Protein AF-A0A8J4DN35-F1 (afdb_monomer_lite)

Foldseek 3Di:
DDDDDDDDDDDDDDDDDDDDDDDDDDDDDDDDPPPPPPPDDDDDDDDPPVVVVVVPDDDDVVVVVVVPPPPPVQPPLNVLQVVQADPNDGPLLVSLLVLLVCLLVVVLVSSVVNLVPDDLVSNLSNLLSNLVNDDLVSLLSSVVSVVLVVLLVSLCSLLADDHDPSSVVSNVSSQLSLLLPDDLLQQLCCLVQNAEAEAAADDPPDPDGWQWAWDDDPPQKIWIATALSLCPDPVNVVRNVSDDPCNHPPTDIDGQNRWYWYQYPLQLRDTATTGPSVSNSSNNVNDDPPSVVVNVVLLPLQQAADPPPPPDDDDPPVVVLLNVLLVLLSVLLNQLSVLCSVCVNVLCVQQNPLSVQLSSLSSSLSNSCSSNNSVVCLVVVVVSLVSNVVSLVSSVVSVVPRPDDDDPVVVVSNVSSNVSNVSNSVSSVVSVVVVVVPDPPPPPDPDDDDDDDDDDDDDDDDDDDDDDDDDDDDDDDDDDDDAPDLPNSVLVVLVVVLDDDPPPPLPDVVCLVPCVVCVVQLSNLVSLLVNAGQDDFRFKKDKDQPPDDWDQKDFFKIGTNVCQFQDFLVLCCQQQVPVNSLQWIWMWTFRSVPDDSVFKGFLDPWSWHNSDRPVRDDPVSCVSTPTPRHHGMITGPDIGGTDGIDIGGRPGGDDD

Radius of gyration: 34.22 Å; chains: 1; bounding box: 127×81×93 Å

pLDDT: mean 77.31, std 22.85, range [25.88, 98.44]

Sequence (656 aa):
MRADRTQRDAGVDGAAPEAAPAGASATAHADSNAARERAIGGDGPLPALVAAQLAAVGTNTALAQLLTRPATTTSPAEELIDRYTDWGSLAEDRLGAELLQRALRGEHRIVESVLDALGTTDRDDVSFALIRAASDGDLLALSRSGGQELLSRMFDELTSGRLADDEKQQADRVMTVTALRNDPDDALAQMEQGPVFPFKLPGLTVLHDAPIIAERRPGGRVWVQIPPRVFAAAPFRADVQGLPTEVFVQGILLPEEQLVGVRLYDVDEKVVYQPALFLVQLSNEGSTATADKLAEIAGLGVSFGVGAVAETGAAATWGARAVVWTDRAATSLGTIAMVLDEHRGMLVAEFGEPAEKFLRYVDIVDRVTMIYGYTRVAVDLYRVITQLRKAYGELRAAVDAADAPLSTEDTAAVQRIGDETERLLDTADEIAGAHAAGPPGAAASPAGTAASPATPAAPAAAASTVDSGAALWQPMPGPPRAVNTPDDPTLADRVAKLKPGEDYDYTVTDDMRDPVAHRDIVERRALALEVMSDDGLNQPVKVVALTAEPRTETGGDITTAKFVLGRTPEELAAILGVADFVKGVRIYRLDRSKITLENLNLRGLTQSPAGKHPARSKAENLEKWPVGQGVPQWNLSERIPVESGVDVPPGTPARF

Organism: NCBI:txid741659

Secondary structure (DSSP, 8-state):
-------------------------------SSTTSSSS-----PPPTTTTTTGGGS---HHHHHHHSS------HHHHHHHHTEETTEE-HHHHHHHHHHHHHTT-HHHHHHHHHHS-HHHHHHHHHHHHHHS-HHHHHHHHHTT-HHHHHHHHHHHTSSS--HHHHHHHHHHHHHHHTTS-HHHHHHHHHHS-EEEEB---TT-SS-BPPEEEEETTTEEEEE--HHHHH-GGGHHHHHTS-GGGGTT-EEEETT-EEEEEETTTTTEEEEEETTHHHHHHHT-STT-HHHHHHHHH-TTTTSSTTSTT----TTTHHHHHHHHHHHHHHHHHHHHHHHHHHHHHHHHH-HHHHHHHHHHHHHHHHHHHHHHHHHTTTHHHHHHHHHHHHHHHHHHHHH--SPPPHHHHHHHHHHHHHHHHHHHHHHHHHHHHHH-S--------PPPPPPPPPPPPPP-----------PPPPPPPPPPP--TT-HHHHHHHHTTSPPTT--TT-TTGGG-TTT-HHHHHHHHHHHHH--SSGGG-EEEEEETTSPP-SEEEEEEEEGGGTTT--HHHHHHHHT-GGGGG-EEEEEB-GGG--TTTEEE-----SGGG--GGGS-HHHHHHS-TTSPPP-EEEEEEEEBPPPEEE-TTPPP--

Structure (mmCIF, N/CA/C/O backbone):
data_AF-A0A8J4DN35-F1
#
_entry.id   AF-A0A8J4DN35-F1
#
loop_
_atom_site.group_PDB
_atom_site.id
_atom_site.type_symbol
_atom_site.label_atom_id
_atom_site.label_alt_id
_atom_site.label_comp_id
_atom_site.label_asym_id
_atom_site.label_entity_id
_atom_site.label_seq_id
_atom_site.pdbx_PDB_ins_code
_atom_site.Cartn_x
_atom_site.Cartn_y
_atom_site.Cartn_z
_atom_site.occupancy
_atom_site.B_iso_or_equiv
_atom_site.auth_seq_id
_atom_site.auth_comp_id
_atom_site.auth_asym_id
_atom_site.auth_atom_id
_atom_site.pdbx_PDB_model_num
ATOM 1 N N . MET A 1 1 ? 53.704 14.591 -17.969 1.00 42.66 1 MET A N 1
ATOM 2 C CA . MET A 1 1 ? 55.049 15.209 -18.061 1.00 42.66 1 MET A CA 1
ATOM 3 C C . MET A 1 1 ? 54.850 16.703 -18.306 1.00 42.66 1 MET A C 1
ATOM 5 O O . MET A 1 1 ? 54.022 17.024 -19.142 1.00 42.66 1 MET A O 1
ATOM 9 N N . ARG A 1 2 ? 55.597 17.559 -17.590 1.00 37.91 2 ARG A N 1
ATOM 10 C CA . ARG A 1 2 ? 55.498 19.034 -17.443 1.00 37.91 2 ARG A CA 1
ATOM 11 C C . ARG A 1 2 ? 54.522 19.568 -16.389 1.00 37.91 2 ARG A C 1
ATOM 13 O O . ARG A 1 2 ? 53.353 19.824 -16.635 1.00 37.91 2 ARG A O 1
ATOM 20 N N . ALA A 1 3 ? 55.121 19.738 -15.214 1.00 44.94 3 ALA A N 1
ATOM 21 C CA . ALA A 1 3 ? 54.811 20.739 -14.211 1.00 44.94 3 ALA A CA 1
ATOM 22 C C . ALA A 1 3 ? 55.096 22.156 -14.738 1.00 44.94 3 ALA A C 1
ATOM 24 O O . ALA A 1 3 ? 55.994 22.310 -15.565 1.00 44.94 3 ALA A O 1
ATOM 25 N N . ASP A 1 4 ? 54.454 23.170 -14.157 1.00 48.94 4 ASP A N 1
ATOM 26 C CA . ASP A 1 4 ? 55.248 24.216 -13.516 1.00 48.94 4 ASP A CA 1
ATOM 27 C C . ASP A 1 4 ? 54.511 24.864 -12.340 1.00 48.94 4 ASP A C 1
ATOM 29 O O . ASP A 1 4 ? 53.287 24.978 -12.305 1.00 48.94 4 ASP A O 1
ATOM 33 N N . ARG A 1 5 ? 55.317 25.209 -11.346 1.00 53.47 5 ARG A N 1
ATOM 34 C CA . ARG A 1 5 ? 54.994 25.644 -9.995 1.00 53.47 5 ARG A CA 1
ATOM 35 C C . ARG A 1 5 ? 55.618 27.026 -9.876 1.00 53.47 5 ARG A C 1
ATOM 37 O O . ARG A 1 5 ? 56.813 27.168 -10.119 1.00 53.47 5 ARG A O 1
ATOM 44 N N . THR A 1 6 ? 54.883 28.038 -9.436 1.00 48.34 6 THR A N 1
ATOM 45 C CA . THR A 1 6 ? 55.543 29.198 -8.827 1.00 48.34 6 THR A CA 1
ATOM 46 C C . THR A 1 6 ? 54.707 29.758 -7.694 1.00 48.34 6 THR A C 1
ATOM 48 O O . THR A 1 6 ? 53.485 29.817 -7.730 1.00 48.34 6 THR A O 1
ATOM 51 N N . GLN A 1 7 ? 55.450 30.054 -6.646 1.00 41.84 7 GLN A N 1
ATOM 52 C CA . GLN A 1 7 ? 55.124 30.248 -5.249 1.00 41.84 7 GLN A CA 1
ATOM 53 C C . GLN A 1 7 ? 55.621 31.649 -4.871 1.00 41.84 7 GLN A C 1
ATOM 55 O O . GLN A 1 7 ? 56.591 32.100 -5.488 1.00 41.84 7 GLN A O 1
ATOM 60 N N . ARG A 1 8 ? 55.015 32.241 -3.829 1.00 36.81 8 ARG A N 1
ATOM 61 C CA . ARG A 1 8 ? 55.537 33.209 -2.823 1.00 36.81 8 ARG A CA 1
ATOM 62 C C . ARG A 1 8 ? 54.547 34.352 -2.596 1.00 36.81 8 ARG A C 1
ATOM 64 O O . ARG A 1 8 ? 54.182 35.032 -3.545 1.00 36.81 8 ARG A O 1
ATOM 71 N N . ASP A 1 9 ? 53.927 34.420 -1.417 1.00 39.12 9 ASP A N 1
ATOM 72 C CA . ASP A 1 9 ? 54.399 35.019 -0.134 1.00 39.12 9 ASP A CA 1
ATOM 73 C C . ASP A 1 9 ? 53.731 36.403 -0.017 1.00 39.12 9 ASP A C 1
ATOM 75 O O . ASP A 1 9 ? 53.585 37.083 -1.022 1.00 39.12 9 ASP A O 1
ATOM 79 N N . ALA A 1 10 ? 53.300 36.955 1.112 1.00 36.19 10 ALA A N 1
ATOM 80 C CA . ALA A 1 10 ? 53.192 36.574 2.513 1.00 36.19 10 ALA A CA 1
ATOM 81 C C . ALA A 1 10 ? 52.236 37.613 3.148 1.00 36.19 10 ALA A C 1
ATOM 83 O O . ALA A 1 10 ? 52.100 38.723 2.632 1.00 36.19 10 ALA A O 1
ATOM 84 N N . GLY A 1 11 ? 51.601 37.286 4.271 1.00 31.03 11 GLY A N 1
ATOM 85 C CA . GLY A 1 11 ? 50.767 38.237 5.010 1.00 31.03 11 GLY A CA 1
ATOM 86 C C . GLY A 1 11 ? 50.204 37.617 6.277 1.00 31.03 11 GLY A C 1
ATOM 87 O O . GLY A 1 11 ? 49.041 37.235 6.319 1.00 31.03 11 GLY A O 1
ATOM 88 N N . VAL A 1 12 ? 51.074 37.454 7.272 1.00 39.00 12 VAL A N 1
ATOM 89 C CA . VAL A 1 12 ? 50.732 37.084 8.647 1.00 39.00 12 VAL A CA 1
ATOM 90 C C . VAL A 1 12 ? 50.344 38.364 9.377 1.00 39.00 12 VAL A C 1
ATOM 92 O O . VAL A 1 12 ? 51.172 39.261 9.445 1.00 39.00 12 VAL A O 1
ATOM 95 N N . ASP A 1 13 ? 49.150 38.409 9.961 1.00 37.69 13 ASP A N 1
ATOM 96 C CA . ASP A 1 13 ? 48.891 39.185 11.174 1.00 37.69 13 ASP A CA 1
ATOM 97 C C . ASP A 1 13 ? 47.889 38.419 12.038 1.00 37.69 13 ASP A C 1
ATOM 99 O O . ASP A 1 13 ? 46.823 37.993 11.591 1.00 37.69 13 ASP A O 1
ATOM 103 N N . GLY A 1 14 ? 48.316 38.158 13.270 1.00 36.69 14 GLY A N 1
ATOM 104 C CA . GLY A 1 14 ? 47.579 37.394 14.258 1.00 36.69 14 GLY A CA 1
ATOM 105 C C . GLY A 1 14 ? 46.577 38.248 15.023 1.00 36.69 14 GLY A C 1
ATOM 106 O O . GLY A 1 14 ? 46.833 39.404 15.346 1.00 36.69 14 GLY A O 1
ATOM 107 N N . ALA A 1 15 ? 45.469 37.623 15.402 1.00 33.41 15 ALA A N 1
ATOM 108 C CA . ALA A 1 15 ? 44.648 38.058 16.518 1.00 33.41 15 ALA A CA 1
ATOM 109 C C . ALA A 1 15 ? 44.089 36.812 17.216 1.00 33.41 15 ALA A C 1
ATOM 111 O O . ALA A 1 15 ? 43.425 35.976 16.604 1.00 33.41 15 ALA A O 1
ATOM 112 N N . ALA A 1 16 ? 44.441 36.667 18.490 1.00 42.53 16 ALA A N 1
ATOM 113 C CA . ALA A 1 16 ? 43.950 35.637 19.392 1.00 42.53 16 ALA A CA 1
ATOM 114 C C . ALA A 1 16 ? 42.453 35.824 19.695 1.00 42.53 16 ALA A C 1
ATOM 116 O O . ALA A 1 16 ? 42.008 36.969 19.772 1.00 42.53 16 ALA A O 1
ATOM 117 N N . PRO A 1 17 ? 41.706 34.752 20.011 1.00 45.62 17 PRO A N 1
ATOM 118 C CA . PRO A 1 17 ? 40.518 34.872 20.834 1.00 45.62 17 PRO A CA 1
ATOM 119 C C . PRO A 1 17 ? 40.814 34.411 22.265 1.00 45.62 17 PRO A C 1
ATOM 121 O O . PRO A 1 17 ? 41.035 33.240 22.567 1.00 45.62 17 PRO A O 1
ATOM 124 N N . GLU A 1 18 ? 40.896 35.433 23.106 1.00 32.69 18 GLU A N 1
ATOM 125 C CA . GLU A 1 18 ? 40.328 35.567 24.445 1.00 32.69 18 GLU A CA 1
ATOM 126 C C . GLU A 1 18 ? 39.533 34.363 24.987 1.00 32.69 18 GLU A C 1
ATOM 128 O O . GLU A 1 18 ? 38.529 33.918 24.432 1.00 32.69 18 GLU A O 1
ATOM 133 N N . ALA A 1 19 ? 39.999 33.869 26.132 1.00 38.28 19 ALA A N 1
ATOM 134 C CA . ALA A 1 19 ? 39.334 32.886 26.966 1.00 38.28 19 ALA A CA 1
ATOM 135 C C . ALA A 1 19 ? 38.325 33.554 27.910 1.00 38.28 19 ALA A C 1
ATOM 137 O O . ALA A 1 19 ? 38.688 34.522 28.574 1.00 38.28 19 ALA A O 1
ATOM 138 N N . ALA A 1 20 ? 37.123 32.975 28.036 1.00 36.28 20 ALA A N 1
ATOM 139 C CA . ALA A 1 20 ? 36.289 32.886 29.251 1.00 36.28 20 ALA A CA 1
ATOM 140 C C . ALA A 1 20 ? 34.872 32.364 28.898 1.00 36.28 20 ALA A C 1
ATOM 142 O O . ALA A 1 20 ? 34.444 32.529 27.758 1.00 36.28 20 ALA A O 1
ATOM 143 N N . PRO A 1 21 ? 34.059 31.879 29.859 1.00 48.12 21 PRO A N 1
ATOM 144 C CA . PRO A 1 21 ? 34.408 31.204 31.106 1.00 48.12 21 PRO A CA 1
ATOM 145 C C . PRO A 1 21 ? 33.666 29.864 31.290 1.00 48.12 21 PRO A C 1
ATOM 147 O O . PRO A 1 21 ? 32.592 29.612 30.747 1.00 48.12 21 PRO A O 1
ATOM 150 N N . ALA A 1 22 ? 34.228 29.030 32.163 1.00 40.66 22 ALA A N 1
ATOM 151 C CA . ALA A 1 22 ? 33.521 27.934 32.806 1.00 40.66 22 ALA A CA 1
ATOM 152 C C . ALA A 1 22 ? 32.363 28.481 33.661 1.00 40.66 22 ALA A C 1
ATOM 154 O O . ALA A 1 22 ? 32.583 29.257 34.591 1.00 40.66 22 ALA A O 1
ATOM 155 N N . GLY A 1 23 ? 31.141 28.053 33.349 1.00 31.22 23 GLY A N 1
ATOM 156 C CA . GLY A 1 23 ? 29.936 28.301 34.132 1.00 31.22 23 GLY A CA 1
ATOM 157 C C . GLY A 1 23 ? 29.250 26.975 34.437 1.00 31.22 23 GLY A C 1
ATOM 158 O O . GLY A 1 23 ? 28.735 26.312 33.543 1.00 31.22 23 GLY A O 1
ATOM 159 N N . ALA A 1 24 ? 29.295 26.581 35.704 1.00 34.84 24 ALA A N 1
ATOM 160 C CA . ALA A 1 24 ? 28.599 25.432 36.255 1.00 34.84 24 ALA A CA 1
ATOM 161 C C . ALA A 1 24 ? 27.108 25.740 36.476 1.00 34.84 24 ALA A C 1
ATOM 163 O O . ALA A 1 24 ? 26.792 26.808 36.998 1.00 34.84 24 ALA A O 1
ATOM 164 N N . SER A 1 25 ? 26.238 24.770 36.173 1.00 32.94 25 SER A N 1
ATOM 165 C CA . SER A 1 25 ? 24.981 24.414 36.873 1.00 32.94 25 SER A CA 1
ATOM 166 C C . SER A 1 25 ? 23.872 24.032 35.897 1.00 32.94 25 SER A C 1
ATOM 168 O O . SER A 1 25 ? 23.405 24.879 35.147 1.00 32.94 25 SER A O 1
ATOM 170 N N . ALA A 1 26 ? 23.404 22.785 35.991 1.00 30.12 26 ALA A N 1
ATOM 171 C CA . ALA A 1 26 ? 21.988 22.419 35.889 1.00 30.12 26 ALA A CA 1
ATOM 172 C C . ALA A 1 26 ? 21.831 20.933 36.253 1.00 30.12 26 ALA A C 1
ATOM 174 O O . ALA A 1 26 ? 21.773 20.049 35.403 1.00 30.12 26 ALA A O 1
ATOM 175 N N . THR A 1 27 ? 21.809 20.656 37.553 1.00 34.03 27 THR A N 1
ATOM 176 C CA . THR A 1 27 ? 21.079 19.516 38.107 1.00 34.03 27 THR A CA 1
ATOM 177 C C . THR A 1 27 ? 19.587 19.864 38.175 1.00 34.03 27 THR A C 1
ATOM 179 O O . THR A 1 27 ? 19.235 21.018 38.400 1.00 34.03 27 THR A O 1
ATOM 182 N N . ALA A 1 28 ? 18.749 18.828 38.066 1.00 32.78 28 ALA A N 1
ATOM 183 C CA . ALA A 1 28 ? 17.327 18.768 38.428 1.00 32.78 28 ALA A CA 1
ATOM 184 C C . ALA A 1 28 ? 16.284 19.288 37.412 1.00 32.78 28 ALA A C 1
ATOM 186 O O . ALA A 1 28 ? 15.795 20.409 37.498 1.00 32.78 28 ALA A O 1
ATOM 187 N N . HIS A 1 29 ? 15.812 18.376 36.554 1.00 32.16 29 HIS A N 1
ATOM 188 C CA . HIS A 1 29 ? 14.425 18.364 36.076 1.00 32.16 29 HIS A CA 1
ATOM 189 C C . HIS A 1 29 ? 13.840 16.951 36.216 1.00 32.16 29 HIS A C 1
ATOM 191 O O . HIS A 1 29 ? 13.695 16.198 35.262 1.00 32.16 29 HIS A O 1
ATOM 197 N N . ALA A 1 30 ? 13.531 16.598 37.459 1.00 35.88 30 ALA A N 1
ATOM 198 C CA . ALA A 1 30 ? 12.609 15.532 37.820 1.00 35.88 30 ALA A CA 1
ATOM 199 C C . ALA A 1 30 ? 11.927 16.012 39.104 1.00 35.88 30 ALA A C 1
ATOM 201 O O . ALA A 1 30 ? 12.569 15.977 40.142 1.00 35.88 30 ALA A O 1
ATOM 202 N N . ASP A 1 31 ? 10.739 16.623 38.981 1.00 36.19 31 ASP A N 1
ATOM 203 C CA . ASP A 1 31 ? 9.732 16.816 40.049 1.00 36.19 31 ASP A CA 1
ATOM 204 C C . ASP A 1 31 ? 8.662 17.844 39.619 1.00 36.19 31 ASP A C 1
ATOM 206 O O . ASP A 1 31 ? 8.568 18.948 40.154 1.00 36.19 31 ASP A O 1
ATOM 210 N N . SER A 1 32 ? 7.820 17.504 38.635 1.00 33.62 32 SER A N 1
ATOM 211 C CA . SER A 1 32 ? 6.650 18.333 38.275 1.00 33.62 32 SER A CA 1
ATOM 212 C C . SER A 1 32 ? 5.295 17.618 38.323 1.00 33.62 32 SER A C 1
ATOM 214 O O . SER A 1 32 ? 4.284 18.255 38.039 1.00 33.62 32 SER A O 1
ATOM 216 N N . ASN A 1 33 ? 5.224 16.363 38.792 1.00 33.09 33 ASN A N 1
ATOM 217 C CA . ASN A 1 33 ? 3.946 15.647 38.958 1.00 33.09 33 ASN A CA 1
ATOM 218 C C . ASN A 1 33 ? 3.490 15.434 40.416 1.00 33.09 33 ASN A C 1
ATOM 220 O O . ASN A 1 33 ? 2.333 15.101 40.639 1.00 33.09 33 ASN A O 1
ATOM 224 N N . ALA A 1 34 ? 4.317 15.723 41.428 1.00 34.31 34 ALA A N 1
ATOM 225 C CA . ALA A 1 34 ? 3.950 15.500 42.838 1.00 34.31 34 ALA A CA 1
ATOM 226 C C . ALA A 1 34 ? 3.229 16.687 43.525 1.00 34.31 34 ALA A C 1
ATOM 228 O O . ALA A 1 34 ? 2.788 16.573 44.669 1.00 34.31 34 ALA A O 1
ATOM 229 N N . ALA A 1 35 ? 3.089 17.840 42.859 1.00 33.22 35 ALA A N 1
ATOM 230 C CA . ALA A 1 35 ? 2.524 19.056 43.463 1.00 33.22 35 ALA A CA 1
ATOM 231 C C . ALA A 1 35 ? 1.030 19.294 43.155 1.00 33.22 35 ALA A C 1
ATOM 233 O O . ALA A 1 35 ? 0.455 20.262 43.651 1.00 33.22 35 ALA A O 1
ATOM 234 N N . ARG A 1 36 ? 0.382 18.423 42.366 1.00 33.81 36 ARG A N 1
ATOM 235 C CA . ARG A 1 36 ? -1.017 18.608 41.932 1.00 33.81 36 ARG A CA 1
ATOM 236 C C . ARG A 1 36 ? -2.062 17.829 42.745 1.00 33.81 36 ARG A C 1
ATOM 238 O O . ARG A 1 36 ? -3.245 18.103 42.597 1.00 33.81 36 ARG A O 1
ATOM 245 N N . GLU A 1 37 ? -1.646 16.969 43.678 1.00 34.47 37 GLU A N 1
ATOM 246 C CA . GLU A 1 37 ? -2.552 16.149 44.511 1.00 34.47 37 GLU A CA 1
ATOM 247 C C . GLU A 1 37 ? -2.791 16.674 45.943 1.00 34.47 37 GLU A C 1
ATOM 249 O O . GLU A 1 37 ? -3.438 16.012 46.748 1.00 34.47 37 GLU A O 1
ATOM 254 N N . ARG A 1 38 ? -2.324 17.880 46.305 1.00 36.72 38 ARG A N 1
ATOM 255 C CA . ARG A 1 38 ? -2.488 18.425 47.678 1.00 36.72 38 ARG A CA 1
ATOM 256 C C . ARG A 1 38 ? -3.464 19.592 47.839 1.00 36.72 38 ARG A C 1
ATOM 258 O O . ARG A 1 38 ? -3.414 20.284 48.850 1.00 36.72 38 ARG A O 1
ATOM 265 N N . ALA A 1 39 ? -4.380 19.804 46.899 1.00 35.91 39 ALA A N 1
ATOM 266 C CA . ALA A 1 39 ? -5.284 20.956 46.946 1.00 35.91 39 ALA A CA 1
ATOM 267 C C . ALA A 1 39 ? -6.778 20.609 46.842 1.00 35.91 39 ALA A C 1
ATOM 269 O O . ALA A 1 39 ? -7.512 21.342 46.196 1.00 35.91 39 ALA A O 1
ATOM 270 N N . ILE A 1 40 ? -7.250 19.537 47.494 1.00 39.50 40 ILE A N 1
ATOM 271 C CA . ILE A 1 40 ? -8.678 19.364 47.838 1.00 39.50 40 ILE A CA 1
ATOM 272 C C . ILE A 1 40 ? -8.774 18.685 49.216 1.00 39.50 40 ILE A C 1
ATOM 274 O O . ILE A 1 40 ? -9.056 17.501 49.340 1.00 39.50 40 ILE A O 1
ATOM 278 N N . GLY A 1 41 ? -8.472 19.442 50.271 1.00 35.03 41 GLY A N 1
ATOM 279 C CA . GLY A 1 41 ? -8.645 19.031 51.667 1.00 35.03 41 GLY A CA 1
ATOM 280 C C . GLY A 1 41 ? -9.442 20.096 52.408 1.00 35.03 41 GLY A C 1
ATOM 281 O O . GLY A 1 41 ? -8.870 20.926 53.106 1.00 35.03 41 GLY A O 1
ATOM 282 N N . GLY A 1 42 ? -10.752 20.135 52.166 1.00 34.41 42 GLY A N 1
ATOM 283 C CA . GLY A 1 42 ? -11.679 21.028 52.855 1.00 34.41 42 GLY A CA 1
ATOM 284 C C . GLY A 1 42 ? -12.359 20.307 54.013 1.00 34.41 42 GLY A C 1
ATOM 285 O O . GLY A 1 42 ? -13.398 19.685 53.813 1.00 34.41 42 GLY A O 1
ATOM 286 N N . ASP A 1 43 ? -11.787 20.413 55.212 1.00 42.56 43 ASP A N 1
ATOM 287 C CA . ASP A 1 43 ? -12.448 20.053 56.468 1.00 42.56 43 ASP A CA 1
ATOM 288 C C . ASP A 1 43 ? -13.557 21.071 56.776 1.00 42.56 43 ASP A C 1
ATOM 290 O O . ASP A 1 43 ? -13.303 22.192 57.223 1.00 42.56 43 ASP A O 1
ATOM 294 N N . GLY A 1 44 ? -14.807 20.681 56.532 1.00 38.91 44 GLY A N 1
ATOM 295 C CA . GLY A 1 44 ? -16.000 21.409 56.957 1.00 38.91 44 GLY A CA 1
ATOM 296 C C . GLY A 1 44 ? -16.989 20.454 57.636 1.00 38.91 44 GLY A C 1
ATOM 297 O O . GLY A 1 44 ? -17.334 19.432 57.041 1.00 38.91 44 GLY A O 1
ATOM 298 N N . PRO A 1 45 ? -17.466 20.734 58.864 1.00 44.12 45 PRO A N 1
ATOM 299 C CA . PRO A 1 45 ? -18.383 19.842 59.564 1.00 44.12 45 PRO A CA 1
ATOM 300 C C . PRO A 1 45 ? -19.783 19.913 58.938 1.00 44.12 45 PRO A C 1
ATOM 302 O O . PRO A 1 45 ? -20.440 20.955 58.969 1.00 44.12 45 PRO A O 1
ATOM 305 N N . LEU A 1 46 ? -20.260 18.793 58.388 1.00 41.50 46 LEU A N 1
ATOM 306 C CA . LEU A 1 46 ? -21.656 18.639 57.975 1.00 41.50 46 LEU A CA 1
ATOM 307 C C . LEU A 1 46 ? -22.582 18.522 59.205 1.00 41.50 46 LEU A C 1
ATOM 309 O O . LEU A 1 46 ? -22.191 17.965 60.234 1.00 41.50 46 LEU A O 1
ATOM 313 N N . PRO A 1 47 ? -23.817 19.051 59.125 1.00 50.00 47 PRO A N 1
ATOM 314 C CA . PRO A 1 47 ? -24.691 19.226 60.276 1.00 50.00 47 PRO A CA 1
ATOM 315 C C . PRO A 1 47 ? -25.276 17.900 60.770 1.00 50.00 47 PRO A C 1
ATOM 317 O O . PRO A 1 47 ? -25.826 17.105 60.007 1.00 50.00 47 PRO A O 1
ATOM 320 N N . ALA A 1 48 ? -25.252 17.732 62.093 1.00 48.22 48 ALA A N 1
ATOM 321 C CA . ALA A 1 48 ? -25.769 16.605 62.874 1.00 48.22 48 ALA A CA 1
ATOM 322 C C . ALA A 1 48 ? -27.277 16.290 62.699 1.00 48.22 48 ALA A C 1
ATOM 324 O O . ALA A 1 48 ? -27.820 15.452 63.417 1.00 48.22 48 ALA A O 1
ATOM 325 N N . LEU A 1 49 ? -27.972 16.929 61.753 1.00 44.03 49 LEU A N 1
ATOM 326 C CA . LEU A 1 49 ? -29.411 16.771 61.544 1.00 44.03 49 LEU A CA 1
ATOM 327 C C . LEU A 1 49 ? -29.778 15.550 60.682 1.00 44.03 49 LEU A C 1
ATOM 329 O O . LEU A 1 49 ? -30.867 15.009 60.837 1.00 44.03 49 LEU A O 1
ATOM 333 N N . VAL A 1 50 ? -28.873 15.071 59.820 1.00 49.50 50 VAL A N 1
ATOM 334 C CA . VAL A 1 50 ? -29.140 13.899 58.957 1.00 49.50 50 VAL A CA 1
ATOM 335 C C . VAL A 1 50 ? -28.936 12.580 59.717 1.00 49.50 50 VAL A C 1
ATOM 337 O O . VAL A 1 50 ? -29.656 11.607 59.495 1.00 49.50 50 VAL A O 1
ATOM 340 N N . ALA A 1 51 ? -28.028 12.560 60.698 1.00 52.53 51 ALA A N 1
ATOM 341 C CA . ALA A 1 51 ? -27.742 11.376 61.513 1.00 52.53 51 ALA A CA 1
ATOM 342 C C . ALA A 1 51 ? -28.907 10.979 62.443 1.00 52.53 51 ALA A C 1
ATOM 344 O O . ALA A 1 51 ? -29.066 9.805 62.771 1.00 52.53 51 ALA A O 1
ATOM 345 N N . ALA A 1 52 ? -29.763 11.931 62.829 1.00 49.78 52 ALA A N 1
ATOM 346 C CA . ALA A 1 52 ? -30.903 11.668 63.708 1.00 49.78 52 ALA A CA 1
ATOM 347 C C . ALA A 1 52 ? -32.119 11.062 62.977 1.00 49.78 52 ALA A C 1
ATOM 349 O O . ALA A 1 52 ? -32.957 10.429 63.614 1.00 49.78 52 ALA A O 1
ATOM 350 N N . GLN A 1 53 ? -32.215 11.205 61.649 1.00 47.59 53 GLN A N 1
ATOM 351 C CA . GLN A 1 53 ? -33.354 10.703 60.866 1.00 47.59 53 GLN A CA 1
ATOM 352 C C . GLN A 1 53 ? -33.164 9.272 60.337 1.00 47.59 53 GLN A C 1
ATOM 354 O O . GLN A 1 53 ? -34.146 8.594 60.049 1.00 47.59 53 GLN A O 1
ATOM 359 N N . LEU A 1 54 ? -31.925 8.772 60.298 1.00 48.75 54 LEU A N 1
ATOM 360 C CA . LEU A 1 54 ? -31.605 7.391 59.904 1.00 48.75 54 LEU A CA 1
ATOM 361 C C . LEU A 1 54 ? -31.697 6.375 61.057 1.00 48.75 54 LEU A C 1
ATOM 363 O O . LEU A 1 54 ? -31.760 5.175 60.809 1.00 48.75 54 LEU A O 1
ATOM 367 N N . ALA A 1 55 ? -31.778 6.828 62.313 1.00 52.25 55 ALA A N 1
ATOM 368 C CA . ALA A 1 55 ? -31.846 5.950 63.486 1.00 52.25 55 ALA A CA 1
ATOM 369 C C . ALA A 1 55 ? -33.236 5.316 63.735 1.00 52.25 55 ALA A C 1
ATOM 371 O O . ALA A 1 55 ? -33.376 4.492 64.637 1.00 52.25 55 ALA A O 1
ATOM 372 N N . ALA A 1 56 ? -34.263 5.677 62.955 1.00 50.12 56 ALA A N 1
ATOM 373 C CA . ALA A 1 56 ? -35.647 5.230 63.163 1.00 50.12 56 ALA A CA 1
ATOM 374 C C . ALA A 1 56 ? -36.136 4.141 62.184 1.00 50.12 56 ALA A C 1
ATOM 376 O O . ALA A 1 56 ? -37.281 3.702 62.293 1.00 50.12 56 ALA A O 1
ATOM 377 N N . VAL A 1 57 ? -35.301 3.670 61.250 1.00 50.69 57 VAL A N 1
ATOM 378 C CA . VAL A 1 57 ? -35.664 2.570 60.339 1.00 50.69 57 VAL A CA 1
ATOM 379 C C . VAL A 1 57 ? -35.000 1.287 60.824 1.00 50.69 57 VAL A C 1
ATOM 381 O O . VAL A 1 57 ? -33.796 1.083 60.687 1.00 50.69 57 VAL A O 1
ATOM 384 N N . GLY A 1 58 ? -35.808 0.442 61.460 1.00 46.50 58 GLY A N 1
ATOM 385 C CA . GLY A 1 58 ? -35.390 -0.819 62.054 1.00 46.50 58 GLY A CA 1
ATOM 386 C C . GLY A 1 58 ? -34.698 -1.761 61.067 1.00 46.50 58 GLY A C 1
ATOM 387 O O . GLY A 1 58 ? -35.191 -2.026 59.974 1.00 46.50 58 GLY A O 1
ATOM 388 N N . THR A 1 59 ? -33.551 -2.271 61.517 1.00 52.97 59 THR A N 1
ATOM 389 C CA . THR A 1 59 ? -32.998 -3.610 61.261 1.00 52.97 59 THR A CA 1
ATOM 390 C C . THR A 1 59 ? -33.237 -4.187 59.867 1.00 52.97 59 THR A C 1
ATOM 392 O O . THR A 1 59 ? -34.010 -5.125 59.688 1.00 52.97 59 THR A O 1
ATOM 395 N N . ASN A 1 60 ? -32.471 -3.700 58.895 1.00 51.00 60 ASN A N 1
ATOM 396 C CA . ASN A 1 60 ? -32.078 -4.524 57.758 1.00 51.00 60 ASN A CA 1
ATOM 397 C C . ASN A 1 60 ? -30.591 -4.274 57.471 1.00 51.00 60 ASN A C 1
ATOM 399 O O . ASN A 1 60 ? -30.219 -3.469 56.620 1.00 51.00 60 ASN A O 1
ATOM 403 N N . THR A 1 61 ? -29.721 -4.933 58.243 1.00 56.12 61 THR A N 1
ATOM 404 C CA . THR A 1 61 ? -28.253 -4.784 58.186 1.00 56.12 61 THR A CA 1
ATOM 405 C C . THR A 1 61 ? -27.690 -5.078 56.789 1.00 56.12 61 THR A C 1
ATOM 407 O O . THR A 1 61 ? -26.704 -4.471 56.385 1.00 56.12 61 THR A O 1
ATOM 410 N N . ALA A 1 62 ? -28.374 -5.920 56.006 1.00 56.03 62 ALA A N 1
ATOM 411 C CA . ALA A 1 62 ? -28.048 -6.178 54.604 1.00 56.03 62 ALA A CA 1
ATOM 412 C C . ALA A 1 62 ? -28.315 -4.966 53.688 1.00 56.03 62 ALA A C 1
ATOM 414 O O . ALA A 1 62 ? -27.550 -4.713 52.763 1.00 56.03 62 ALA A O 1
ATOM 415 N N . LEU A 1 63 ? -29.356 -4.172 53.967 1.00 56.66 63 LEU A N 1
ATOM 416 C CA . LEU A 1 63 ? -29.679 -2.966 53.199 1.00 56.66 63 LEU A CA 1
ATOM 417 C C . LEU A 1 63 ? -28.749 -1.803 53.576 1.00 56.66 63 LEU A C 1
ATOM 419 O O . LEU A 1 63 ? -28.322 -1.052 52.709 1.00 56.66 63 LEU A O 1
ATOM 423 N N . ALA A 1 64 ? -28.372 -1.692 54.855 1.00 60.72 64 ALA A N 1
ATOM 424 C CA . ALA A 1 64 ? -27.403 -0.697 55.313 1.00 60.72 64 ALA A CA 1
ATOM 425 C C . ALA A 1 64 ? -25.992 -0.953 54.751 1.00 60.72 64 ALA A C 1
ATOM 427 O O . ALA A 1 64 ? -25.319 0.006 54.385 1.00 60.72 64 ALA A O 1
ATOM 428 N N . GLN A 1 65 ? -25.571 -2.220 54.609 1.00 59.91 65 GLN A N 1
ATOM 429 C CA . GLN A 1 65 ? -24.324 -2.593 53.920 1.00 59.91 65 GLN A CA 1
ATOM 430 C C . GLN A 1 65 ? -24.392 -2.373 52.401 1.00 59.91 65 GLN A C 1
ATOM 432 O O . GLN A 1 65 ? -23.387 -1.996 51.803 1.00 59.91 65 GLN A O 1
ATOM 437 N N . LEU A 1 66 ? -25.567 -2.526 51.776 1.00 56.00 66 LEU A N 1
ATOM 438 C CA . LEU A 1 66 ? -25.759 -2.152 50.368 1.00 56.00 66 LEU A CA 1
ATOM 439 C C . LEU A 1 66 ? -25.699 -0.630 50.149 1.00 56.00 66 LEU A C 1
ATOM 441 O O . LEU A 1 66 ? -25.205 -0.183 49.120 1.00 56.00 66 LEU A O 1
ATOM 445 N N . LEU A 1 67 ? -26.174 0.160 51.116 1.00 60.88 67 LEU A N 1
ATOM 446 C CA . LEU A 1 67 ? -26.222 1.626 51.054 1.00 60.88 67 LEU A CA 1
ATOM 447 C C . LEU A 1 67 ? -24.930 2.317 51.534 1.00 60.88 67 LEU A C 1
ATOM 449 O O . LEU A 1 67 ? -24.798 3.525 51.363 1.00 60.88 67 LEU A O 1
ATOM 453 N N . THR A 1 68 ? -23.985 1.580 52.134 1.00 59.47 68 THR A N 1
ATOM 454 C CA . THR A 1 68 ? -22.665 2.098 52.565 1.00 59.47 68 THR A CA 1
ATOM 455 C C . THR A 1 68 ? -21.507 1.644 51.686 1.00 59.47 68 THR A C 1
ATOM 457 O O . THR A 1 68 ? -20.366 2.019 51.958 1.00 59.47 68 THR A O 1
ATOM 460 N N . ARG A 1 69 ? -21.767 0.907 50.595 1.00 50.03 69 ARG A N 1
ATOM 461 C CA . ARG A 1 69 ? -20.786 0.830 49.510 1.00 50.03 69 ARG A CA 1
ATOM 462 C C . ARG A 1 69 ? -20.631 2.260 48.982 1.00 50.03 69 ARG A C 1
ATOM 464 O O . ARG A 1 69 ? -21.631 2.803 48.508 1.00 50.03 69 ARG A O 1
ATOM 471 N N . PRO A 1 70 ? -19.453 2.906 49.104 1.00 61.50 70 PRO A N 1
ATOM 472 C CA . PRO A 1 70 ? -19.244 4.159 48.400 1.00 61.50 70 PRO A CA 1
ATOM 473 C C . PRO A 1 70 ? -19.575 3.854 46.946 1.00 61.50 70 PRO A C 1
ATOM 475 O O . PRO A 1 70 ? -19.091 2.855 46.411 1.00 61.50 70 PRO A O 1
ATOM 478 N N . ALA A 1 71 ? -20.470 4.636 46.350 1.00 59.50 71 ALA A N 1
ATOM 479 C CA . ALA A 1 71 ? -20.643 4.608 44.914 1.00 59.50 71 ALA A CA 1
ATOM 480 C C . ALA A 1 71 ? -19.300 5.064 44.346 1.00 59.50 71 ALA A C 1
ATOM 482 O O . ALA A 1 71 ? -19.052 6.256 44.192 1.00 59.50 71 ALA A O 1
ATOM 483 N N . THR A 1 72 ? -18.383 4.118 44.151 1.00 65.81 72 THR A N 1
ATOM 484 C CA . THR A 1 72 ? -17.284 4.275 43.222 1.00 65.81 72 THR A CA 1
ATOM 485 C C . THR A 1 72 ? -17.998 4.515 41.914 1.00 65.81 72 THR A C 1
ATOM 487 O O . THR A 1 72 ? -18.594 3.599 41.354 1.00 65.81 72 THR A O 1
ATOM 490 N N . THR A 1 73 ? -18.102 5.784 41.536 1.00 74.06 73 THR A N 1
ATOM 491 C CA . THR A 1 73 ? -18.579 6.187 40.225 1.00 74.06 73 THR A CA 1
ATOM 492 C C . THR A 1 73 ? -17.524 5.687 39.258 1.00 74.06 73 THR A C 1
ATOM 494 O O . THR A 1 73 ? -16.573 6.410 38.964 1.00 74.06 73 THR A O 1
ATOM 497 N N . THR A 1 74 ? -17.628 4.412 38.888 1.00 84.75 74 THR A N 1
ATOM 498 C CA . THR A 1 74 ? -16.818 3.805 37.844 1.00 84.75 74 THR A CA 1
ATOM 499 C C . THR A 1 74 ? -16.999 4.682 36.617 1.00 84.75 74 THR A C 1
ATOM 501 O O . THR A 1 74 ? -18.106 5.136 36.308 1.00 84.75 74 THR A O 1
ATOM 504 N N . SER A 1 75 ? -15.893 5.045 35.984 1.00 95.25 75 SER A N 1
ATOM 505 C CA . SER A 1 75 ? -15.959 5.861 34.783 1.00 95.25 75 SER A CA 1
ATOM 506 C C . SER A 1 75 ? -16.759 5.114 33.704 1.00 95.25 75 SER A C 1
ATOM 508 O O . SER A 1 75 ? -16.744 3.882 33.672 1.00 95.25 75 SER A O 1
ATOM 510 N N . PRO A 1 76 ? -17.429 5.814 32.771 1.00 96.31 76 PRO A N 1
ATOM 511 C CA . PRO A 1 76 ? -18.128 5.149 31.670 1.00 96.31 76 PRO A CA 1
ATOM 512 C C . PRO A 1 76 ? -17.228 4.214 30.841 1.00 96.31 76 PRO A C 1
ATOM 514 O O . PRO A 1 76 ? -17.729 3.297 30.196 1.00 96.31 76 PRO A O 1
ATOM 517 N N . ALA A 1 77 ? -15.911 4.454 30.852 1.00 97.12 77 ALA A N 1
ATOM 518 C CA . ALA A 1 77 ? -14.915 3.597 30.225 1.00 97.12 77 ALA A CA 1
ATOM 519 C C . ALA A 1 77 ? -14.750 2.267 30.978 1.00 97.12 77 ALA A C 1
ATOM 521 O O . ALA A 1 77 ? -14.889 1.206 30.374 1.00 97.12 77 ALA A O 1
ATOM 522 N N . GLU A 1 78 ? -14.541 2.318 32.296 1.00 96.38 78 GLU A N 1
ATOM 523 C CA . GLU A 1 78 ? -14.438 1.126 33.151 1.00 96.38 78 GLU A CA 1
ATOM 524 C C . GLU A 1 78 ? -15.731 0.299 33.127 1.00 96.38 78 GLU A C 1
ATOM 526 O O . GLU A 1 78 ? -15.670 -0.919 33.010 1.00 96.38 78 GLU A O 1
ATOM 531 N N . GLU A 1 79 ? -16.908 0.938 33.133 1.00 96.25 79 GLU A N 1
ATOM 532 C CA . GLU A 1 79 ? -18.187 0.222 32.998 1.00 96.25 79 GLU A CA 1
ATOM 533 C C . GLU A 1 79 ? -18.303 -0.543 31.670 1.00 96.25 79 GLU A C 1
ATOM 535 O O . GLU A 1 79 ? -18.969 -1.582 31.598 1.00 96.25 79 GLU A O 1
ATOM 540 N N . LEU A 1 80 ? -17.704 -0.014 30.597 1.00 97.50 80 LEU A N 1
ATOM 541 C CA . LEU A 1 80 ? -17.685 -0.683 29.303 1.00 97.50 80 LEU A CA 1
ATOM 542 C C . LEU A 1 80 ? -16.704 -1.857 29.319 1.00 97.50 80 LEU A C 1
ATOM 544 O O . LEU A 1 80 ? -17.077 -2.940 28.881 1.00 97.50 80 LEU A O 1
ATOM 548 N N . ILE A 1 81 ? -15.503 -1.670 29.869 1.00 97.56 81 ILE A N 1
ATOM 549 C CA . ILE A 1 81 ? -14.498 -2.732 30.017 1.00 97.56 81 ILE A CA 1
ATOM 550 C C . ILE A 1 81 ? -15.056 -3.881 30.867 1.00 97.56 81 ILE A C 1
ATOM 552 O O . ILE A 1 81 ? -15.048 -5.028 30.421 1.00 97.56 81 ILE A O 1
ATOM 556 N N . ASP A 1 82 ? -15.644 -3.582 32.028 1.00 96.69 82 ASP A N 1
ATOM 557 C CA . ASP A 1 82 ? -16.252 -4.573 32.924 1.00 96.69 82 ASP A C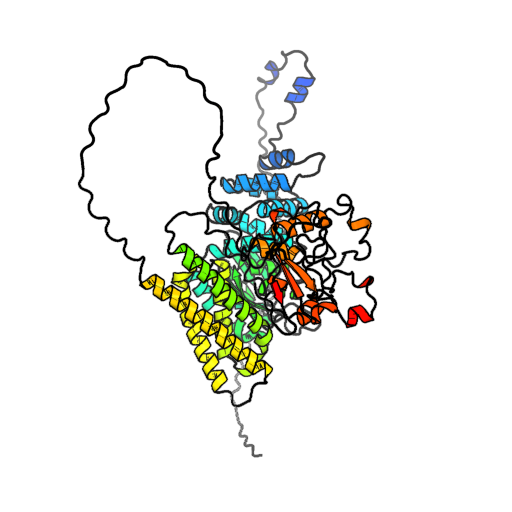A 1
ATOM 558 C C . ASP A 1 82 ? -17.361 -5.372 32.226 1.00 96.69 82 ASP A C 1
ATOM 560 O O . ASP A 1 82 ? -17.467 -6.584 32.399 1.00 96.69 82 ASP A O 1
ATOM 564 N N . ARG A 1 83 ? -18.180 -4.717 31.390 1.00 97.75 83 ARG A N 1
ATOM 565 C CA . ARG A 1 83 ? -19.258 -5.381 30.635 1.00 97.75 83 ARG A CA 1
ATOM 566 C C . ARG A 1 83 ? -18.739 -6.421 29.646 1.00 97.75 83 ARG A C 1
ATOM 568 O O . ARG A 1 83 ? -19.452 -7.382 29.363 1.00 97.75 83 ARG A O 1
ATOM 575 N N . TYR A 1 84 ? -17.553 -6.200 29.090 1.00 97.94 84 TYR A N 1
ATOM 576 C CA . TYR A 1 84 ? -16.911 -7.110 28.146 1.00 97.94 84 TYR A CA 1
ATOM 577 C C . TYR A 1 84 ? -15.843 -7.989 28.811 1.00 97.94 84 TYR A C 1
ATOM 579 O O . TYR A 1 84 ? -15.138 -8.699 28.101 1.00 97.94 84 TYR A O 1
ATOM 587 N N . THR A 1 85 ? -15.742 -7.991 30.144 1.00 97.56 85 THR A N 1
ATOM 588 C CA . THR A 1 85 ? -14.796 -8.827 30.890 1.00 97.56 85 THR A CA 1
ATOM 589 C C . THR A 1 85 ? -15.527 -9.980 31.571 1.00 97.56 85 THR A C 1
ATOM 591 O O . THR A 1 85 ? -16.220 -9.800 32.572 1.00 97.56 85 THR A O 1
ATOM 594 N N . ASP A 1 86 ? -15.325 -11.194 31.065 1.00 94.94 86 ASP A N 1
ATOM 595 C CA . ASP A 1 86 ? -15.913 -12.415 31.611 1.00 94.94 86 ASP A CA 1
ATOM 596 C C . ASP A 1 86 ? -14.829 -13.237 32.319 1.00 94.94 86 ASP A C 1
ATOM 598 O O . ASP A 1 86 ? -13.836 -13.641 31.720 1.00 94.94 86 ASP A O 1
ATOM 602 N N . TRP A 1 87 ? -15.010 -13.512 33.616 1.00 92.62 87 TRP A N 1
ATOM 603 C CA . TRP A 1 87 ? -14.072 -14.317 34.426 1.00 92.62 87 TRP A CA 1
ATOM 604 C C . TRP A 1 87 ? -12.622 -13.798 34.439 1.00 92.62 87 TRP A C 1
ATOM 606 O O . TRP A 1 87 ? -11.686 -14.570 34.638 1.00 92.62 87 TRP A O 1
ATOM 616 N N . GLY A 1 88 ? -12.444 -12.485 34.265 1.00 93.12 88 GLY A N 1
ATOM 617 C CA . GLY A 1 88 ? -11.131 -11.840 34.201 1.00 93.12 88 GLY A CA 1
ATOM 618 C C . GLY A 1 88 ? -10.460 -11.909 32.828 1.00 93.12 88 GLY A C 1
ATOM 619 O O . GLY A 1 88 ? -9.305 -11.521 32.721 1.00 93.12 88 GLY A O 1
ATOM 620 N N . SER A 1 89 ? -11.163 -12.391 31.801 1.00 95.62 89 SER A N 1
ATOM 621 C CA . SER A 1 89 ? -10.723 -12.355 30.407 1.00 95.62 89 SER A CA 1
ATOM 622 C C . SER A 1 89 ? -11.536 -11.311 29.652 1.00 95.62 89 SER A C 1
ATOM 624 O O . SER A 1 89 ? -12.770 -11.336 29.687 1.00 95.62 89 SER A O 1
ATOM 626 N N . LEU A 1 90 ? -10.852 -10.399 28.969 1.00 97.50 90 LEU A N 1
ATOM 627 C CA . LEU A 1 90 ? -11.489 -9.386 28.142 1.00 97.50 90 LEU A CA 1
ATOM 628 C C . LEU A 1 90 ? -11.941 -9.998 26.807 1.00 97.50 90 LEU A C 1
ATOM 630 O O . LEU A 1 90 ? -11.201 -10.726 26.157 1.00 97.50 90 LEU A O 1
ATOM 634 N N . ALA A 1 91 ? -13.173 -9.718 26.386 1.00 97.81 91 ALA A N 1
ATOM 635 C CA . ALA A 1 91 ? -13.684 -10.092 25.071 1.00 97.81 91 ALA A CA 1
ATOM 636 C C . ALA A 1 91 ? -13.317 -9.017 24.031 1.00 97.81 91 ALA A C 1
ATOM 638 O O . ALA A 1 91 ? -14.197 -8.286 23.563 1.00 97.81 91 ALA A O 1
ATOM 639 N N . GLU A 1 92 ? -12.030 -8.927 23.679 1.00 97.94 92 GLU A N 1
ATOM 640 C CA . GLU A 1 92 ? -11.443 -7.878 22.822 1.00 97.94 92 GLU A CA 1
ATOM 641 C C . GLU A 1 92 ? -12.215 -7.674 21.514 1.00 97.94 92 GLU A C 1
ATOM 643 O O . GLU A 1 92 ? -12.603 -6.553 21.197 1.00 97.94 92 GLU A O 1
ATOM 648 N N . ASP A 1 93 ? -12.553 -8.761 20.813 1.00 97.62 93 ASP A N 1
ATOM 649 C CA . ASP A 1 93 ? -13.321 -8.729 19.561 1.00 97.62 93 ASP A CA 1
ATOM 650 C C . ASP A 1 93 ? -14.674 -8.016 19.697 1.00 97.62 93 ASP A C 1
ATOM 652 O O . ASP A 1 93 ? -15.089 -7.239 18.833 1.00 97.62 93 ASP A O 1
ATOM 656 N N . ARG A 1 94 ? -15.392 -8.282 20.795 1.00 97.88 94 ARG A N 1
ATOM 657 C CA . ARG A 1 94 ? -16.709 -7.677 21.034 1.00 97.88 94 ARG A CA 1
ATOM 658 C C . ARG A 1 94 ? -16.574 -6.232 21.491 1.00 97.88 94 ARG A C 1
ATOM 660 O O . ARG A 1 94 ? -17.385 -5.400 21.083 1.00 97.88 94 ARG A O 1
ATOM 667 N N . LEU A 1 95 ? -15.566 -5.942 22.314 1.00 98.25 95 LEU A N 1
ATOM 668 C CA . LEU A 1 95 ? -15.280 -4.583 22.749 1.00 98.25 95 LEU A CA 1
ATOM 669 C C . LEU A 1 95 ? -14.864 -3.713 21.556 1.00 98.25 95 LEU A C 1
ATOM 671 O O . LEU A 1 95 ? -15.460 -2.660 21.357 1.00 98.25 95 LEU A O 1
ATOM 675 N N . GLY A 1 96 ? -13.941 -4.173 20.709 1.00 98.19 96 GLY A N 1
ATOM 676 C CA . GLY A 1 96 ? -13.502 -3.470 19.501 1.00 98.19 96 GLY A CA 1
ATOM 677 C C . GLY A 1 96 ? -14.659 -3.138 18.554 1.00 98.19 96 GLY A C 1
ATOM 678 O O . GLY A 1 96 ? -14.793 -1.993 18.119 1.00 98.19 96 GLY A O 1
ATOM 679 N N . ALA A 1 97 ? -15.568 -4.089 18.308 1.00 98.06 97 ALA A N 1
ATOM 680 C CA . ALA A 1 97 ? -16.762 -3.849 17.493 1.00 98.06 97 ALA A CA 1
ATOM 681 C C . ALA A 1 97 ? -17.718 -2.802 18.108 1.00 98.06 97 ALA A C 1
ATOM 683 O O . ALA A 1 97 ? -18.244 -1.944 17.396 1.00 98.06 97 ALA A O 1
ATOM 684 N N . GLU A 1 98 ? -17.937 -2.828 19.426 1.00 98.25 98 GLU A N 1
ATOM 685 C CA . GLU A 1 98 ? -18.735 -1.808 20.128 1.00 98.25 98 GLU A CA 1
ATOM 686 C C . GLU A 1 98 ? -18.063 -0.427 20.083 1.00 98.25 98 GLU A C 1
ATOM 688 O O . GLU A 1 98 ? -18.737 0.586 19.872 1.00 98.25 98 GLU A O 1
ATOM 693 N N . LEU A 1 99 ? -16.738 -0.373 20.248 1.00 98.44 99 LEU A N 1
ATOM 694 C CA . LEU A 1 99 ? -15.965 0.863 20.154 1.00 98.44 99 LEU A CA 1
ATOM 695 C C . LEU A 1 99 ? -16.036 1.468 18.751 1.00 98.44 99 LEU A C 1
ATOM 697 O O . LEU A 1 99 ? -16.229 2.677 18.632 1.00 98.44 99 LEU A O 1
ATOM 701 N N . LEU A 1 100 ? -15.996 0.649 17.698 1.00 98.38 100 LEU A N 1
ATOM 702 C CA . LEU A 1 100 ? -16.238 1.108 16.331 1.00 98.38 100 LEU A CA 1
ATOM 703 C C . LEU A 1 100 ? -17.631 1.744 16.185 1.00 98.38 100 LEU A C 1
ATOM 705 O O . LEU A 1 100 ? -17.752 2.854 15.670 1.00 98.38 100 LEU A O 1
ATOM 709 N N . GLN A 1 101 ? -18.690 1.094 16.682 1.00 98.25 101 GLN A N 1
ATOM 710 C CA . GLN A 1 101 ? -20.054 1.644 16.613 1.00 98.25 101 GLN A CA 1
ATOM 711 C C . GLN A 1 101 ? -20.202 2.967 17.378 1.00 98.25 101 GLN A C 1
ATOM 713 O O . GLN A 1 101 ? -21.027 3.814 17.026 1.00 98.25 101 GLN A O 1
ATOM 718 N N . ARG A 1 102 ? -19.428 3.164 18.447 1.00 98.19 102 ARG A N 1
ATOM 719 C CA . ARG A 1 102 ? -19.354 4.437 19.179 1.00 98.19 102 ARG A CA 1
ATOM 720 C C . ARG A 1 102 ? -18.575 5.490 18.409 1.00 98.19 102 ARG A C 1
ATOM 722 O O . ARG A 1 102 ? -19.046 6.622 18.296 1.00 98.19 102 ARG A O 1
ATOM 729 N N . ALA A 1 103 ? -17.441 5.112 17.828 1.00 98.00 103 ALA A N 1
ATOM 730 C CA . ALA A 1 103 ? -16.637 5.990 16.994 1.00 98.00 103 ALA A CA 1
ATOM 731 C C . ALA A 1 103 ? -17.453 6.512 15.799 1.00 98.00 103 ALA A C 1
ATOM 733 O O . ALA A 1 103 ? -17.522 7.715 15.576 1.00 98.00 103 ALA A O 1
ATOM 734 N N . LEU A 1 104 ? -18.203 5.643 15.116 1.00 96.75 104 LEU A N 1
ATOM 735 C CA . LEU A 1 104 ? -19.085 6.034 14.008 1.00 96.75 104 LEU A CA 1
ATOM 736 C C . LEU A 1 104 ? -20.224 6.980 14.429 1.00 96.75 104 LEU A C 1
ATOM 738 O O . LEU A 1 104 ? -20.731 7.743 13.609 1.00 96.75 104 LEU A O 1
ATOM 742 N N . ARG A 1 105 ? -20.601 6.990 15.715 1.00 97.81 105 ARG A N 1
ATOM 743 C CA . ARG A 1 105 ? -21.551 7.953 16.302 1.00 97.81 105 ARG A CA 1
ATOM 744 C C . ARG A 1 105 ? -20.893 9.263 16.762 1.00 97.81 105 ARG A C 1
ATOM 746 O O . ARG A 1 105 ? -21.572 10.110 17.340 1.00 97.81 105 ARG A O 1
ATOM 753 N N . GLY A 1 106 ? -19.597 9.444 16.507 1.00 97.31 106 GLY A N 1
ATOM 754 C CA . GLY A 1 106 ? -18.817 10.612 16.921 1.00 97.31 106 GLY A CA 1
ATOM 755 C C . GLY A 1 106 ? -18.409 10.592 18.396 1.00 97.31 106 GLY A C 1
ATOM 756 O O . GLY A 1 106 ? -17.945 11.601 18.925 1.00 97.31 106 GLY A O 1
ATOM 757 N N . GLU A 1 107 ? -18.564 9.460 19.086 1.00 97.75 107 GLU A N 1
ATOM 758 C CA . GLU A 1 107 ? -18.198 9.307 20.495 1.00 97.75 107 GLU A CA 1
ATOM 759 C C . GLU A 1 107 ? -16.683 9.014 20.659 1.00 97.75 107 GLU A C 1
ATOM 761 O O . GLU A 1 107 ? -16.285 8.147 21.428 1.00 97.75 107 GLU A O 1
ATOM 766 N N . HIS A 1 108 ? -15.798 9.720 19.944 1.00 97.19 108 HIS A N 1
ATOM 767 C CA . HIS A 1 108 ? -14.357 9.394 19.913 1.00 97.19 108 HIS A CA 1
ATOM 768 C C . HIS A 1 108 ? -13.689 9.469 21.295 1.00 97.19 108 HIS A C 1
ATOM 770 O O . HIS A 1 108 ? -12.913 8.592 21.655 1.00 97.19 108 HIS A O 1
ATOM 776 N N . ARG A 1 109 ? -14.065 10.453 22.124 1.00 96.31 109 ARG A N 1
ATOM 777 C CA . ARG A 1 109 ? -13.471 10.637 23.462 1.00 96.31 109 ARG A CA 1
ATOM 778 C C . ARG A 1 109 ? -13.698 9.460 24.405 1.00 96.31 109 ARG A C 1
ATOM 780 O O . ARG A 1 109 ? -12.827 9.160 25.215 1.00 96.31 109 ARG A O 1
ATOM 787 N N . ILE A 1 110 ? -14.872 8.823 24.353 1.00 97.88 110 ILE A N 1
ATOM 788 C CA . ILE A 1 110 ? -15.126 7.644 25.195 1.00 97.88 110 ILE A CA 1
ATOM 789 C C . ILE A 1 110 ? -14.335 6.445 24.676 1.00 97.88 110 ILE A C 1
ATOM 791 O O . ILE A 1 110 ? -13.820 5.691 25.490 1.00 97.88 110 ILE A O 1
ATOM 795 N N . VAL A 1 111 ? -14.171 6.311 23.355 1.00 98.06 111 VAL A N 1
ATOM 796 C CA . VAL A 1 111 ? -13.322 5.268 22.763 1.00 98.06 111 VAL A CA 1
ATOM 797 C C . VAL A 1 111 ? -11.874 5.434 23.220 1.00 98.06 111 VAL A C 1
ATOM 799 O O . VAL A 1 111 ? -11.293 4.490 23.739 1.00 98.06 111 VAL A O 1
ATOM 802 N N . GLU A 1 112 ? -11.321 6.644 23.132 1.00 97.12 112 GLU A N 1
ATOM 803 C CA . GLU A 1 112 ? -9.974 6.947 23.633 1.00 97.12 112 GLU A CA 1
ATOM 804 C C . GLU A 1 112 ? -9.840 6.684 25.136 1.00 97.12 112 GLU A C 1
ATOM 806 O O . GLU A 1 112 ? -8.878 6.055 25.560 1.00 97.12 112 GLU A O 1
ATOM 811 N N . SER A 1 113 ? -10.836 7.086 25.933 1.00 97.19 113 SER A N 1
ATOM 812 C CA . SER A 1 113 ? -10.826 6.852 27.385 1.00 97.19 113 SER A CA 1
ATOM 813 C C . SER A 1 113 ? -10.854 5.361 27.738 1.00 97.19 113 SER A C 1
ATOM 815 O O . SER A 1 113 ? -10.251 4.960 28.728 1.00 97.19 113 SER A O 1
ATOM 817 N N . VAL A 1 114 ? -11.552 4.536 26.948 1.00 98.12 114 VAL A N 1
ATOM 818 C CA . VAL A 1 114 ? -11.545 3.073 27.108 1.00 98.12 114 VAL A CA 1
ATOM 819 C C . VAL A 1 114 ? -10.163 2.520 26.793 1.00 98.12 114 VAL A C 1
ATOM 821 O O . VAL A 1 114 ? -9.613 1.787 27.604 1.00 98.12 114 VAL A O 1
ATOM 824 N N . LEU A 1 115 ? -9.573 2.917 25.666 1.00 97.94 115 LEU A N 1
ATOM 825 C CA . LEU A 1 115 ? -8.233 2.474 25.281 1.00 97.94 115 LEU A CA 1
ATOM 826 C C . LEU A 1 115 ? -7.159 2.918 26.289 1.00 97.94 115 LEU A C 1
ATOM 828 O O . LEU A 1 115 ? -6.208 2.183 26.523 1.00 97.94 115 LEU A O 1
ATOM 832 N N . ASP A 1 116 ? -7.306 4.089 26.915 1.00 97.12 116 ASP A N 1
ATOM 833 C CA . ASP A 1 116 ? -6.405 4.566 27.977 1.00 97.12 116 ASP A CA 1
ATOM 834 C C . ASP A 1 116 ? -6.514 3.761 29.276 1.00 97.12 116 ASP A C 1
ATOM 836 O O . ASP A 1 116 ? -5.545 3.681 30.030 1.00 97.12 116 ASP A O 1
ATOM 840 N N . ALA A 1 117 ? -7.687 3.189 29.549 1.00 97.00 117 ALA A N 1
ATOM 841 C CA . ALA A 1 117 ? -7.936 2.391 30.744 1.00 97.00 117 ALA A CA 1
ATOM 842 C C . ALA A 1 117 ? -7.491 0.924 30.595 1.00 97.00 117 ALA A C 1
ATOM 844 O O . ALA A 1 117 ? -7.360 0.227 31.602 1.00 97.00 117 ALA A O 1
ATOM 845 N N . LEU A 1 118 ? -7.247 0.455 29.367 1.00 97.06 118 LEU A N 1
ATOM 846 C CA . LEU A 1 118 ? -6.751 -0.892 29.089 1.00 97.06 118 LEU A CA 1
ATOM 847 C C . LEU A 1 118 ? -5.240 -1.012 29.339 1.00 97.06 118 LEU A C 1
ATOM 849 O O . LEU A 1 118 ? -4.471 -0.066 29.145 1.00 97.06 118 LEU A O 1
ATOM 853 N N . GLY A 1 119 ? -4.801 -2.205 29.749 1.00 95.88 119 GLY A N 1
ATOM 854 C CA . GLY A 1 119 ? -3.380 -2.549 29.782 1.00 95.88 119 GLY A CA 1
ATOM 855 C C . GLY A 1 119 ? -2.794 -2.590 28.370 1.00 95.88 119 GLY A C 1
ATOM 856 O O . GLY A 1 119 ? -3.522 -2.787 27.406 1.00 95.88 119 GLY A O 1
ATOM 857 N N . THR A 1 120 ? -1.475 -2.431 28.227 1.00 92.69 120 THR A N 1
ATOM 858 C CA . THR A 1 120 ? -0.831 -2.347 26.900 1.00 92.69 120 THR A CA 1
ATOM 859 C C . THR A 1 120 ? -1.116 -3.545 25.996 1.00 92.69 120 THR A C 1
ATOM 861 O O . THR A 1 120 ? -1.227 -3.328 24.803 1.00 92.69 120 THR A O 1
ATOM 864 N N . THR A 1 121 ? -1.244 -4.749 26.571 1.00 91.88 121 THR A N 1
ATOM 865 C CA . THR A 1 121 ? -1.528 -6.012 25.855 1.00 91.88 121 THR A CA 1
ATOM 866 C C . THR A 1 121 ? -3.012 -6.241 25.569 1.00 91.88 121 THR A C 1
ATOM 868 O O . THR A 1 121 ? -3.350 -7.025 24.709 1.00 91.88 121 THR A O 1
ATOM 871 N N . ASP A 1 122 ? -3.925 -5.610 26.309 1.00 96.31 122 ASP A N 1
ATOM 872 C CA . ASP A 1 122 ? -5.347 -5.670 25.940 1.00 96.31 122 ASP A CA 1
ATOM 873 C C . ASP A 1 122 ? -5.670 -4.563 24.922 1.00 96.31 122 ASP A C 1
ATOM 875 O O . ASP A 1 122 ? -6.640 -4.618 24.167 1.00 96.31 122 ASP A O 1
ATOM 879 N N . ARG A 1 123 ? -4.889 -3.481 24.949 1.00 97.00 123 ARG A N 1
ATOM 880 C CA . ARG A 1 123 ? -5.130 -2.270 24.174 1.00 97.00 123 ARG A CA 1
ATOM 881 C C . ARG A 1 123 ? -4.767 -2.439 22.704 1.00 97.00 123 ARG A C 1
ATOM 883 O O . ARG A 1 123 ? -5.521 -1.941 21.869 1.00 97.00 123 ARG A O 1
ATOM 890 N N . ASP A 1 124 ? -3.654 -3.090 22.389 1.00 95.31 124 ASP A N 1
ATOM 891 C CA . ASP A 1 124 ? -3.277 -3.474 21.022 1.00 95.31 124 ASP A CA 1
ATOM 892 C C . ASP A 1 124 ? -4.306 -4.450 20.433 1.00 95.31 124 ASP A C 1
ATOM 894 O O . ASP A 1 124 ? -4.880 -4.145 19.385 1.00 95.31 124 ASP A O 1
ATOM 898 N N . ASP A 1 125 ? -4.670 -5.508 21.161 1.00 96.38 125 ASP A N 1
ATOM 899 C CA . ASP A 1 125 ? -5.665 -6.496 20.723 1.00 96.38 125 ASP A CA 1
ATOM 900 C C . ASP A 1 125 ? -7.056 -5.868 20.479 1.00 96.38 125 ASP A C 1
ATOM 902 O O . ASP A 1 125 ? -7.692 -6.092 19.440 1.00 96.38 125 ASP A O 1
ATOM 906 N N . VAL A 1 126 ? -7.527 -4.988 21.375 1.00 98.00 126 VAL A N 1
ATOM 907 C CA . VAL A 1 126 ? -8.784 -4.236 21.173 1.00 98.00 126 VAL A CA 1
ATOM 908 C C . VAL A 1 126 ? -8.687 -3.261 19.995 1.00 98.00 126 VAL A C 1
ATOM 910 O O . VAL A 1 126 ? -9.667 -3.092 19.261 1.00 98.00 126 VAL A O 1
ATOM 913 N N . SER A 1 127 ? -7.537 -2.615 19.791 1.00 97.94 127 SER A N 1
ATOM 914 C CA . SER A 1 127 ? -7.320 -1.695 18.664 1.00 97.94 127 SER A CA 1
ATOM 915 C C . SER A 1 127 ? -7.335 -2.441 17.331 1.00 97.94 127 SER A C 1
ATOM 917 O O . SER A 1 127 ? -7.988 -2.007 16.376 1.00 97.94 127 SER A O 1
ATOM 919 N N . PHE A 1 128 ? -6.696 -3.610 17.285 1.00 97.25 128 PHE A N 1
ATOM 920 C CA . PHE A 1 128 ? -6.754 -4.525 16.155 1.00 97.25 128 PHE A CA 1
ATOM 921 C C . PHE A 1 128 ? -8.183 -4.986 15.873 1.00 97.25 128 PHE A C 1
ATOM 923 O O . PHE A 1 128 ? -8.656 -4.857 14.740 1.00 97.25 128 PHE A O 1
ATOM 930 N N . ALA A 1 129 ? -8.914 -5.438 16.894 1.00 97.94 129 ALA A N 1
ATOM 931 C CA . ALA A 1 129 ? -10.314 -5.827 16.764 1.00 97.94 129 ALA A CA 1
ATOM 932 C C . ALA A 1 129 ? -11.202 -4.691 16.225 1.00 97.94 129 ALA A C 1
ATOM 934 O O . ALA A 1 129 ? -12.057 -4.934 15.369 1.00 97.94 129 ALA A O 1
ATOM 935 N N . LEU A 1 130 ? -10.988 -3.452 16.684 1.00 98.44 130 LEU A N 1
ATOM 936 C CA . LEU A 1 130 ? -11.716 -2.266 16.225 1.00 98.44 130 LEU A CA 1
ATOM 937 C C . LEU A 1 130 ? -11.502 -2.024 14.725 1.00 98.44 130 LEU A C 1
ATOM 939 O O . LEU A 1 130 ? -12.481 -1.903 13.985 1.00 98.44 130 LEU A O 1
ATOM 943 N N . ILE A 1 131 ? -10.248 -1.974 14.261 1.00 98.25 131 ILE A N 1
ATOM 944 C CA . ILE A 1 131 ? -9.942 -1.709 12.844 1.00 98.25 131 ILE A CA 1
ATOM 945 C C . ILE A 1 131 ? -10.347 -2.883 11.949 1.00 98.25 131 ILE A C 1
ATOM 947 O O . ILE A 1 131 ? -10.900 -2.673 10.868 1.00 98.25 131 ILE A O 1
ATOM 951 N N . ARG A 1 132 ? -10.151 -4.120 12.409 1.00 97.44 132 ARG A N 1
ATOM 952 C CA . ARG A 1 132 ? -10.585 -5.326 11.694 1.00 97.44 132 ARG A CA 1
ATOM 953 C C . ARG A 1 132 ? -12.102 -5.366 11.502 1.00 97.44 132 ARG A C 1
ATOM 955 O O . ARG A 1 132 ? -12.568 -5.828 10.463 1.00 97.44 132 ARG A O 1
ATOM 962 N N . ALA A 1 133 ? -12.871 -4.888 12.483 1.00 97.50 133 ALA A N 1
ATOM 963 C CA . ALA A 1 133 ? -14.326 -4.785 12.386 1.00 97.50 133 ALA A CA 1
ATOM 964 C C . ALA A 1 133 ? -14.794 -3.648 11.459 1.00 97.50 133 ALA A C 1
ATOM 966 O O . ALA A 1 133 ? -15.932 -3.682 10.988 1.00 97.50 133 ALA A O 1
ATOM 967 N N . ALA A 1 134 ? -13.948 -2.645 11.205 1.00 97.44 134 ALA A N 1
ATOM 968 C CA . ALA A 1 134 ? -14.276 -1.509 10.354 1.00 97.44 134 ALA A CA 1
ATOM 969 C C . ALA A 1 134 ? -14.151 -1.879 8.877 1.00 97.44 134 ALA A C 1
ATOM 971 O O . ALA A 1 134 ? -13.138 -2.435 8.454 1.00 97.44 134 ALA A O 1
ATOM 972 N N . SER A 1 135 ? -15.143 -1.517 8.063 1.00 95.88 135 SER A N 1
ATOM 973 C CA . SER A 1 135 ? -14.990 -1.493 6.605 1.00 95.88 135 SER A CA 1
ATOM 974 C C . SER A 1 135 ? -14.154 -0.284 6.166 1.00 95.88 135 SER A C 1
ATOM 976 O O . SER A 1 135 ? -13.988 0.677 6.917 1.00 95.88 135 SER A O 1
ATOM 978 N N . ASP A 1 136 ? -13.656 -0.273 4.929 1.00 91.31 136 ASP A N 1
ATOM 979 C CA . ASP A 1 136 ? -12.936 0.903 4.407 1.00 91.31 136 ASP A CA 1
ATOM 980 C C . ASP A 1 136 ? -13.843 2.146 4.341 1.00 91.31 136 ASP A C 1
ATOM 982 O O . ASP A 1 136 ? -13.390 3.274 4.546 1.00 91.31 136 ASP A O 1
ATOM 986 N N . GLY A 1 137 ? -15.149 1.941 4.123 1.00 92.06 137 GLY A N 1
ATOM 987 C CA . GLY A 1 137 ? -16.158 2.996 4.200 1.00 92.06 137 GLY A CA 1
ATOM 988 C C . GLY A 1 137 ? -16.296 3.578 5.609 1.00 92.06 137 GLY A C 1
ATOM 989 O O . GLY A 1 137 ? -16.399 4.798 5.750 1.00 92.06 137 GLY A O 1
ATOM 990 N N . ASP A 1 138 ? -16.229 2.735 6.642 1.00 97.31 138 ASP A N 1
ATOM 991 C CA . ASP A 1 138 ? -16.262 3.163 8.045 1.00 97.31 138 ASP A CA 1
ATOM 992 C C . ASP A 1 138 ? -15.010 3.960 8.408 1.00 97.31 138 ASP A C 1
ATOM 994 O O . ASP A 1 138 ? -15.115 5.042 8.985 1.00 97.31 138 ASP A O 1
ATOM 998 N N . LEU A 1 139 ? -13.826 3.479 8.015 1.00 97.00 139 LEU A N 1
ATOM 999 C CA . LEU A 1 139 ? -12.569 4.197 8.233 1.00 97.00 139 LEU A CA 1
ATOM 1000 C C . LEU A 1 139 ? -12.594 5.571 7.544 1.00 97.00 139 LEU A C 1
ATOM 1002 O O . LEU A 1 139 ? -12.226 6.582 8.146 1.00 97.00 139 LEU A O 1
ATOM 1006 N N . LEU A 1 140 ? -13.095 5.642 6.306 1.00 93.50 140 LEU A N 1
ATOM 1007 C CA . LEU A 1 140 ? -13.263 6.907 5.590 1.00 93.50 140 LEU A CA 1
ATOM 1008 C C . LEU A 1 140 ? -14.308 7.824 6.248 1.00 93.50 140 LEU A C 1
ATOM 1010 O O . LEU A 1 140 ? -14.158 9.047 6.230 1.00 93.50 140 LEU A O 1
ATOM 1014 N N . ALA A 1 141 ? -15.373 7.269 6.826 1.00 94.31 141 ALA A N 1
ATOM 1015 C CA . ALA A 1 141 ? -16.345 8.045 7.589 1.00 94.31 141 ALA A CA 1
ATOM 1016 C C . ALA A 1 141 ? -15.712 8.625 8.864 1.00 94.31 141 ALA A C 1
ATOM 1018 O O . ALA A 1 141 ? -15.880 9.817 9.130 1.00 94.31 141 ALA A O 1
ATOM 1019 N N . LEU A 1 142 ? -14.925 7.826 9.594 1.00 96.62 142 LEU A N 1
ATOM 1020 C CA . LEU A 1 142 ? -14.181 8.258 10.780 1.00 96.62 142 LEU A CA 1
ATOM 1021 C C . LEU A 1 142 ? -13.186 9.376 10.459 1.00 96.62 142 LEU A C 1
ATOM 1023 O O . LEU A 1 142 ? -13.131 10.382 11.169 1.00 96.62 142 LEU A O 1
ATOM 1027 N N . SER A 1 143 ? -12.444 9.262 9.354 1.00 94.62 143 SER A N 1
ATOM 1028 C CA . SER A 1 143 ? -11.467 10.289 8.967 1.00 94.62 143 SER A CA 1
ATOM 1029 C C . SER A 1 143 ? -12.118 11.648 8.667 1.00 94.62 143 SER A C 1
ATOM 1031 O O . SER A 1 143 ? -11.492 12.697 8.858 1.00 94.62 143 SER A O 1
ATOM 1033 N N . ARG A 1 144 ? -13.397 11.646 8.265 1.00 93.12 144 ARG A N 1
ATOM 1034 C CA . ARG A 1 144 ? -14.200 12.841 7.955 1.00 93.12 144 ARG A CA 1
ATOM 1035 C C . ARG A 1 144 ? -15.000 13.381 9.141 1.00 93.12 144 ARG A C 1
ATOM 1037 O O . ARG A 1 144 ? -15.302 14.570 9.161 1.00 93.12 144 ARG A O 1
ATOM 1044 N N . SER A 1 145 ? -15.344 12.548 10.123 1.00 92.56 145 SER A N 1
ATOM 1045 C CA . SER A 1 145 ? -16.183 12.922 11.274 1.00 92.56 145 SER A CA 1
ATOM 1046 C C . SER A 1 145 ? -15.398 13.486 12.467 1.00 92.56 145 SER A C 1
ATOM 1048 O O . SER A 1 145 ? -15.967 13.698 13.538 1.00 92.56 145 SER A O 1
ATOM 1050 N N . GLY A 1 146 ? -14.094 13.734 12.306 1.00 90.88 146 GLY A N 1
ATOM 1051 C CA . GLY A 1 146 ? -13.203 14.146 13.395 1.00 90.88 146 GLY A CA 1
ATOM 1052 C C . GLY A 1 146 ? -12.619 12.975 14.191 1.00 90.88 146 GLY A C 1
ATOM 1053 O O . GLY A 1 146 ? -12.108 13.190 15.284 1.00 90.88 146 GLY A O 1
ATOM 1054 N N . GLY A 1 147 ? -12.681 11.747 13.665 1.00 94.31 147 GLY A N 1
ATOM 1055 C CA . GLY A 1 147 ? -12.053 10.547 14.235 1.00 94.31 147 GLY A CA 1
ATOM 1056 C C . GLY A 1 147 ? -10.578 10.397 13.864 1.00 94.31 147 GLY A C 1
ATOM 1057 O O . GLY A 1 147 ? -10.053 9.292 13.873 1.00 94.31 147 GLY A O 1
ATOM 1058 N N . GLN A 1 148 ? -9.912 11.491 13.493 1.00 93.38 148 GLN A N 1
ATOM 1059 C CA . GLN A 1 148 ? -8.534 11.473 12.994 1.00 93.38 148 GLN A CA 1
ATOM 1060 C C . GLN A 1 148 ? -7.548 11.088 14.091 1.00 93.38 148 GLN A C 1
ATOM 1062 O O . GLN A 1 148 ? -6.757 10.181 13.887 1.00 93.38 148 GLN A O 1
ATOM 1067 N N . GLU A 1 149 ? -7.650 11.710 15.266 1.00 93.56 149 GLU A N 1
ATOM 1068 C CA . GLU A 1 149 ? -6.794 11.381 16.414 1.00 93.56 149 GLU A CA 1
ATOM 1069 C C . GLU A 1 149 ? -6.952 9.910 16.821 1.00 93.56 149 GLU A C 1
ATOM 1071 O O . GLU A 1 149 ? -5.960 9.235 17.091 1.00 93.56 149 GLU A O 1
ATOM 1076 N N . LEU A 1 150 ? -8.181 9.386 16.746 1.00 96.19 150 LEU A N 1
ATOM 1077 C CA . LEU A 1 150 ? -8.459 7.973 16.969 1.00 96.19 150 LEU A CA 1
ATOM 1078 C C . LEU A 1 150 ? -7.795 7.088 15.906 1.00 96.19 150 LEU A C 1
ATOM 1080 O O . LEU A 1 150 ? -7.126 6.132 16.273 1.00 96.19 150 LEU A O 1
ATOM 1084 N N . LEU A 1 151 ? -7.938 7.390 14.610 1.00 96.50 151 LEU A N 1
ATOM 1085 C CA . LEU A 1 151 ? -7.292 6.612 13.543 1.00 96.50 151 LEU A CA 1
ATOM 1086 C C . LEU A 1 151 ? -5.767 6.622 13.678 1.00 96.50 151 LEU A C 1
ATOM 1088 O O . LEU A 1 151 ? -5.144 5.566 13.601 1.00 96.50 151 LEU A O 1
ATOM 1092 N N . SER A 1 152 ? -5.170 7.781 13.949 1.00 94.06 152 SER A N 1
ATOM 1093 C CA . SER A 1 152 ? -3.732 7.882 14.193 1.00 94.06 152 SER A CA 1
ATOM 1094 C C . SER A 1 152 ? -3.342 7.044 15.408 1.00 94.06 152 SER A C 1
ATOM 1096 O O . SER A 1 152 ? -2.392 6.266 15.346 1.00 94.06 152 SER A O 1
ATOM 1098 N N . ARG A 1 153 ? -4.104 7.105 16.506 1.00 95.06 153 ARG A N 1
ATOM 1099 C CA . ARG A 1 153 ? -3.880 6.228 17.660 1.00 95.06 153 ARG A CA 1
ATOM 1100 C C . ARG A 1 153 ? -3.932 4.749 17.277 1.00 95.06 153 ARG A C 1
ATOM 1102 O O . ARG A 1 153 ? -3.020 4.027 17.649 1.00 95.06 153 ARG A O 1
ATOM 1109 N N . MET A 1 154 ? -4.933 4.312 16.515 1.00 96.81 154 MET A N 1
ATOM 1110 C CA . MET A 1 154 ? -5.023 2.923 16.044 1.00 96.81 154 MET A CA 1
ATOM 1111 C C . MET A 1 154 ? -3.796 2.515 15.234 1.00 96.81 154 MET A C 1
ATOM 1113 O O . MET A 1 154 ? -3.285 1.421 15.438 1.00 96.81 154 MET A O 1
ATOM 1117 N N . PHE A 1 155 ? -3.278 3.399 14.380 1.00 95.44 155 PHE A N 1
ATOM 1118 C CA . PHE A 1 155 ? -2.030 3.145 13.667 1.00 95.44 155 PHE A CA 1
ATOM 1119 C C . PHE A 1 155 ? -0.844 2.932 14.617 1.00 95.44 155 PHE A C 1
ATOM 1121 O O . PHE A 1 155 ? -0.065 2.009 14.412 1.00 95.44 155 PHE A O 1
ATOM 1128 N N . ASP A 1 156 ? -0.710 3.738 15.673 1.00 93.25 156 ASP A N 1
ATOM 1129 C CA . ASP A 1 156 ? 0.370 3.550 16.652 1.00 93.25 156 ASP A CA 1
ATOM 1130 C C . ASP A 1 156 ? 0.252 2.223 17.395 1.00 93.25 156 ASP A C 1
ATOM 1132 O O . ASP A 1 156 ? 1.258 1.543 17.553 1.00 93.25 156 ASP A O 1
ATOM 1136 N N . GLU A 1 157 ? -0.949 1.851 17.849 1.00 95.00 157 GLU A N 1
ATOM 1137 C CA . GLU A 1 157 ? -1.135 0.584 18.568 1.00 95.00 157 GLU A CA 1
ATOM 1138 C C . GLU A 1 157 ? -0.799 -0.599 17.641 1.00 95.00 157 GLU A C 1
ATOM 1140 O O . GLU A 1 157 ? 0.003 -1.450 18.016 1.00 95.00 157 GLU A O 1
ATOM 1145 N N . LEU A 1 158 ? -1.289 -0.571 16.392 1.00 94.44 158 LEU A N 1
ATOM 1146 C CA . LEU A 1 158 ? -1.039 -1.592 15.360 1.00 94.44 158 LEU A CA 1
ATOM 1147 C C . LEU A 1 158 ? 0.413 -1.667 14.869 1.00 94.44 158 LEU A C 1
ATOM 1149 O O . LEU A 1 158 ? 0.805 -2.663 14.267 1.00 94.44 158 LEU A O 1
ATOM 1153 N N . THR A 1 159 ? 1.198 -0.603 15.053 1.00 91.75 159 THR A N 1
ATOM 1154 C CA . THR A 1 159 ? 2.611 -0.544 14.638 1.00 91.75 159 THR A CA 1
ATOM 1155 C C . THR A 1 159 ? 3.577 -0.550 15.817 1.00 91.75 159 THR A C 1
ATOM 1157 O O . THR A 1 159 ? 4.787 -0.369 15.644 1.00 91.75 159 THR A O 1
ATOM 1160 N N . SER A 1 160 ? 3.059 -0.763 17.026 1.00 88.94 160 SER A N 1
ATOM 1161 C CA . SER A 1 160 ? 3.869 -0.928 18.221 1.00 88.94 160 SER A CA 1
ATOM 1162 C C . SER A 1 160 ? 4.295 -2.389 18.383 1.00 88.94 160 SER A C 1
ATOM 1164 O O . SER A 1 160 ? 3.589 -3.321 18.013 1.00 88.94 160 SER A O 1
ATOM 1166 N N . GLY A 1 161 ? 5.489 -2.615 18.933 1.00 86.19 161 GLY A N 1
ATOM 1167 C CA . GLY A 1 161 ? 5.948 -3.967 19.248 1.00 86.19 161 GLY A CA 1
ATOM 1168 C C . GLY A 1 161 ? 6.271 -4.830 18.021 1.00 86.19 161 GLY A C 1
ATOM 1169 O O . GLY A 1 161 ? 6.955 -4.394 17.096 1.00 86.19 161 GLY A O 1
ATOM 1170 N N . ARG A 1 162 ? 5.881 -6.110 18.072 1.00 82.88 162 ARG A N 1
ATOM 1171 C CA . ARG A 1 162 ? 6.166 -7.097 17.021 1.00 82.88 162 ARG A CA 1
ATOM 1172 C C . ARG A 1 162 ? 4.919 -7.278 16.163 1.00 82.88 162 ARG A C 1
ATOM 1174 O O . ARG A 1 162 ? 4.068 -8.078 16.520 1.00 82.88 162 ARG A O 1
ATOM 1181 N N . LEU A 1 163 ? 4.888 -6.604 15.018 1.00 83.69 163 LEU A N 1
ATOM 1182 C CA . LEU A 1 163 ? 3.748 -6.645 14.108 1.00 83.69 163 LEU A CA 1
ATOM 1183 C C . LEU A 1 163 ? 3.550 -8.043 13.505 1.00 83.69 163 LEU A C 1
ATOM 1185 O O . LEU A 1 163 ? 4.458 -8.589 12.856 1.00 83.69 163 LEU A O 1
ATOM 1189 N N . ALA A 1 164 ? 2.346 -8.582 13.673 1.00 87.62 164 ALA A N 1
ATOM 1190 C CA . ALA A 1 164 ? 1.831 -9.667 12.851 1.00 87.62 164 ALA A CA 1
ATOM 1191 C C . ALA A 1 164 ? 1.409 -9.148 11.462 1.00 87.62 164 ALA A C 1
ATOM 1193 O O . ALA A 1 164 ? 1.111 -7.965 11.280 1.00 87.62 164 ALA A O 1
ATOM 1194 N N . ASP A 1 165 ? 1.357 -10.036 10.466 1.00 85.88 165 ASP A N 1
ATOM 1195 C CA . ASP A 1 165 ? 1.011 -9.649 9.088 1.00 85.88 165 ASP A CA 1
ATOM 1196 C C . ASP A 1 165 ? -0.416 -9.074 8.989 1.00 85.88 165 ASP A C 1
ATOM 1198 O O . ASP A 1 165 ? -0.667 -8.138 8.229 1.00 85.88 165 ASP A O 1
ATOM 1202 N N . ASP A 1 166 ? -1.338 -9.571 9.818 1.00 88.25 166 ASP A N 1
ATOM 1203 C CA . ASP A 1 166 ? -2.716 -9.082 9.872 1.00 88.25 166 ASP A CA 1
ATOM 1204 C C . ASP A 1 166 ? -2.803 -7.660 10.458 1.00 88.25 166 ASP A C 1
ATOM 1206 O O . ASP A 1 166 ? -3.584 -6.843 9.964 1.00 88.25 166 ASP A O 1
ATOM 1210 N N . GLU A 1 167 ? -2.004 -7.338 11.483 1.00 91.38 167 GLU A N 1
ATOM 1211 C CA . GLU A 1 167 ? -1.937 -5.995 12.084 1.00 91.38 167 GLU A CA 1
ATOM 1212 C C . GLU A 1 167 ? -1.344 -4.987 11.107 1.00 91.38 167 GLU A C 1
ATOM 1214 O O . GLU A 1 167 ? -1.890 -3.897 10.936 1.00 91.38 167 GLU A O 1
ATOM 1219 N N . LYS A 1 168 ? -0.286 -5.390 10.393 1.00 88.44 168 LYS A N 1
ATOM 1220 C CA . LYS A 1 168 ? 0.305 -4.616 9.297 1.00 88.44 168 LYS A CA 1
ATOM 1221 C C . LYS A 1 168 ? -0.743 -4.303 8.231 1.00 88.44 168 LYS A C 1
ATOM 1223 O O . LYS A 1 168 ? -0.907 -3.142 7.869 1.00 88.44 168 LYS A O 1
ATOM 1228 N N . GLN A 1 169 ? -1.523 -5.301 7.806 1.00 88.75 169 GLN A N 1
ATOM 1229 C CA . GLN A 1 169 ? -2.619 -5.081 6.860 1.00 88.75 169 GLN A CA 1
ATOM 1230 C C . GLN A 1 169 ? -3.627 -4.046 7.391 1.00 88.75 169 GLN A C 1
ATOM 1232 O O . GLN A 1 169 ? -4.098 -3.196 6.637 1.00 88.75 169 GLN A O 1
ATOM 1237 N N . GLN A 1 170 ? -3.964 -4.086 8.684 1.00 94.94 170 GLN A N 1
ATOM 1238 C CA . GLN A 1 170 ? -4.858 -3.091 9.286 1.00 94.94 170 GLN A CA 1
ATOM 1239 C C . GLN A 1 170 ? -4.222 -1.693 9.358 1.00 94.94 170 GLN A C 1
ATOM 1241 O O . GLN A 1 170 ? -4.899 -0.703 9.076 1.00 94.94 170 GLN A O 1
ATOM 1246 N N . ALA A 1 171 ? -2.930 -1.596 9.676 1.00 93.50 171 ALA A N 1
ATOM 1247 C CA . ALA A 1 171 ? -2.192 -0.336 9.694 1.00 93.50 171 ALA A CA 1
ATOM 1248 C C . ALA A 1 171 ? -2.132 0.295 8.292 1.00 93.50 171 ALA A C 1
ATOM 1250 O O . ALA A 1 171 ? -2.403 1.489 8.139 1.00 93.50 171 ALA A O 1
ATOM 1251 N N . ASP A 1 172 ? -1.895 -0.513 7.255 1.00 89.75 172 ASP A N 1
ATOM 1252 C CA . ASP A 1 172 ? -1.882 -0.085 5.852 1.00 89.75 172 ASP A CA 1
ATOM 1253 C C . ASP A 1 172 ? -3.241 0.485 5.409 1.00 89.75 172 ASP A C 1
ATOM 1255 O O . ASP A 1 172 ? -3.305 1.510 4.715 1.00 89.75 172 ASP A O 1
ATOM 1259 N N . ARG A 1 173 ? -4.352 -0.113 5.865 1.00 93.25 173 ARG A N 1
ATOM 1260 C CA . ARG A 1 173 ? -5.707 0.422 5.629 1.00 93.25 173 ARG A CA 1
ATOM 1261 C C . ARG A 1 173 ? -5.881 1.803 6.264 1.00 93.25 173 ARG A C 1
ATOM 1263 O O . ARG A 1 173 ? -6.396 2.719 5.616 1.00 93.25 173 ARG A O 1
ATOM 1270 N N . VAL A 1 174 ? -5.406 1.992 7.498 1.00 95.19 174 VAL A N 1
ATOM 1271 C CA . VAL A 1 174 ? -5.443 3.298 8.182 1.00 95.19 174 VAL A CA 1
ATOM 1272 C C . VAL A 1 174 ? -4.577 4.334 7.455 1.00 95.19 174 VAL A C 1
ATOM 1274 O O . VAL A 1 174 ? -5.022 5.471 7.259 1.00 95.19 174 VAL A O 1
ATOM 1277 N N . MET A 1 175 ? -3.382 3.960 6.985 1.00 92.88 175 MET A N 1
ATOM 1278 C CA . MET A 1 175 ? -2.528 4.854 6.192 1.00 92.88 175 MET A CA 1
ATOM 1279 C C . MET A 1 175 ? -3.189 5.271 4.883 1.00 92.88 175 MET A C 1
ATOM 1281 O O . MET A 1 175 ? -3.141 6.444 4.520 1.00 92.88 175 MET A O 1
ATOM 1285 N N . THR A 1 176 ? -3.836 4.336 4.190 1.00 89.44 176 THR A N 1
ATOM 1286 C CA . THR A 1 176 ? -4.519 4.603 2.918 1.00 89.44 176 THR A CA 1
ATOM 1287 C C . THR A 1 176 ? -5.645 5.618 3.107 1.00 89.44 176 THR A C 1
ATOM 1289 O O . THR A 1 176 ? -5.729 6.612 2.384 1.00 89.44 176 THR A O 1
ATOM 1292 N N . VAL A 1 177 ? -6.462 5.447 4.148 1.00 92.56 177 VAL A N 1
ATOM 1293 C CA . VAL A 1 177 ? -7.524 6.403 4.493 1.00 92.56 177 VAL A CA 1
ATOM 1294 C C . VAL A 1 177 ? -6.964 7.753 4.944 1.00 92.56 177 VAL A C 1
ATOM 1296 O O . VAL A 1 177 ? -7.564 8.792 4.662 1.00 92.56 177 VAL A O 1
ATOM 1299 N N . THR A 1 178 ? -5.806 7.761 5.600 1.00 92.06 178 THR A N 1
ATOM 1300 C CA . THR A 1 178 ? -5.103 8.999 5.961 1.00 92.06 178 THR A CA 1
ATOM 1301 C C . THR A 1 178 ? -4.588 9.724 4.716 1.00 92.06 178 THR A C 1
ATOM 1303 O O . THR A 1 178 ? -4.771 10.934 4.601 1.00 92.06 178 THR A O 1
ATOM 1306 N N . ALA A 1 179 ? -4.029 8.996 3.745 1.00 91.31 179 ALA A N 1
ATOM 1307 C CA . ALA A 1 179 ? -3.546 9.543 2.478 1.00 91.31 179 ALA A CA 1
ATOM 1308 C C . ALA A 1 179 ? -4.676 10.175 1.652 1.00 91.31 179 ALA A C 1
ATOM 1310 O O . ALA A 1 179 ? -4.501 11.269 1.114 1.00 91.31 179 ALA A O 1
ATOM 1311 N N . LEU A 1 180 ? -5.850 9.530 1.635 1.00 91.62 180 LEU A N 1
ATOM 1312 C CA . LEU A 1 180 ? -7.083 9.978 0.971 1.00 91.62 180 LEU A CA 1
ATOM 1313 C C . LEU A 1 180 ? -7.621 11.338 1.451 1.00 91.62 180 LEU A C 1
ATOM 1315 O O . LEU A 1 180 ? -8.600 11.840 0.894 1.00 91.62 180 LEU A O 1
ATOM 1319 N N . ARG A 1 181 ? -7.042 11.916 2.509 1.00 91.19 181 ARG A N 1
ATOM 1320 C CA . ARG A 1 181 ? -7.401 13.249 3.006 1.00 91.19 181 ARG A CA 1
ATOM 1321 C C . ARG A 1 181 ? -6.766 14.378 2.209 1.00 91.19 181 ARG A C 1
ATOM 1323 O O . ARG A 1 181 ? -7.287 15.490 2.269 1.00 91.19 181 ARG A O 1
ATOM 1330 N N . ASN A 1 182 ? -5.659 14.116 1.520 1.00 91.06 182 ASN A N 1
ATOM 1331 C CA . ASN A 1 182 ? -5.105 15.102 0.609 1.00 91.06 182 ASN A CA 1
ATOM 1332 C C . ASN A 1 182 ? -6.020 15.216 -0.606 1.00 91.06 182 ASN A C 1
ATOM 1334 O O . ASN A 1 182 ? -6.638 14.241 -1.039 1.00 91.06 182 ASN A O 1
ATOM 1338 N N . ASP A 1 183 ? -6.099 16.420 -1.154 1.00 90.31 183 ASP A N 1
ATOM 1339 C CA . ASP A 1 183 ? -6.611 16.569 -2.504 1.00 90.31 183 ASP A CA 1
ATOM 1340 C C . ASP A 1 183 ? -5.637 15.874 -3.481 1.00 90.31 183 ASP A C 1
ATOM 1342 O O . ASP A 1 183 ? -4.423 15.922 -3.246 1.00 90.31 183 ASP A O 1
ATOM 1346 N N . PRO A 1 184 ? -6.109 15.197 -4.542 1.00 88.06 184 PRO A N 1
ATOM 1347 C CA . PRO A 1 184 ? -5.223 14.549 -5.506 1.00 88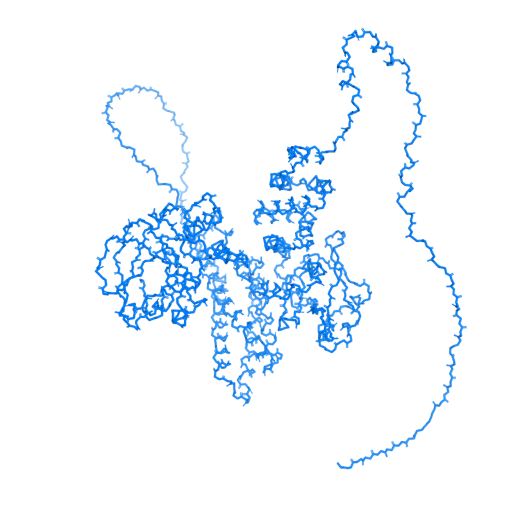.06 184 PRO A CA 1
ATOM 1348 C C . PRO A 1 184 ? -4.168 15.492 -6.102 1.00 88.06 184 PRO A C 1
ATOM 1350 O O . PRO A 1 184 ? -3.019 15.071 -6.262 1.00 88.06 184 PRO A O 1
ATOM 1353 N N . ASP A 1 185 ? -4.510 16.759 -6.366 1.00 87.88 185 ASP A N 1
ATOM 1354 C CA . ASP A 1 185 ? -3.560 17.747 -6.889 1.00 87.88 185 ASP A CA 1
ATOM 1355 C C . ASP A 1 185 ? -2.493 18.109 -5.850 1.00 87.88 185 ASP A C 1
ATOM 1357 O O . ASP A 1 185 ? -1.303 18.195 -6.176 1.00 87.88 185 ASP A O 1
ATOM 1361 N N . ASP A 1 186 ? -2.899 18.277 -4.589 1.00 92.06 186 ASP A N 1
ATOM 1362 C CA . ASP A 1 186 ? -1.978 18.534 -3.481 1.00 92.06 186 ASP A CA 1
ATOM 1363 C C . ASP A 1 186 ? -1.064 17.328 -3.242 1.00 92.06 186 ASP A C 1
ATOM 1365 O O . ASP A 1 186 ? 0.141 17.490 -3.060 1.00 92.06 186 ASP A O 1
ATOM 1369 N N . ALA A 1 187 ? -1.608 16.112 -3.293 1.00 91.06 187 ALA A N 1
ATOM 1370 C CA . ALA A 1 187 ? -0.841 14.878 -3.179 1.00 91.06 187 ALA A CA 1
ATOM 1371 C C . ALA A 1 187 ? 0.185 14.746 -4.305 1.00 91.06 187 ALA A C 1
ATOM 1373 O O . ALA A 1 187 ? 1.348 14.450 -4.036 1.00 91.06 187 ALA A O 1
ATOM 1374 N N . LEU A 1 188 ? -0.207 15.019 -5.550 1.00 89.81 188 LEU A N 1
ATOM 1375 C CA . LEU A 1 188 ? 0.718 15.031 -6.676 1.00 89.81 188 LEU A CA 1
ATOM 1376 C C . LEU A 1 188 ? 1.816 16.081 -6.480 1.00 89.81 188 LEU A C 1
ATOM 1378 O O . LEU A 1 188 ? 2.997 15.773 -6.640 1.00 89.81 188 LEU A O 1
ATOM 1382 N N . ALA A 1 189 ? 1.452 17.306 -6.097 1.00 92.69 189 ALA A N 1
ATOM 1383 C CA . ALA A 1 189 ? 2.417 18.366 -5.827 1.00 92.69 189 ALA A CA 1
ATOM 1384 C C . ALA A 1 189 ? 3.392 17.973 -4.704 1.00 92.69 189 ALA A C 1
ATOM 1386 O O . ALA A 1 189 ? 4.594 18.220 -4.814 1.00 92.69 189 ALA A O 1
ATOM 1387 N N . GLN A 1 190 ? 2.902 17.307 -3.657 1.00 94.62 190 GLN A N 1
ATOM 1388 C CA . GLN A 1 190 ? 3.720 16.766 -2.573 1.00 94.62 190 GLN A CA 1
ATOM 1389 C C . GLN A 1 190 ? 4.634 15.625 -3.047 1.00 94.62 190 GLN A C 1
ATOM 1391 O O . GLN A 1 190 ? 5.786 15.574 -2.636 1.00 94.62 190 GLN A O 1
ATOM 1396 N N . MET A 1 191 ? 4.207 14.743 -3.951 1.00 93.25 191 MET A N 1
ATOM 1397 C CA . MET A 1 191 ? 5.108 13.728 -4.518 1.00 93.25 191 MET A CA 1
ATOM 1398 C C . MET A 1 191 ? 6.163 14.344 -5.463 1.00 93.25 191 MET A C 1
ATOM 1400 O O . MET A 1 191 ? 7.318 13.905 -5.511 1.00 93.25 191 MET A O 1
ATOM 1404 N N . GLU A 1 192 ? 5.802 15.396 -6.205 1.00 92.06 192 GLU A N 1
ATOM 1405 C CA . GLU A 1 192 ? 6.689 16.112 -7.136 1.00 92.06 192 GLU A CA 1
ATOM 1406 C C . GLU A 1 192 ? 7.715 17.017 -6.426 1.00 92.06 192 GLU A C 1
ATOM 1408 O O . GLU A 1 192 ? 8.843 17.168 -6.905 1.00 92.06 192 GLU A O 1
ATOM 1413 N N . GLN A 1 193 ? 7.345 17.638 -5.308 1.00 94.38 193 GLN A N 1
ATOM 1414 C CA . GLN A 1 193 ? 8.129 18.714 -4.680 1.00 94.38 193 GLN A CA 1
ATOM 1415 C C . GLN A 1 193 ? 8.389 18.490 -3.190 1.00 94.38 193 GLN A C 1
ATOM 1417 O O . GLN A 1 193 ? 9.145 19.243 -2.577 1.00 94.38 193 GLN A O 1
ATOM 1422 N N . GLY A 1 194 ? 7.747 17.491 -2.592 1.00 94.62 194 GLY A N 1
ATOM 1423 C CA . GLY A 1 194 ? 7.894 17.181 -1.183 1.00 94.62 194 GLY A CA 1
ATOM 1424 C C . GLY A 1 194 ? 9.260 16.585 -0.848 1.00 94.62 194 GLY A C 1
ATOM 1425 O O . GLY A 1 194 ? 10.004 16.142 -1.729 1.00 94.62 194 GLY A O 1
ATOM 1426 N N . PRO A 1 195 ? 9.600 16.580 0.448 1.00 96.81 195 PRO A N 1
ATOM 1427 C CA . PRO A 1 195 ? 10.857 16.029 0.927 1.00 96.81 195 PRO A CA 1
ATOM 1428 C C . PRO A 1 195 ? 10.946 14.525 0.635 1.00 96.81 195 PRO A C 1
ATOM 1430 O O . PRO A 1 195 ? 9.972 13.789 0.812 1.00 96.81 195 PRO A O 1
ATOM 1433 N N . VAL A 1 196 ? 12.138 14.077 0.233 1.00 97.12 196 VAL A N 1
ATOM 1434 C CA . VAL A 1 196 ? 12.488 12.657 0.108 1.00 97.12 196 VAL A CA 1
ATOM 1435 C C . VAL A 1 196 ? 13.473 12.311 1.220 1.00 97.12 196 VAL A C 1
ATOM 1437 O O . VAL A 1 196 ? 14.589 12.825 1.252 1.00 97.12 196 VAL A O 1
ATOM 1440 N N . PHE A 1 197 ? 13.053 11.470 2.159 1.00 97.62 197 PHE A N 1
ATOM 1441 C CA . PHE A 1 197 ? 13.872 11.048 3.289 1.00 97.62 197 PHE A CA 1
ATOM 1442 C C . PHE A 1 197 ? 14.714 9.830 2.889 1.00 97.62 197 PHE A C 1
ATOM 1444 O O . PHE A 1 197 ? 14.140 8.816 2.481 1.00 97.62 197 PHE A O 1
ATOM 1451 N N . PRO A 1 198 ? 16.053 9.882 3.002 1.00 97.50 198 PRO A N 1
ATOM 1452 C CA . PRO A 1 198 ? 16.873 8.696 2.814 1.00 97.50 198 PRO A CA 1
ATOM 1453 C C . PRO A 1 198 ? 16.631 7.730 3.976 1.00 97.50 198 PRO A C 1
ATOM 1455 O O . PRO A 1 198 ? 16.680 8.132 5.140 1.00 97.50 198 PRO A O 1
ATOM 1458 N N . PHE A 1 199 ? 16.404 6.460 3.660 1.00 95.31 199 PHE A N 1
ATOM 1459 C CA . PHE A 1 199 ? 16.260 5.393 4.638 1.00 95.31 199 PHE A CA 1
ATOM 1460 C C . PHE A 1 199 ? 17.204 4.241 4.309 1.00 95.31 199 PHE A C 1
ATOM 1462 O O . PHE A 1 199 ? 17.203 3.699 3.200 1.00 95.31 199 PHE A O 1
ATOM 1469 N N . LYS A 1 200 ? 18.025 3.880 5.294 1.00 93.50 200 LYS A N 1
ATOM 1470 C CA . LYS A 1 200 ? 18.924 2.730 5.225 1.00 93.50 200 LYS A CA 1
ATOM 1471 C C . LYS A 1 200 ? 19.125 2.148 6.610 1.00 93.50 200 LYS A C 1
ATOM 1473 O O . LYS A 1 200 ? 19.523 2.883 7.522 1.00 93.50 200 LYS A O 1
ATOM 1478 N N . LEU A 1 201 ? 18.870 0.854 6.763 1.00 90.44 201 LEU A N 1
ATOM 1479 C CA . LEU A 1 201 ? 18.976 0.180 8.048 1.00 90.44 201 LEU A CA 1
ATOM 1480 C C . LEU A 1 201 ? 20.443 0.116 8.510 1.00 90.44 201 LEU A C 1
ATOM 1482 O O . LEU A 1 201 ? 21.353 -0.092 7.701 1.00 90.44 201 LEU A O 1
ATOM 1486 N N . PRO A 1 202 ? 20.711 0.280 9.817 1.00 89.31 202 PRO A N 1
ATOM 1487 C CA . PRO A 1 202 ? 22.037 0.031 10.357 1.00 89.31 202 PRO A CA 1
ATOM 1488 C C . PRO A 1 202 ? 22.370 -1.465 10.280 1.00 89.31 202 PRO A C 1
ATOM 1490 O O . PRO A 1 202 ? 21.523 -2.326 10.510 1.00 89.31 202 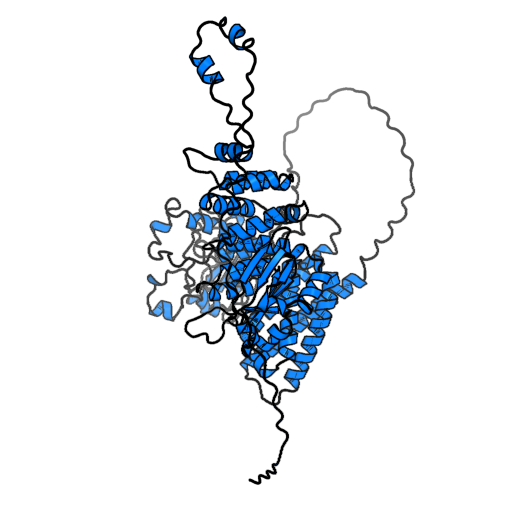PRO A O 1
ATOM 1493 N N . GLY A 1 203 ? 23.633 -1.791 10.015 1.00 86.19 203 GLY A N 1
ATOM 1494 C CA . GLY A 1 203 ? 24.099 -3.174 9.947 1.00 86.19 203 GLY A CA 1
ATOM 1495 C C . GLY A 1 203 ? 25.598 -3.290 10.195 1.00 86.19 203 GLY A C 1
ATOM 1496 O O . GLY A 1 203 ? 26.340 -2.328 10.015 1.00 86.19 203 GLY A O 1
ATOM 1497 N N . LEU A 1 204 ? 26.063 -4.483 10.585 1.00 81.31 204 LEU A N 1
ATOM 1498 C CA . LEU A 1 204 ? 27.482 -4.737 10.896 1.00 81.31 204 LEU A CA 1
ATOM 1499 C C . LEU A 1 204 ? 28.427 -4.411 9.727 1.00 81.31 204 LEU A C 1
ATOM 1501 O O . LEU A 1 204 ? 29.586 -4.069 9.945 1.00 81.31 204 LEU A O 1
ATOM 1505 N N . THR A 1 205 ? 27.933 -4.523 8.494 1.00 88.25 205 THR A N 1
ATOM 1506 C CA . THR A 1 205 ? 28.667 -4.244 7.251 1.00 88.25 205 THR A CA 1
ATOM 1507 C C . THR A 1 205 ? 28.226 -2.946 6.570 1.00 88.25 205 THR A C 1
ATOM 1509 O O . THR A 1 205 ? 28.790 -2.573 5.542 1.00 88.25 205 THR A O 1
ATOM 1512 N N . VAL A 1 206 ? 27.241 -2.235 7.127 1.00 88.19 206 VAL A N 1
ATOM 1513 C CA . VAL A 1 206 ? 26.695 -1.005 6.548 1.00 88.19 206 VAL A CA 1
ATOM 1514 C C . VAL A 1 206 ? 27.504 0.185 7.066 1.00 88.19 206 VAL A C 1
ATOM 1516 O O . VAL A 1 206 ? 27.330 0.633 8.194 1.00 88.19 206 VAL A O 1
ATOM 1519 N N . LEU A 1 207 ? 28.419 0.697 6.234 1.00 91.50 207 LEU A N 1
ATOM 1520 C CA . LEU A 1 207 ? 29.301 1.822 6.593 1.00 91.50 207 LEU A CA 1
ATOM 1521 C C . LEU A 1 207 ? 28.555 3.153 6.770 1.00 91.50 207 LEU A C 1
ATOM 1523 O O . LEU A 1 207 ? 29.009 4.029 7.508 1.00 91.50 207 LEU A O 1
ATOM 1527 N N . HIS A 1 208 ? 27.441 3.314 6.060 1.00 95.62 208 HIS A N 1
ATOM 1528 C CA . HIS A 1 208 ? 26.603 4.504 6.083 1.00 95.62 208 HIS A CA 1
ATOM 1529 C C . HIS A 1 208 ? 25.156 4.059 6.233 1.00 95.62 208 HIS A C 1
ATOM 1531 O O . HIS A 1 208 ? 24.623 3.432 5.324 1.00 95.62 208 HIS A O 1
ATOM 1537 N N . ASP A 1 209 ? 24.553 4.364 7.375 1.00 95.06 209 ASP A N 1
ATOM 1538 C CA . ASP A 1 209 ? 23.141 4.152 7.666 1.00 95.06 209 ASP A CA 1
ATOM 1539 C C . ASP A 1 209 ? 22.381 5.483 7.582 1.00 95.06 209 ASP A C 1
ATOM 1541 O O . ASP A 1 209 ? 22.971 6.563 7.687 1.00 95.06 209 ASP A O 1
ATOM 1545 N N . ALA A 1 210 ? 21.068 5.406 7.400 1.00 96.31 210 ALA A N 1
ATOM 1546 C CA . ALA A 1 210 ? 20.182 6.561 7.428 1.00 96.31 210 ALA A CA 1
ATOM 1547 C C . ALA A 1 210 ? 18.907 6.204 8.200 1.00 96.31 210 ALA A C 1
ATOM 1549 O O . ALA A 1 210 ? 17.838 6.091 7.602 1.00 96.31 210 ALA A O 1
ATOM 1550 N N . PRO A 1 211 ? 19.002 5.963 9.523 1.00 95.12 211 PRO A N 1
ATOM 1551 C CA . PRO A 1 211 ? 17.815 5.714 10.319 1.00 95.12 211 PRO A CA 1
ATOM 1552 C C . PRO A 1 211 ? 17.006 7.007 10.433 1.00 95.12 211 PRO A C 1
ATOM 1554 O O . PRO A 1 211 ? 17.564 8.094 10.620 1.00 95.12 211 PRO A O 1
ATOM 1557 N N . ILE A 1 212 ? 15.688 6.872 10.349 1.00 95.88 212 ILE A N 1
ATOM 1558 C CA . ILE A 1 212 ? 14.740 7.962 10.560 1.00 95.88 212 ILE A CA 1
ATOM 1559 C C . ILE A 1 212 ? 14.226 7.840 11.990 1.00 95.88 212 ILE A C 1
ATOM 1561 O O . ILE A 1 212 ? 13.783 6.772 12.399 1.00 95.88 212 ILE A O 1
ATOM 1565 N N . ILE A 1 213 ? 14.307 8.929 12.750 1.00 95.88 213 ILE A N 1
ATOM 1566 C CA . ILE A 1 213 ? 13.676 9.036 14.064 1.00 95.88 213 ILE A CA 1
ATOM 1567 C C . ILE A 1 213 ? 12.396 9.827 13.849 1.00 95.88 213 ILE A C 1
ATOM 1569 O O . ILE A 1 213 ? 12.449 10.972 13.398 1.00 95.88 213 ILE A O 1
ATOM 1573 N N . ALA A 1 214 ? 11.255 9.231 14.158 1.00 96.38 214 ALA A N 1
ATOM 1574 C CA . ALA A 1 214 ? 9.972 9.893 14.024 1.00 96.38 214 ALA A CA 1
ATOM 1575 C C . ALA A 1 214 ? 9.078 9.601 15.225 1.00 96.38 214 ALA A C 1
ATOM 1577 O O . ALA A 1 214 ? 9.047 8.493 15.748 1.00 96.38 214 ALA A O 1
ATOM 1578 N N . GLU A 1 215 ? 8.350 10.620 15.663 1.00 95.38 215 GLU A N 1
ATOM 1579 C CA . GLU A 1 215 ? 7.434 10.539 16.795 1.00 95.38 215 GLU A CA 1
ATOM 1580 C C . GLU A 1 215 ? 6.178 11.337 16.463 1.00 95.38 215 GLU A C 1
ATOM 1582 O O . GLU A 1 215 ? 6.260 12.490 16.019 1.00 95.38 215 GLU A O 1
ATOM 1587 N N . ARG A 1 216 ? 5.003 10.758 16.712 1.00 94.69 216 ARG A N 1
ATOM 1588 C CA . ARG A 1 216 ? 3.763 11.520 16.607 1.00 94.69 216 ARG A CA 1
ATOM 1589 C C . ARG A 1 216 ? 3.690 12.573 17.717 1.00 94.69 216 ARG A C 1
ATOM 1591 O O . ARG A 1 216 ? 4.037 12.343 18.872 1.00 94.69 216 ARG A O 1
ATOM 1598 N N . ARG A 1 217 ? 3.218 13.761 17.363 1.00 95.44 217 ARG A N 1
ATOM 1599 C CA . ARG A 1 217 ? 2.984 14.906 18.243 1.00 95.44 217 ARG A CA 1
ATOM 1600 C C . ARG A 1 217 ? 1.490 15.244 18.262 1.00 95.44 217 ARG A C 1
ATOM 1602 O O . ARG A 1 217 ? 0.777 14.935 17.309 1.00 95.44 217 ARG A O 1
ATOM 1609 N N . PRO A 1 218 ? 1.003 15.910 19.325 1.00 89.81 218 PRO A N 1
ATOM 1610 C CA . PRO A 1 218 ? -0.388 16.344 19.395 1.00 89.81 218 PRO A CA 1
ATOM 1611 C C . PRO A 1 218 ? -0.813 17.186 18.183 1.00 89.81 218 PRO A C 1
ATOM 1613 O O . PRO A 1 218 ? -0.027 17.984 17.666 1.00 89.81 218 PRO A O 1
ATOM 1616 N N . GLY A 1 219 ? -2.081 17.056 17.786 1.00 90.06 219 GLY A N 1
ATOM 1617 C CA . GLY A 1 219 ? -2.681 17.861 16.720 1.00 90.06 219 GLY A CA 1
ATOM 1618 C C . GLY A 1 219 ? -2.366 17.387 15.301 1.00 90.06 219 GLY A C 1
ATOM 1619 O O . GLY A 1 219 ? -2.263 18.225 14.403 1.00 90.06 219 GLY A O 1
ATOM 1620 N N . GLY A 1 220 ? -2.198 16.079 15.092 1.00 91.94 220 GLY A N 1
ATOM 1621 C CA . GLY A 1 220 ? -2.051 15.515 13.751 1.00 91.94 220 GLY A CA 1
ATOM 1622 C C . GLY A 1 220 ? -0.675 15.771 13.133 1.00 91.94 220 GLY A C 1
ATOM 1623 O O . GLY A 1 220 ? -0.585 16.107 11.950 1.00 91.94 220 GLY A O 1
ATOM 1624 N N . ARG A 1 221 ? 0.397 15.751 13.936 1.00 96.62 221 ARG A N 1
ATOM 1625 C CA . ARG A 1 221 ? 1.749 16.123 13.492 1.00 96.62 221 ARG A CA 1
ATOM 1626 C C . ARG A 1 221 ? 2.734 14.989 13.715 1.00 96.62 221 ARG A C 1
ATOM 1628 O O . ARG A 1 221 ? 2.732 14.370 14.767 1.00 96.62 221 ARG A O 1
ATOM 1635 N N . VAL A 1 222 ? 3.662 14.803 12.788 1.00 97.00 222 VAL A N 1
ATOM 1636 C CA . VAL A 1 222 ? 4.804 13.896 12.929 1.00 97.00 222 VAL A CA 1
ATOM 1637 C C . VAL A 1 222 ? 6.067 14.728 13.057 1.00 97.00 222 VAL A C 1
ATOM 1639 O O . VAL A 1 222 ? 6.401 15.516 12.172 1.00 97.00 222 VAL A O 1
ATOM 1642 N N . TRP A 1 223 ? 6.759 14.585 14.183 1.00 98.12 223 TRP A N 1
ATOM 1643 C CA . TRP A 1 223 ? 8.104 15.113 14.344 1.00 98.12 223 TRP A CA 1
ATOM 1644 C C . TRP A 1 223 ? 9.096 14.133 13.733 1.00 98.12 223 TRP A C 1
ATOM 1646 O O . TRP A 1 223 ? 9.046 12.952 14.055 1.00 98.12 223 TRP A O 1
ATOM 1656 N N . VAL A 1 224 ? 9.982 14.619 12.867 1.00 98.19 224 VAL A N 1
ATOM 1657 C CA . VAL A 1 224 ? 10.949 13.797 12.131 1.00 98.19 224 VAL A CA 1
ATOM 1658 C C . VAL A 1 224 ? 12.344 14.370 12.302 1.00 98.19 224 VAL A C 1
ATOM 1660 O O . VAL A 1 224 ? 12.553 15.564 12.084 1.00 98.19 224 VAL A O 1
ATOM 1663 N N . GLN A 1 225 ? 13.308 13.517 12.630 1.00 98.06 225 GLN A N 1
ATOM 1664 C CA . GLN A 1 225 ? 14.721 13.849 12.723 1.00 98.06 225 GLN A CA 1
ATOM 1665 C C . GLN A 1 225 ? 15.572 12.786 12.021 1.00 98.06 225 GLN A C 1
ATOM 1667 O O . GLN A 1 225 ? 15.344 11.585 12.156 1.00 98.06 225 GLN A O 1
ATOM 1672 N N . ILE A 1 226 ? 16.601 13.236 11.306 1.00 97.56 226 ILE A N 1
ATOM 1673 C CA . ILE A 1 226 ? 17.635 12.375 10.728 1.00 97.56 226 ILE A CA 1
ATOM 1674 C C . ILE A 1 226 ? 18.965 12.680 11.431 1.00 97.56 226 ILE A C 1
ATOM 1676 O O . ILE A 1 226 ? 19.276 13.846 11.665 1.00 97.56 226 ILE A O 1
ATOM 1680 N N . PRO A 1 227 ? 19.804 11.684 11.763 1.00 96.81 227 PRO A N 1
ATOM 1681 C CA . PRO A 1 227 ? 21.094 11.956 12.382 1.00 96.81 227 PRO A CA 1
ATOM 1682 C C . PRO A 1 227 ? 22.008 12.855 11.522 1.00 96.81 227 PRO A C 1
ATOM 1684 O O . PRO A 1 227 ? 22.156 12.602 10.324 1.00 96.81 227 PRO A O 1
ATOM 1687 N N . PRO A 1 228 ? 22.752 13.814 12.116 1.00 97.12 228 PRO A N 1
ATOM 1688 C CA . PRO A 1 228 ? 23.674 14.691 11.381 1.00 97.12 228 PRO A CA 1
ATOM 1689 C C . PRO A 1 228 ? 24.716 13.970 10.513 1.00 97.12 228 PRO A C 1
ATOM 1691 O O . PRO A 1 228 ? 25.214 14.535 9.546 1.00 97.12 228 PRO A O 1
ATOM 1694 N N . ARG A 1 229 ? 25.071 12.718 10.837 1.00 96.12 229 ARG A N 1
ATOM 1695 C CA . ARG A 1 229 ? 26.026 11.923 10.043 1.00 96.12 229 ARG A CA 1
ATOM 1696 C C . ARG A 1 229 ? 25.523 11.613 8.629 1.00 96.12 229 ARG A C 1
ATOM 1698 O O . ARG A 1 229 ? 26.341 11.503 7.721 1.00 96.12 229 ARG A O 1
ATOM 1705 N N . VAL A 1 230 ? 24.204 11.525 8.442 1.00 96.94 230 VAL A N 1
ATOM 1706 C CA . VAL A 1 230 ? 23.572 11.283 7.136 1.00 96.94 230 VAL A CA 1
ATOM 1707 C C . VAL A 1 230 ? 23.833 12.464 6.203 1.00 96.94 230 VAL A C 1
ATOM 1709 O O . VAL A 1 230 ? 24.127 12.258 5.031 1.00 96.94 230 VAL A O 1
ATOM 1712 N N . PHE A 1 231 ? 23.849 13.690 6.743 1.00 94.75 231 PHE A N 1
ATOM 1713 C CA . PHE A 1 231 ? 24.085 14.917 5.979 1.00 94.75 231 PHE A CA 1
ATOM 1714 C C . PHE A 1 231 ? 25.428 14.917 5.226 1.00 94.75 231 PHE A C 1
ATOM 1716 O O . PHE A 1 231 ? 25.535 15.433 4.115 1.00 94.75 231 PHE A O 1
ATOM 1723 N N . ALA A 1 232 ? 26.471 14.334 5.826 1.00 92.94 232 ALA A N 1
ATOM 1724 C CA . ALA A 1 232 ? 27.817 14.304 5.252 1.00 92.94 232 ALA A CA 1
ATOM 1725 C C . ALA A 1 232 ? 28.104 13.052 4.403 1.00 92.94 232 ALA A C 1
ATOM 1727 O O . ALA A 1 232 ? 29.117 13.009 3.696 1.00 92.94 232 ALA A O 1
ATOM 1728 N N . ALA A 1 233 ? 27.253 12.026 4.474 1.00 96.56 233 ALA A N 1
ATOM 1729 C CA . ALA A 1 233 ? 27.489 10.755 3.806 1.00 96.56 233 ALA A CA 1
ATOM 1730 C C . ALA A 1 233 ? 27.260 10.882 2.293 1.00 96.56 233 ALA A C 1
ATOM 1732 O O . ALA A 1 233 ? 26.224 11.359 1.834 1.00 96.56 233 ALA A O 1
ATOM 1733 N N . ALA A 1 234 ? 28.246 10.448 1.503 1.00 96.31 234 ALA A N 1
ATOM 1734 C CA . ALA A 1 234 ? 28.205 10.579 0.048 1.00 96.31 234 ALA A CA 1
ATOM 1735 C C . ALA A 1 234 ? 26.988 9.899 -0.616 1.00 96.31 234 ALA A C 1
ATOM 1737 O O . ALA A 1 234 ? 26.421 10.546 -1.496 1.00 96.31 234 ALA A O 1
ATOM 1738 N N . PRO A 1 235 ? 26.553 8.686 -0.201 1.00 96.00 235 PRO A N 1
ATOM 1739 C CA . PRO A 1 235 ? 25.411 8.019 -0.830 1.00 96.00 235 PRO A CA 1
ATOM 1740 C C . PRO A 1 235 ? 24.099 8.802 -0.711 1.00 96.00 235 PRO A C 1
ATOM 1742 O O . PRO A 1 235 ? 23.301 8.778 -1.630 1.00 96.00 235 PRO A O 1
ATOM 1745 N N . PHE A 1 236 ? 23.899 9.551 0.379 1.00 96.88 236 PHE A N 1
ATOM 1746 C CA . PHE A 1 236 ? 22.624 10.220 0.674 1.00 96.88 236 PHE A CA 1
ATOM 1747 C C . PHE A 1 236 ? 22.569 11.679 0.201 1.00 96.88 236 PHE A C 1
ATOM 1749 O O . PHE A 1 236 ? 21.588 12.380 0.442 1.00 96.88 236 PHE A O 1
ATOM 1756 N N . ARG A 1 237 ? 23.633 12.178 -0.442 1.00 95.25 237 ARG A N 1
ATOM 1757 C CA . ARG A 1 237 ? 23.815 13.614 -0.706 1.00 95.25 237 ARG A CA 1
ATOM 1758 C C . ARG A 1 237 ? 22.698 14.218 -1.558 1.00 95.25 237 ARG A C 1
ATOM 1760 O O . ARG A 1 237 ? 22.333 15.363 -1.310 1.00 95.25 237 ARG A O 1
ATOM 1767 N N . ALA A 1 238 ? 22.193 13.479 -2.546 1.00 92.50 238 ALA A N 1
ATOM 1768 C CA . ALA A 1 238 ? 21.139 13.962 -3.436 1.00 92.50 238 ALA A CA 1
ATOM 1769 C C . ALA A 1 238 ? 19.837 14.236 -2.668 1.00 92.50 238 ALA A C 1
ATOM 1771 O O . ALA A 1 238 ? 19.290 15.332 -2.764 1.00 92.50 238 ALA A O 1
ATOM 1772 N N . ASP A 1 239 ? 19.399 13.291 -1.832 1.00 95.12 239 ASP A N 1
ATOM 1773 C CA . ASP A 1 239 ? 18.169 13.442 -1.048 1.00 95.12 239 ASP A CA 1
ATOM 1774 C C . ASP A 1 239 ? 18.338 14.483 0.069 1.00 95.12 239 ASP A C 1
ATOM 1776 O O . ASP A 1 239 ? 17.478 15.336 0.270 1.00 95.12 239 ASP A O 1
ATOM 1780 N N . VAL A 1 240 ? 19.494 14.485 0.746 1.00 96.25 240 VAL A N 1
ATOM 1781 C CA . VAL A 1 240 ? 19.821 15.443 1.816 1.00 96.25 240 VAL A CA 1
ATOM 1782 C C . VAL A 1 240 ? 19.736 16.897 1.342 1.00 96.25 240 VAL A C 1
ATOM 1784 O O . VAL A 1 240 ? 19.308 17.757 2.108 1.00 96.25 240 VAL A O 1
ATOM 1787 N N . GLN A 1 241 ? 20.126 17.193 0.097 1.00 95.44 241 GLN A N 1
ATOM 1788 C CA . GLN A 1 241 ? 20.051 18.552 -0.457 1.00 95.44 241 GLN A CA 1
ATOM 1789 C C . GLN A 1 241 ? 18.612 19.068 -0.593 1.00 95.44 241 GLN A C 1
ATOM 1791 O O . GLN A 1 241 ? 18.405 20.281 -0.566 1.00 95.44 241 GLN A O 1
ATOM 1796 N N . GLY A 1 242 ? 17.634 18.168 -0.725 1.00 93.62 242 GLY A N 1
ATOM 1797 C CA . GLY A 1 242 ? 16.211 18.502 -0.779 1.00 93.62 242 GLY A CA 1
ATOM 1798 C C . GLY A 1 242 ? 15.553 18.665 0.593 1.00 93.62 242 GLY A C 1
ATOM 1799 O O . GLY A 1 242 ? 14.389 19.057 0.661 1.00 93.62 242 GLY A O 1
ATOM 1800 N N . LEU A 1 243 ? 16.264 18.370 1.687 1.00 97.31 243 LEU A N 1
ATOM 1801 C CA . LEU A 1 243 ? 15.713 18.413 3.039 1.00 97.31 243 LEU A CA 1
ATOM 1802 C C . LEU A 1 243 ? 16.049 19.730 3.767 1.00 97.31 243 LEU A C 1
ATOM 1804 O O . LEU A 1 243 ? 17.169 20.236 3.651 1.00 97.31 243 LEU A O 1
ATOM 1808 N N . PRO A 1 244 ? 15.122 20.280 4.581 1.00 96.88 244 PRO A N 1
ATOM 1809 C CA . PRO A 1 244 ? 15.420 21.409 5.462 1.00 96.88 244 PRO A CA 1
ATOM 1810 C C . PRO A 1 244 ? 16.546 21.058 6.441 1.00 96.88 244 PRO A C 1
ATOM 1812 O O . PRO A 1 244 ? 16.561 19.961 6.996 1.00 96.88 244 PRO A O 1
ATOM 1815 N N . THR A 1 245 ? 17.474 21.981 6.711 1.00 96.75 245 THR A N 1
ATOM 1816 C CA . THR A 1 245 ? 18.638 21.692 7.581 1.00 96.75 245 THR A CA 1
ATOM 1817 C C . THR A 1 245 ? 18.208 21.347 9.013 1.00 96.75 245 THR A C 1
ATOM 1819 O O . THR A 1 245 ? 18.875 20.588 9.716 1.00 96.75 245 THR A O 1
ATOM 1822 N N . GLU A 1 246 ? 17.054 21.859 9.435 1.00 97.81 246 GLU A N 1
ATOM 1823 C CA . GLU A 1 246 ? 16.436 21.627 10.734 1.00 97.81 246 GLU A CA 1
ATOM 1824 C C . GLU A 1 246 ? 16.197 20.139 11.010 1.00 97.81 246 GLU A C 1
ATOM 1826 O O . GLU A 1 246 ? 16.353 19.725 12.163 1.00 97.81 246 GLU A O 1
ATOM 1831 N N . VAL A 1 247 ? 15.919 19.323 9.978 1.00 97.94 247 VAL A N 1
ATOM 1832 C CA . VAL A 1 247 ? 15.693 17.872 10.130 1.00 97.94 247 VAL A CA 1
ATOM 1833 C C . VAL A 1 247 ? 16.901 17.168 10.746 1.00 97.94 247 VAL A C 1
ATOM 1835 O O . VAL A 1 247 ? 16.740 16.166 11.435 1.00 97.94 247 VAL A O 1
ATOM 1838 N N . PHE A 1 248 ? 18.107 17.708 10.548 1.00 97.56 248 PHE A N 1
ATOM 1839 C CA . PHE A 1 248 ? 19.343 17.116 11.053 1.00 97.56 248 PHE A CA 1
ATOM 1840 C C . PHE A 1 248 ? 19.701 17.564 12.471 1.00 97.56 248 PHE A C 1
ATOM 1842 O O . PHE A 1 248 ? 20.537 16.938 13.114 1.00 97.56 248 PHE A O 1
ATOM 1849 N N . VAL A 1 249 ? 19.101 18.649 12.970 1.00 95.75 249 VAL A N 1
ATOM 1850 C CA . VAL A 1 249 ? 19.505 19.275 14.242 1.00 95.75 249 VAL A CA 1
ATOM 1851 C C . VAL A 1 249 ? 18.409 19.163 15.291 1.00 95.75 249 VAL A C 1
ATOM 1853 O O . VAL A 1 249 ? 18.635 18.587 16.350 1.00 95.75 249 VAL A O 1
ATOM 1856 N N . GLN A 1 250 ? 17.224 19.692 14.993 1.00 96.50 250 GLN A N 1
ATOM 1857 C CA . GLN A 1 250 ? 16.097 19.791 15.931 1.00 96.50 250 GLN A CA 1
ATOM 1858 C C . GLN A 1 250 ? 14.860 19.007 15.468 1.00 96.50 250 GLN A C 1
ATOM 1860 O O . GLN A 1 250 ? 13.867 18.928 16.190 1.00 96.50 250 GLN A O 1
ATOM 1865 N N . GLY A 1 251 ? 14.928 18.430 14.268 1.00 97.62 251 GLY A N 1
ATOM 1866 C CA . GLY A 1 251 ? 13.808 17.818 13.577 1.00 97.62 251 GLY A CA 1
ATOM 1867 C C . GLY A 1 251 ? 12.862 18.844 12.948 1.00 97.62 251 GLY A C 1
ATOM 1868 O O . GLY A 1 251 ? 12.992 20.056 13.136 1.00 97.62 251 GLY A O 1
ATOM 1869 N N . ILE A 1 252 ? 11.897 18.348 12.184 1.00 98.19 252 ILE A N 1
ATOM 1870 C CA . ILE A 1 252 ? 10.823 19.131 11.564 1.00 98.19 252 ILE A CA 1
ATOM 1871 C C . ILE A 1 252 ? 9.466 18.543 11.940 1.00 98.19 252 ILE A C 1
ATOM 1873 O O . ILE A 1 252 ? 9.375 17.368 12.279 1.00 98.19 252 ILE A O 1
ATOM 1877 N N . LEU A 1 253 ? 8.415 19.362 11.889 1.00 98.06 253 LEU A N 1
ATOM 1878 C CA . LEU A 1 253 ? 7.036 18.921 12.092 1.00 98.06 253 LEU A CA 1
ATOM 1879 C C . LEU A 1 253 ? 6.320 18.855 10.747 1.00 98.06 253 LEU A C 1
ATOM 1881 O O . LEU A 1 253 ? 6.221 19.865 10.051 1.00 98.06 253 LEU A O 1
ATOM 1885 N N . LEU A 1 254 ? 5.779 17.689 10.423 1.00 97.75 254 LEU A N 1
ATOM 1886 C CA . LEU A 1 254 ? 4.969 17.445 9.234 1.00 97.75 254 LEU A CA 1
ATOM 1887 C C . LEU A 1 254 ? 3.514 17.182 9.656 1.00 97.75 254 LEU A C 1
ATOM 1889 O O . LEU A 1 254 ? 3.305 16.619 10.727 1.00 97.75 254 LEU A O 1
ATOM 1893 N N . PRO A 1 255 ? 2.487 17.602 8.898 1.00 96.94 255 PRO A N 1
ATOM 1894 C CA . PRO A 1 255 ? 1.148 17.018 9.013 1.00 96.94 255 PRO A CA 1
ATOM 1895 C C . PRO A 1 255 ? 1.200 15.501 8.784 1.00 96.94 255 PRO A C 1
ATOM 1897 O O . PRO A 1 255 ? 1.932 15.051 7.907 1.00 96.94 255 PRO A O 1
ATOM 1900 N N . GLU A 1 256 ? 0.421 14.723 9.532 1.00 95.69 256 GLU A N 1
ATOM 1901 C CA . GLU A 1 256 ? 0.355 13.256 9.388 1.00 95.69 256 GLU A CA 1
ATOM 1902 C C . GLU A 1 256 ? -0.062 12.810 7.987 1.00 95.69 256 GLU A C 1
ATOM 1904 O O . GLU A 1 256 ? 0.468 11.829 7.467 1.00 95.69 256 GLU A O 1
ATOM 1909 N N . GLU A 1 257 ? -0.979 13.551 7.367 1.00 95.69 257 GLU A N 1
ATOM 1910 C CA . GLU A 1 257 ? -1.465 13.290 6.020 1.00 95.69 257 GLU A CA 1
ATOM 1911 C C . GLU A 1 257 ? -0.478 13.696 4.924 1.00 95.69 257 GLU A C 1
ATOM 1913 O O . GLU A 1 257 ? -0.594 13.180 3.817 1.00 95.69 257 GLU A O 1
ATOM 1918 N N . GLN A 1 258 ? 0.491 14.581 5.197 1.00 96.50 258 GLN A N 1
ATOM 1919 C CA . GLN A 1 258 ? 1.400 15.073 4.161 1.00 96.50 258 GLN A CA 1
ATOM 1920 C C . GLN A 1 258 ? 2.161 13.903 3.541 1.00 96.50 258 GLN A C 1
ATOM 1922 O O . GLN A 1 258 ? 2.876 13.187 4.238 1.00 96.50 258 GLN A O 1
ATOM 1927 N N . LEU A 1 259 ? 2.054 13.741 2.226 1.00 95.81 259 LEU A N 1
ATOM 1928 C CA . LEU A 1 259 ? 2.829 12.762 1.490 1.00 95.81 259 LEU A CA 1
ATOM 1929 C C . LEU A 1 259 ? 4.296 13.183 1.436 1.00 95.81 259 LEU A C 1
ATOM 1931 O O . LEU A 1 259 ? 4.648 14.315 1.096 1.00 95.81 259 LEU A O 1
ATOM 1935 N N . VAL A 1 260 ? 5.154 12.234 1.772 1.00 97.12 260 VAL A N 1
ATOM 1936 C CA . VAL A 1 260 ? 6.605 12.356 1.741 1.00 97.12 260 VAL A CA 1
ATOM 1937 C C . VAL A 1 260 ? 7.178 11.198 0.945 1.00 97.12 260 VAL A C 1
ATOM 1939 O O . VAL A 1 260 ? 6.617 10.102 0.937 1.00 97.12 260 VAL A O 1
ATOM 1942 N N . GLY A 1 261 ? 8.293 11.434 0.260 1.00 96.00 261 GLY A N 1
ATOM 1943 C CA . GLY A 1 261 ? 9.058 10.350 -0.340 1.00 96.00 261 GLY A CA 1
ATOM 1944 C C . GLY A 1 261 ? 9.958 9.704 0.706 1.00 96.00 261 GLY A C 1
ATOM 1945 O O . GLY A 1 261 ? 10.551 10.398 1.529 1.00 96.00 261 GLY A O 1
ATOM 1946 N N . VAL A 1 262 ? 10.111 8.389 0.656 1.00 96.06 262 VAL A N 1
ATOM 1947 C CA . VAL A 1 262 ? 11.139 7.660 1.401 1.00 96.06 262 VAL A CA 1
ATOM 1948 C C . VAL A 1 262 ? 11.961 6.866 0.406 1.00 96.06 262 VAL A C 1
ATOM 1950 O O . VAL A 1 262 ? 11.424 5.993 -0.272 1.00 96.06 262 VAL A O 1
ATOM 1953 N N . ARG A 1 263 ? 13.257 7.164 0.307 1.00 94.94 263 ARG A N 1
ATOM 1954 C CA . ARG A 1 263 ? 14.174 6.400 -0.538 1.00 94.94 263 ARG A CA 1
ATOM 1955 C C . ARG A 1 263 ? 14.755 5.233 0.247 1.00 94.94 263 ARG A C 1
ATOM 1957 O O . ARG A 1 263 ? 15.514 5.443 1.190 1.00 94.94 263 ARG A O 1
ATOM 1964 N N . LEU A 1 264 ? 14.424 4.018 -0.168 1.00 92.88 264 LEU A N 1
ATOM 1965 C CA . LEU A 1 264 ? 14.861 2.766 0.436 1.00 92.88 264 LEU A CA 1
ATOM 1966 C C . LEU A 1 264 ? 16.193 2.322 -0.187 1.00 92.88 264 LEU A C 1
ATOM 1968 O O . LEU A 1 264 ? 16.223 1.629 -1.198 1.00 92.88 264 LEU A O 1
ATOM 1972 N N . TYR A 1 265 ? 17.320 2.702 0.417 1.00 92.31 265 TYR A N 1
ATOM 1973 C CA . TYR A 1 265 ? 18.658 2.367 -0.107 1.00 92.31 265 TYR A CA 1
ATOM 1974 C C . TYR A 1 265 ? 19.034 0.885 0.024 1.00 92.31 265 TYR A C 1
ATOM 1976 O O . TYR A 1 265 ? 20.045 0.461 -0.534 1.00 92.31 265 TYR A O 1
ATOM 1984 N N . ASP A 1 266 ? 18.261 0.115 0.787 1.00 88.44 266 ASP A N 1
ATOM 1985 C CA . ASP A 1 266 ? 18.402 -1.342 0.889 1.00 88.44 266 ASP A CA 1
ATOM 1986 C C . ASP A 1 266 ? 17.517 -2.089 -0.128 1.00 88.44 266 ASP A C 1
ATOM 1988 O O . ASP A 1 266 ? 17.621 -3.305 -0.241 1.00 88.44 266 ASP A O 1
ATOM 1992 N N . VAL A 1 267 ? 16.665 -1.368 -0.870 1.00 85.62 267 VAL A N 1
ATOM 1993 C CA . VAL A 1 267 ? 15.725 -1.909 -1.867 1.00 85.62 267 VAL A CA 1
ATOM 1994 C C . VAL A 1 267 ? 15.900 -1.136 -3.178 1.00 85.62 267 VAL A C 1
ATOM 1996 O O . VAL A 1 267 ? 15.039 -0.353 -3.579 1.00 85.62 267 VAL A O 1
ATOM 1999 N N . ASP A 1 268 ? 17.081 -1.280 -3.787 1.00 83.12 268 ASP A N 1
ATOM 2000 C CA . ASP A 1 268 ? 17.449 -0.689 -5.087 1.00 83.12 268 ASP A CA 1
ATOM 2001 C C . ASP A 1 268 ? 17.157 0.816 -5.217 1.00 83.12 268 ASP A C 1
ATOM 2003 O O . ASP A 1 268 ? 16.765 1.318 -6.272 1.00 83.12 268 ASP A O 1
ATOM 2007 N N . GLU A 1 269 ? 17.323 1.549 -4.110 1.00 88.75 269 GLU A N 1
ATOM 2008 C CA . GLU A 1 269 ? 17.108 2.998 -4.030 1.00 88.75 269 GLU A CA 1
ATOM 2009 C C . GLU A 1 269 ? 15.691 3.439 -4.460 1.00 88.75 269 GLU A C 1
ATOM 2011 O O . GLU A 1 269 ? 15.482 4.583 -4.890 1.00 88.75 269 GLU A O 1
ATOM 2016 N N . LYS A 1 270 ? 14.700 2.543 -4.319 1.00 86.50 270 LYS A N 1
ATOM 2017 C CA . LYS A 1 270 ? 13.284 2.787 -4.628 1.00 86.50 270 LYS A CA 1
ATOM 2018 C C . LYS A 1 270 ? 12.718 3.898 -3.750 1.00 86.50 270 LYS A C 1
ATOM 2020 O O . LYS A 1 270 ? 12.929 3.912 -2.538 1.00 86.50 270 LYS A O 1
ATOM 2025 N N . VAL A 1 271 ? 11.984 4.831 -4.358 1.00 91.19 271 VAL A N 1
ATOM 2026 C CA . VAL A 1 271 ? 11.292 5.904 -3.632 1.00 91.19 271 VAL A CA 1
ATOM 2027 C C . VAL A 1 271 ? 9.836 5.512 -3.451 1.00 91.19 271 VAL A C 1
ATOM 2029 O O . VAL A 1 271 ? 9.115 5.336 -4.426 1.00 91.19 271 VAL A O 1
ATOM 2032 N N . VAL A 1 272 ? 9.394 5.403 -2.202 1.00 90.31 272 VAL A N 1
ATOM 2033 C CA . VAL A 1 272 ? 7.998 5.118 -1.861 1.00 90.31 272 VAL A CA 1
ATOM 2034 C C . VAL A 1 272 ? 7.364 6.385 -1.301 1.00 90.31 272 VAL A C 1
ATOM 2036 O O . VAL A 1 272 ? 7.900 6.991 -0.376 1.00 90.31 272 VAL A O 1
ATOM 2039 N N . TYR A 1 273 ? 6.224 6.793 -1.857 1.00 93.44 273 TYR A N 1
ATOM 2040 C CA . TYR A 1 273 ? 5.480 7.961 -1.385 1.00 93.44 273 TYR A CA 1
ATOM 2041 C C . TYR A 1 273 ? 4.368 7.545 -0.421 1.00 93.44 273 TYR A C 1
ATOM 2043 O O . TYR A 1 273 ? 3.449 6.819 -0.796 1.00 93.44 273 TYR A O 1
ATOM 2051 N N . GLN A 1 274 ? 4.445 8.003 0.825 1.00 94.00 274 GLN A N 1
ATOM 2052 C CA . GLN A 1 274 ? 3.533 7.632 1.914 1.00 94.00 274 GLN A CA 1
ATOM 2053 C C . GLN A 1 274 ? 3.181 8.867 2.754 1.00 94.00 274 GLN A C 1
ATOM 2055 O O . GLN A 1 274 ? 3.943 9.836 2.735 1.00 94.00 274 GLN A O 1
ATOM 2060 N N . PRO A 1 275 ? 2.062 8.870 3.504 1.00 96.19 275 PRO A N 1
ATOM 2061 C CA . PRO A 1 275 ? 1.814 9.899 4.512 1.00 96.19 275 PRO A CA 1
ATOM 2062 C C . PRO A 1 275 ? 2.971 9.968 5.511 1.00 96.19 275 PRO A C 1
ATOM 2064 O O . PRO A 1 275 ? 3.571 8.942 5.827 1.00 96.19 275 PRO A O 1
ATOM 2067 N N . ALA A 1 276 ? 3.261 11.147 6.061 1.00 97.19 276 ALA A N 1
ATOM 2068 C CA . ALA A 1 276 ? 4.326 11.333 7.045 1.00 97.19 276 ALA A CA 1
ATOM 2069 C C . ALA A 1 276 ? 4.161 10.415 8.267 1.00 97.19 276 ALA A C 1
ATOM 2071 O O . ALA A 1 276 ? 5.150 10.083 8.918 1.00 97.19 276 ALA A O 1
ATOM 2072 N N . LEU A 1 277 ? 2.933 9.962 8.547 1.00 95.44 277 LEU A N 1
ATOM 2073 C CA . LEU A 1 277 ? 2.638 8.935 9.546 1.00 95.44 277 LEU A CA 1
ATOM 2074 C C . LEU A 1 277 ? 3.463 7.643 9.355 1.00 95.44 277 LEU A C 1
ATOM 2076 O O . LEU A 1 277 ? 3.923 7.069 10.337 1.00 95.44 277 LEU A O 1
ATOM 2080 N N . PHE A 1 278 ? 3.756 7.242 8.114 1.00 94.50 278 PHE A N 1
ATOM 2081 C CA . PHE A 1 278 ? 4.597 6.078 7.798 1.00 94.50 278 PHE A CA 1
ATOM 2082 C C . PHE A 1 278 ? 6.022 6.190 8.360 1.00 94.50 278 PHE A C 1
ATOM 2084 O O . PHE A 1 278 ? 6.655 5.188 8.683 1.00 94.50 278 PHE A O 1
ATOM 2091 N N . LEU A 1 279 ? 6.536 7.410 8.546 1.00 95.62 279 LEU A N 1
ATOM 2092 C CA . LEU A 1 279 ? 7.860 7.610 9.137 1.00 95.62 279 LEU A CA 1
ATOM 2093 C C . LEU A 1 279 ? 7.914 7.126 10.593 1.00 95.62 279 LEU A C 1
ATOM 2095 O O . LEU A 1 279 ? 8.969 6.675 11.034 1.00 95.62 279 LEU A O 1
ATOM 2099 N N . VAL A 1 280 ? 6.792 7.182 11.324 1.00 93.94 280 VAL A N 1
ATOM 2100 C CA . VAL A 1 280 ? 6.684 6.646 12.694 1.00 93.94 280 VAL A CA 1
ATOM 2101 C C . VAL A 1 280 ? 6.858 5.130 12.684 1.00 93.94 280 VAL A C 1
ATOM 2103 O O . VAL A 1 280 ? 7.635 4.604 13.477 1.00 93.94 280 VAL A O 1
ATOM 2106 N N . GLN A 1 281 ? 6.226 4.439 11.731 1.00 91.81 281 GLN A N 1
ATOM 2107 C CA . GLN A 1 281 ? 6.413 3.001 11.542 1.00 91.81 281 GLN A CA 1
ATOM 2108 C C . GLN A 1 281 ? 7.882 2.668 11.248 1.00 91.81 281 GLN A C 1
ATOM 2110 O O . GLN A 1 281 ? 8.461 1.839 11.944 1.00 91.81 281 GLN A O 1
ATOM 2115 N N . LEU A 1 282 ? 8.529 3.377 10.315 1.00 91.31 282 LEU A N 1
ATOM 2116 C CA . LEU A 1 282 ? 9.958 3.172 10.027 1.00 91.31 282 LEU A CA 1
ATOM 2117 C C . LEU A 1 282 ? 10.857 3.405 11.253 1.00 91.31 282 LEU A C 1
ATOM 2119 O O . LEU A 1 282 ? 11.860 2.714 11.428 1.00 91.31 282 LEU A O 1
ATOM 2123 N N . SER A 1 283 ? 10.505 4.372 12.103 1.00 92.00 283 SER A N 1
ATOM 2124 C CA . SER A 1 283 ? 11.223 4.656 13.350 1.00 92.00 283 SER A CA 1
ATOM 2125 C C . SER A 1 283 ? 11.051 3.540 14.385 1.00 92.00 283 SER A C 1
ATOM 2127 O O . SER A 1 283 ? 11.996 3.226 15.112 1.00 92.00 283 SER A O 1
ATOM 2129 N N . ASN A 1 284 ? 9.869 2.921 14.450 1.00 86.38 284 ASN A N 1
ATOM 2130 C CA . ASN A 1 284 ? 9.592 1.781 15.328 1.00 86.38 284 ASN A CA 1
ATOM 2131 C C . ASN A 1 284 ? 10.277 0.495 14.828 1.00 86.38 284 ASN A C 1
ATOM 2133 O O . ASN A 1 284 ? 10.746 -0.317 15.625 1.00 86.38 284 ASN A O 1
ATOM 2137 N N . GLU A 1 285 ? 10.407 0.336 13.510 1.00 77.62 285 GLU A N 1
ATOM 2138 C CA . GLU A 1 285 ? 10.944 -0.853 12.839 1.00 77.62 285 GLU A CA 1
ATOM 2139 C C . GLU A 1 285 ? 12.485 -0.965 12.838 1.00 77.62 285 GLU A C 1
ATOM 2141 O O . GLU A 1 285 ? 13.037 -1.797 12.116 1.00 77.62 285 GLU A O 1
ATOM 2146 N N . GLY A 1 286 ? 13.206 -0.192 13.661 1.00 63.78 286 GLY A N 1
ATOM 2147 C CA . GLY A 1 286 ? 14.680 -0.130 13.738 1.00 63.78 286 GLY A CA 1
ATOM 2148 C C . GLY A 1 286 ? 15.431 -1.416 14.151 1.00 63.78 286 GLY A C 1
ATOM 2149 O O . GLY A 1 286 ? 16.551 -1.336 14.656 1.00 63.78 286 GLY A O 1
ATOM 2150 N N . SER A 1 287 ? 14.849 -2.602 13.952 1.00 53.97 287 SER A N 1
ATOM 2151 C CA . SER A 1 287 ? 15.440 -3.922 14.191 1.00 53.97 287 SER A CA 1
ATOM 2152 C C . SER A 1 287 ? 15.521 -4.753 12.894 1.00 53.97 287 SER A C 1
ATOM 2154 O O . SER A 1 287 ? 14.778 -4.548 11.947 1.00 53.97 287 SER A O 1
ATOM 2156 N N . THR A 1 288 ? 16.476 -5.681 12.809 1.00 46.06 288 THR A N 1
ATOM 2157 C CA . THR A 1 288 ? 16.977 -6.325 11.570 1.00 46.06 288 THR A CA 1
ATOM 2158 C C . THR A 1 288 ? 15.991 -7.201 10.768 1.00 46.06 288 THR A C 1
ATOM 2160 O O . THR A 1 288 ? 16.407 -7.797 9.782 1.00 46.06 288 THR A O 1
ATOM 2163 N N . ALA A 1 289 ? 14.714 -7.308 11.145 1.00 49.75 289 ALA A N 1
ATOM 2164 C CA . ALA A 1 289 ? 13.721 -8.165 10.473 1.00 49.75 289 ALA A CA 1
ATOM 2165 C C . ALA A 1 289 ? 12.965 -7.474 9.310 1.00 49.75 289 ALA A C 1
ATOM 2167 O O . ALA A 1 289 ? 12.024 -8.041 8.759 1.00 49.75 289 ALA A O 1
ATOM 2168 N N . THR A 1 290 ? 13.349 -6.243 8.966 1.00 56.22 290 THR A N 1
ATOM 2169 C CA . THR A 1 290 ? 12.487 -5.304 8.227 1.00 56.22 290 THR A CA 1
ATOM 2170 C C . THR A 1 290 ? 12.781 -5.208 6.723 1.00 56.22 290 THR A C 1
ATOM 2172 O O . THR A 1 290 ? 11.879 -4.890 5.950 1.00 56.22 290 THR A O 1
ATOM 2175 N N . ALA A 1 291 ? 13.999 -5.520 6.267 1.00 53.62 291 ALA A N 1
ATOM 2176 C CA . ALA A 1 291 ? 14.372 -5.357 4.853 1.00 53.62 291 ALA A CA 1
ATOM 2177 C C . ALA A 1 291 ? 13.472 -6.176 3.903 1.00 53.62 291 ALA A C 1
ATOM 2179 O O . ALA A 1 291 ? 12.935 -5.628 2.941 1.00 53.62 291 ALA A O 1
ATOM 2180 N N . ASP A 1 292 ? 13.204 -7.440 4.244 1.00 53.28 292 ASP A N 1
ATOM 2181 C CA . ASP A 1 292 ? 12.332 -8.322 3.455 1.00 53.28 292 ASP A CA 1
ATOM 2182 C C . ASP A 1 292 ? 10.870 -7.827 3.424 1.00 53.28 292 ASP A C 1
ATOM 2184 O O . ASP A 1 292 ? 10.140 -8.057 2.462 1.00 53.28 292 ASP A O 1
ATOM 2188 N N . LYS A 1 293 ? 10.440 -7.090 4.457 1.00 58.69 293 LYS A N 1
ATOM 2189 C CA . LYS A 1 293 ? 9.057 -6.611 4.623 1.00 58.69 293 LYS A CA 1
ATOM 2190 C C . LYS A 1 293 ? 8.789 -5.271 3.940 1.00 58.69 293 LYS A C 1
ATOM 2192 O O . LYS A 1 293 ? 7.661 -5.038 3.505 1.00 58.69 293 LYS A O 1
ATOM 2197 N N . LEU A 1 294 ? 9.799 -4.406 3.827 1.00 57.97 294 LEU A N 1
ATOM 2198 C CA . LEU A 1 294 ? 9.721 -3.168 3.043 1.00 57.97 294 LEU A CA 1
ATOM 2199 C C . LEU A 1 294 ? 9.683 -3.458 1.539 1.00 57.97 294 LEU A C 1
ATOM 2201 O O . LEU A 1 294 ? 8.965 -2.774 0.811 1.00 57.97 294 LEU A O 1
ATOM 2205 N N . ALA A 1 295 ? 10.377 -4.511 1.094 1.00 54.50 295 ALA A N 1
ATOM 2206 C CA . ALA A 1 295 ? 10.256 -5.020 -0.270 1.00 54.50 295 ALA A CA 1
ATOM 2207 C C . ALA A 1 295 ? 8.821 -5.492 -0.579 1.00 54.50 295 ALA A C 1
ATOM 2209 O O . ALA A 1 295 ? 8.300 -5.221 -1.658 1.00 54.50 295 ALA A O 1
ATOM 2210 N N . GLU A 1 296 ? 8.138 -6.115 0.388 1.00 58.00 296 GLU A N 1
ATOM 2211 C CA . GLU A 1 296 ? 6.740 -6.538 0.238 1.00 58.00 296 GLU A CA 1
ATOM 2212 C C . GLU A 1 296 ? 5.760 -5.350 0.161 1.00 58.00 296 GLU A C 1
ATOM 2214 O O . GLU A 1 296 ? 4.895 -5.328 -0.712 1.00 58.00 296 GLU A O 1
ATOM 2219 N N . ILE A 1 297 ? 5.922 -4.317 1.003 1.00 53.00 297 ILE A N 1
ATOM 2220 C CA . ILE A 1 297 ? 5.088 -3.091 0.957 1.00 53.00 297 ILE A CA 1
ATOM 2221 C C . ILE A 1 297 ? 5.262 -2.358 -0.378 1.00 53.00 297 ILE A C 1
ATOM 2223 O O . ILE A 1 297 ? 4.307 -1.807 -0.921 1.00 53.00 297 ILE A O 1
ATOM 2227 N N . ALA A 1 298 ? 6.473 -2.374 -0.932 1.00 51.62 298 ALA A N 1
ATOM 2228 C CA . ALA A 1 298 ? 6.769 -1.773 -2.223 1.00 51.62 298 ALA A CA 1
ATOM 2229 C C . ALA A 1 298 ? 6.176 -2.551 -3.420 1.00 51.62 298 ALA A C 1
ATOM 2231 O O . ALA A 1 298 ? 6.111 -1.985 -4.511 1.00 51.62 298 ALA A O 1
ATOM 2232 N N . GLY A 1 299 ? 5.763 -3.812 -3.232 1.00 42.66 299 GLY A N 1
ATOM 2233 C CA . GLY A 1 299 ? 5.221 -4.687 -4.280 1.00 42.66 299 GLY A CA 1
ATOM 2234 C C . GLY A 1 299 ? 3.695 -4.878 -4.264 1.00 42.66 299 GLY A C 1
ATOM 2235 O O . GLY A 1 299 ? 3.147 -5.432 -5.213 1.00 42.66 299 GLY A O 1
ATOM 2236 N N . LEU A 1 300 ? 2.981 -4.428 -3.225 1.00 47.00 300 LEU A N 1
ATOM 2237 C CA . LEU A 1 300 ? 1.535 -4.673 -3.048 1.00 47.00 300 LEU A CA 1
ATOM 2238 C C . LEU A 1 300 ? 0.607 -3.587 -3.643 1.00 47.00 300 LEU A C 1
ATOM 2240 O O . LEU A 1 300 ? -0.562 -3.501 -3.272 1.00 47.00 300 LEU A O 1
ATOM 2244 N N . GLY A 1 301 ? 1.078 -2.791 -4.606 1.00 40.66 301 GLY A N 1
ATOM 2245 C CA . GLY A 1 301 ? 0.384 -1.609 -5.155 1.00 40.66 301 GLY A CA 1
ATOM 2246 C C . GLY A 1 301 ? -0.981 -1.806 -5.847 1.00 40.66 301 GLY A C 1
ATOM 2247 O O . GLY A 1 301 ? -1.543 -0.832 -6.338 1.00 40.66 301 GLY A O 1
ATOM 2248 N N . VAL A 1 302 ? -1.577 -3.007 -5.892 1.00 41.91 302 VAL A N 1
ATOM 2249 C CA . VAL A 1 302 ? -2.762 -3.276 -6.746 1.00 41.91 302 VAL A CA 1
ATOM 2250 C C . VAL A 1 302 ? -4.021 -3.755 -5.993 1.00 41.91 302 VAL A C 1
ATOM 2252 O O . VAL A 1 302 ? -5.105 -3.762 -6.573 1.00 41.91 302 VAL A O 1
ATOM 2255 N N . SER A 1 303 ? -3.973 -4.098 -4.700 1.00 46.47 303 SER A N 1
ATOM 2256 C CA . SER A 1 303 ? -5.109 -4.784 -4.045 1.00 46.47 303 SER A CA 1
ATOM 2257 C C . SER A 1 303 ? -6.256 -3.903 -3.518 1.00 46.47 303 SER A C 1
ATOM 2259 O O . SER A 1 303 ? -7.276 -4.446 -3.115 1.00 46.47 303 SER A O 1
ATOM 2261 N N . PHE A 1 304 ? -6.195 -2.567 -3.565 1.00 43.69 304 PHE A N 1
ATOM 2262 C CA . PHE A 1 304 ? -7.179 -1.726 -2.842 1.00 43.69 304 PHE A CA 1
ATOM 2263 C C . PHE A 1 304 ? -8.229 -0.976 -3.700 1.00 43.69 304 PHE A C 1
ATOM 2265 O O . PHE A 1 304 ? -9.032 -0.214 -3.167 1.00 43.69 304 PHE A O 1
ATOM 2272 N N . GLY A 1 305 ? -8.287 -1.174 -5.024 1.00 37.91 305 GLY A N 1
ATOM 2273 C CA . GLY A 1 305 ? -8.929 -0.185 -5.914 1.00 37.91 305 GLY A CA 1
ATOM 2274 C C . GLY A 1 305 ? -10.378 -0.383 -6.402 1.00 37.91 305 GLY A C 1
ATOM 2275 O O . GLY A 1 305 ? -10.982 0.597 -6.838 1.00 37.91 305 GLY A O 1
ATOM 2276 N N . VAL A 1 306 ? -10.961 -1.590 -6.409 1.00 42.41 306 VAL A N 1
ATOM 2277 C CA . VAL A 1 306 ? -12.119 -1.864 -7.312 1.00 42.41 306 VAL A CA 1
ATOM 2278 C C . VAL A 1 306 ? -13.480 -2.058 -6.607 1.00 42.41 306 VAL A C 1
ATOM 2280 O O . VAL A 1 306 ? -14.523 -1.903 -7.239 1.00 42.41 306 VAL A O 1
ATOM 2283 N N . GLY A 1 307 ? -13.532 -2.298 -5.291 1.00 34.94 307 GLY A N 1
ATOM 2284 C CA . GLY A 1 307 ? -14.771 -2.735 -4.614 1.00 34.94 307 GLY A CA 1
ATOM 2285 C C . GLY A 1 307 ? -15.864 -1.676 -4.359 1.00 34.94 307 GLY A C 1
ATOM 2286 O O . GLY A 1 307 ? -17.038 -2.022 -4.263 1.00 34.94 307 GLY A O 1
ATOM 2287 N N . ALA A 1 308 ? -15.537 -0.383 -4.257 1.00 40.69 308 ALA A N 1
ATOM 2288 C CA . ALA A 1 308 ? -16.453 0.600 -3.646 1.00 40.69 308 ALA A CA 1
ATOM 2289 C C . ALA A 1 308 ? -17.412 1.343 -4.607 1.00 40.69 308 ALA A C 1
ATOM 2291 O O . ALA A 1 308 ? -18.229 2.147 -4.157 1.00 40.69 308 ALA A O 1
ATOM 2292 N N . VAL A 1 309 ? -17.340 1.127 -5.927 1.00 39.12 309 VAL A N 1
ATOM 2293 C CA . VAL A 1 309 ? -18.078 1.960 -6.910 1.00 39.12 309 VAL A CA 1
ATOM 2294 C C . VAL A 1 309 ? -19.402 1.328 -7.381 1.00 39.12 309 VAL A C 1
ATOM 2296 O O . VAL A 1 309 ? -20.229 2.004 -7.992 1.00 39.12 309 VAL A O 1
ATOM 2299 N N . ALA A 1 310 ? -19.680 0.066 -7.044 1.00 38.59 310 ALA A N 1
ATOM 2300 C CA . ALA A 1 310 ? -20.864 -0.638 -7.550 1.00 38.59 310 ALA A CA 1
ATOM 2301 C C . ALA A 1 310 ? -22.203 -0.260 -6.870 1.00 38.59 310 ALA A C 1
ATOM 2303 O O . ALA A 1 310 ? -23.260 -0.593 -7.405 1.00 38.59 310 ALA A O 1
ATOM 2304 N N . GLU A 1 311 ? -22.205 0.458 -5.739 1.00 40.66 311 GLU A N 1
ATOM 2305 C CA . GLU A 1 311 ? -23.436 0.695 -4.955 1.00 40.66 311 GLU A CA 1
ATOM 2306 C C . GLU A 1 311 ? -24.181 2.012 -5.245 1.00 40.66 311 GLU A C 1
ATOM 2308 O O . GLU A 1 311 ? -25.280 2.221 -4.728 1.00 40.66 311 GLU A O 1
ATOM 2313 N N . THR A 1 312 ? -23.674 2.899 -6.110 1.00 40.09 312 THR A N 1
ATOM 2314 C CA . THR A 1 312 ? -24.373 4.163 -6.424 1.00 40.09 312 THR A CA 1
ATOM 2315 C C . THR A 1 312 ? -24.981 4.148 -7.824 1.00 40.09 312 THR A C 1
ATOM 2317 O O . THR A 1 312 ? -24.339 4.400 -8.839 1.00 40.09 312 THR A O 1
ATOM 2320 N N . GLY A 1 313 ? -26.276 3.830 -7.885 1.00 41.50 313 GLY A N 1
ATOM 2321 C CA . GLY A 1 313 ? -27.055 3.822 -9.119 1.00 41.50 313 GLY A CA 1
ATOM 2322 C C . GLY A 1 313 ? -27.219 5.217 -9.733 1.00 41.50 313 GLY A C 1
ATOM 2323 O O . GLY A 1 313 ? -28.170 5.924 -9.411 1.00 41.50 313 GLY A O 1
ATOM 2324 N N . ALA A 1 314 ? -26.343 5.584 -10.671 1.00 33.75 314 ALA A N 1
ATOM 2325 C CA . ALA A 1 314 ? -26.588 6.644 -11.650 1.00 33.75 314 ALA A CA 1
ATOM 2326 C C . ALA A 1 314 ? -25.791 6.418 -12.959 1.00 33.75 314 ALA A C 1
ATOM 2328 O O . ALA A 1 314 ? -24.574 6.297 -12.953 1.00 33.75 314 ALA A O 1
ATOM 2329 N N . ALA A 1 315 ? -26.511 6.412 -14.091 1.00 40.06 315 ALA A N 1
ATOM 2330 C CA . ALA A 1 315 ? -26.037 6.454 -15.489 1.00 40.06 315 ALA A CA 1
ATOM 2331 C C . ALA A 1 315 ? -25.166 5.279 -16.015 1.00 40.06 315 ALA A C 1
ATOM 2333 O O . ALA A 1 315 ? -23.945 5.352 -16.152 1.00 40.06 315 ALA A O 1
ATOM 2334 N N . ALA A 1 316 ? -25.852 4.230 -16.482 1.00 42.91 316 ALA A N 1
ATOM 2335 C CA . ALA A 1 316 ? -25.332 2.964 -17.017 1.00 42.91 316 ALA A CA 1
ATOM 2336 C C . ALA A 1 316 ? -24.517 3.004 -18.342 1.00 42.91 316 ALA A C 1
ATOM 2338 O O . ALA A 1 316 ? -24.400 1.981 -19.008 1.00 42.91 316 ALA A O 1
ATOM 2339 N N . THR A 1 317 ? -23.942 4.133 -18.766 1.00 55.00 317 THR A N 1
ATOM 2340 C CA . THR A 1 317 ? -23.102 4.186 -19.994 1.00 55.00 317 THR A CA 1
ATOM 2341 C C . THR A 1 317 ? -21.663 4.618 -19.747 1.00 55.00 317 THR A C 1
ATOM 2343 O O . THR A 1 317 ? -20.771 4.194 -20.480 1.00 55.00 317 THR A O 1
ATOM 2346 N N . TRP A 1 318 ? -21.416 5.388 -18.689 1.00 51.72 318 TRP A N 1
ATOM 2347 C CA . TRP A 1 318 ? -20.072 5.815 -18.301 1.00 51.72 318 TRP A CA 1
ATOM 2348 C C . TRP A 1 318 ? -19.411 4.851 -17.316 1.00 51.72 318 TRP A C 1
ATOM 2350 O O . TRP A 1 318 ? -18.252 4.494 -17.512 1.00 51.72 318 TRP A O 1
ATOM 2360 N N . GLY A 1 319 ? -20.165 4.337 -16.337 1.00 51.41 319 GLY A N 1
ATOM 2361 C CA . GLY A 1 319 ? -19.642 3.391 -15.343 1.00 51.41 319 GLY A CA 1
ATOM 2362 C C . GLY A 1 319 ? -19.064 2.112 -15.959 1.00 51.41 319 GLY A C 1
ATOM 2363 O O . GLY A 1 319 ? -17.975 1.694 -15.590 1.00 51.41 319 GLY A O 1
ATOM 2364 N N . ALA A 1 320 ? -19.719 1.538 -16.975 1.00 57.12 320 ALA A N 1
ATOM 2365 C CA . ALA A 1 320 ? -19.227 0.327 -17.641 1.00 57.12 320 ALA A CA 1
ATOM 2366 C C . ALA A 1 320 ? -17.904 0.549 -18.400 1.00 57.12 320 ALA A C 1
ATOM 2368 O O . ALA A 1 320 ? -17.054 -0.336 -18.433 1.00 57.12 320 ALA A O 1
ATOM 2369 N N . ARG A 1 321 ? -17.706 1.737 -18.990 1.00 61.03 321 ARG A N 1
ATOM 2370 C CA . ARG A 1 321 ? -16.443 2.091 -19.660 1.00 61.03 321 ARG A CA 1
ATOM 2371 C C . ARG A 1 321 ? -15.338 2.400 -18.654 1.00 61.03 321 ARG A C 1
ATOM 2373 O O . ARG A 1 321 ? -14.208 1.989 -18.881 1.00 61.03 321 ARG A O 1
ATOM 2380 N N . ALA A 1 322 ? -15.673 3.053 -17.541 1.00 57.22 322 ALA A N 1
ATOM 2381 C CA . ALA A 1 322 ? -14.728 3.325 -16.462 1.00 57.22 322 ALA A CA 1
ATOM 2382 C C . ALA A 1 322 ? -14.185 2.032 -15.823 1.00 57.22 322 ALA A C 1
ATOM 2384 O O . ALA A 1 322 ? -12.995 1.957 -15.536 1.00 57.22 322 ALA A O 1
ATOM 2385 N N . VAL A 1 323 ? -15.020 0.996 -15.665 1.00 64.69 323 VAL A N 1
ATOM 2386 C CA . VAL A 1 323 ? -14.595 -0.312 -15.129 1.00 64.69 323 VAL A CA 1
ATOM 2387 C C . VAL A 1 323 ? -13.649 -1.041 -16.087 1.00 64.69 323 VAL A C 1
ATOM 2389 O O . VAL A 1 323 ? -12.569 -1.447 -15.674 1.00 64.69 323 VAL A O 1
ATOM 2392 N N . VAL A 1 324 ? -14.000 -1.151 -17.376 1.00 70.38 324 VAL A N 1
ATOM 2393 C CA . VAL A 1 324 ? -13.124 -1.789 -18.385 1.00 70.38 324 VAL A CA 1
ATOM 2394 C C . VAL A 1 324 ? -11.796 -1.044 -18.519 1.00 70.38 324 VAL A C 1
ATOM 2396 O O . VAL A 1 324 ? -10.753 -1.653 -18.741 1.00 70.38 324 VAL A O 1
ATOM 2399 N N . TRP A 1 325 ? -11.829 0.280 -18.389 1.00 74.00 325 TRP A N 1
ATOM 2400 C CA . TRP A 1 325 ? -10.620 1.083 -18.370 1.00 74.00 325 TRP A CA 1
ATOM 2401 C C . TRP A 1 325 ? -9.745 0.794 -17.140 1.00 74.00 325 TRP A C 1
ATOM 2403 O O . TRP A 1 325 ? -8.552 0.541 -17.295 1.00 74.00 325 TRP A O 1
ATOM 2413 N N . THR A 1 326 ? -10.344 0.806 -15.946 1.00 70.00 326 THR A N 1
ATOM 2414 C CA . THR A 1 326 ? -9.660 0.540 -14.669 1.00 70.00 326 THR A CA 1
ATOM 2415 C C . THR A 1 326 ? -8.879 -0.772 -14.730 1.00 70.00 326 THR A C 1
ATOM 2417 O O . THR A 1 326 ? -7.710 -0.808 -14.362 1.00 70.00 326 THR A O 1
ATOM 2420 N N . ASP A 1 327 ? -9.496 -1.817 -15.281 1.00 73.62 327 ASP A N 1
ATOM 2421 C CA . ASP A 1 327 ? -8.876 -3.132 -15.446 1.00 73.62 327 ASP A CA 1
ATOM 2422 C C . ASP A 1 327 ? -7.647 -3.110 -16.379 1.00 73.62 327 ASP A C 1
ATOM 2424 O O . ASP A 1 327 ? -6.573 -3.618 -16.047 1.00 73.62 327 ASP A O 1
ATOM 2428 N N . ARG A 1 328 ? -7.754 -2.435 -17.532 1.00 77.75 328 ARG A N 1
ATOM 2429 C CA . ARG A 1 328 ? -6.637 -2.306 -18.487 1.00 77.75 328 ARG A CA 1
ATOM 2430 C C . ARG A 1 328 ? -5.480 -1.494 -17.921 1.00 77.75 328 ARG A C 1
ATOM 2432 O O . ARG A 1 328 ? -4.329 -1.895 -18.071 1.00 77.75 328 ARG A O 1
ATOM 2439 N N . ALA A 1 329 ? -5.781 -0.366 -17.280 1.00 75.94 329 ALA A N 1
ATOM 2440 C CA . ALA A 1 329 ? -4.766 0.483 -16.672 1.00 75.94 329 ALA A CA 1
ATOM 2441 C C . ALA A 1 329 ? -4.063 -0.240 -15.515 1.00 75.94 329 ALA A C 1
ATOM 2443 O O . ALA A 1 329 ? -2.837 -0.203 -15.451 1.00 75.94 329 ALA A O 1
ATOM 2444 N N . ALA A 1 330 ? -4.810 -0.974 -14.683 1.00 76.06 330 ALA A N 1
ATOM 2445 C CA . ALA A 1 330 ? -4.254 -1.815 -13.623 1.00 76.06 330 ALA A CA 1
ATOM 2446 C C . ALA A 1 330 ? -3.363 -2.928 -14.158 1.00 76.06 330 ALA A C 1
ATOM 2448 O O . ALA A 1 330 ? -2.269 -3.135 -13.639 1.00 76.06 330 ALA A O 1
ATOM 2449 N N . THR A 1 331 ? -3.782 -3.592 -15.232 1.00 78.81 331 THR A N 1
ATOM 2450 C CA . THR A 1 331 ? -2.981 -4.640 -15.868 1.00 78.81 331 THR A CA 1
ATOM 2451 C C . THR A 1 331 ? -1.665 -4.085 -16.418 1.00 78.81 331 THR A C 1
ATOM 2453 O O . THR A 1 331 ? -0.601 -4.657 -16.161 1.00 78.81 331 THR A O 1
ATOM 2456 N N . SER A 1 332 ? -1.706 -2.964 -17.147 1.00 81.31 332 SER A N 1
ATOM 2457 C CA . SER A 1 332 ? -0.492 -2.345 -17.689 1.00 81.31 332 SER A CA 1
ATOM 2458 C C . SER A 1 332 ? 0.411 -1.804 -16.583 1.00 81.31 332 SER A C 1
ATOM 2460 O O . SER A 1 332 ? 1.604 -2.084 -16.612 1.00 81.31 332 SER A O 1
ATOM 2462 N N . LEU A 1 333 ? -0.129 -1.117 -15.570 1.00 82.31 333 LEU A N 1
ATOM 2463 C CA . LEU A 1 333 ? 0.666 -0.625 -14.439 1.00 82.31 333 LEU A CA 1
ATOM 2464 C C . LEU A 1 333 ? 1.300 -1.761 -13.639 1.00 82.31 333 LEU A C 1
ATOM 2466 O O . LEU A 1 333 ? 2.494 -1.700 -13.371 1.00 82.31 333 LEU A O 1
ATOM 2470 N N . GLY A 1 334 ? 0.556 -2.829 -13.344 1.00 79.12 334 GLY A N 1
ATOM 2471 C CA . GLY A 1 334 ? 1.100 -4.002 -12.658 1.00 79.12 334 GLY A CA 1
ATOM 2472 C C . GLY A 1 334 ? 2.211 -4.687 -13.459 1.00 79.12 334 GLY A C 1
ATOM 2473 O O . GLY A 1 334 ? 3.233 -5.078 -12.898 1.00 79.12 334 GLY A O 1
ATOM 2474 N N . THR A 1 335 ? 2.058 -4.778 -14.785 1.00 81.69 335 THR A N 1
ATOM 2475 C CA . THR A 1 335 ? 3.092 -5.348 -15.665 1.00 81.69 335 THR A CA 1
ATOM 2476 C C . THR A 1 335 ? 4.330 -4.456 -15.728 1.00 81.69 335 THR A C 1
ATOM 2478 O O . THR A 1 335 ? 5.447 -4.962 -15.626 1.00 81.69 335 THR A O 1
ATOM 2481 N N . ILE A 1 336 ? 4.148 -3.137 -15.865 1.00 85.81 336 ILE A N 1
ATOM 2482 C CA . ILE A 1 336 ? 5.245 -2.162 -15.852 1.00 85.81 336 ILE A CA 1
ATOM 2483 C C . ILE A 1 336 ? 5.979 -2.238 -14.513 1.00 85.81 336 ILE A C 1
ATOM 2485 O O . ILE A 1 336 ? 7.189 -2.411 -14.522 1.00 85.81 336 ILE A O 1
ATOM 2489 N N . ALA A 1 337 ? 5.272 -2.166 -13.383 1.00 82.00 337 ALA A N 1
ATOM 2490 C CA . ALA A 1 337 ? 5.866 -2.185 -12.048 1.00 82.00 337 ALA A CA 1
ATOM 2491 C C . ALA A 1 337 ? 6.709 -3.446 -11.811 1.00 82.00 337 ALA A C 1
ATOM 2493 O O . ALA A 1 337 ? 7.847 -3.339 -11.368 1.00 82.00 337 ALA A O 1
ATOM 2494 N N . MET A 1 338 ? 6.201 -4.622 -12.194 1.00 83.38 338 MET A N 1
ATOM 2495 C CA . MET A 1 338 ? 6.934 -5.886 -12.076 1.00 83.38 338 MET A CA 1
ATOM 2496 C C . MET A 1 338 ? 8.235 -5.881 -12.894 1.00 83.38 338 MET A C 1
ATOM 2498 O O . MET A 1 338 ? 9.296 -6.206 -12.371 1.00 83.38 338 MET A O 1
ATOM 2502 N N . VAL A 1 339 ? 8.169 -5.492 -14.173 1.00 85.50 339 VAL A N 1
ATOM 2503 C CA . VAL A 1 339 ? 9.354 -5.462 -15.051 1.00 85.50 339 VAL A CA 1
ATOM 2504 C C . VAL A 1 339 ? 10.332 -4.371 -14.610 1.00 85.50 339 VAL A C 1
ATOM 2506 O O . VAL A 1 339 ? 11.545 -4.551 -14.690 1.00 85.50 339 VAL A O 1
ATOM 2509 N N . LEU A 1 340 ? 9.821 -3.236 -14.134 1.00 88.56 340 LEU A N 1
ATOM 2510 C CA . LEU A 1 340 ? 10.645 -2.159 -13.607 1.00 88.56 340 LEU A CA 1
ATOM 2511 C C . LEU A 1 340 ? 11.366 -2.571 -12.338 1.00 88.56 340 LEU A C 1
ATOM 2513 O O . LEU A 1 340 ? 12.548 -2.281 -12.248 1.00 88.56 340 LEU A O 1
ATOM 2517 N N . ASP A 1 341 ? 10.712 -3.245 -11.395 1.00 83.81 341 ASP A N 1
ATOM 2518 C CA . ASP A 1 341 ? 11.367 -3.691 -10.164 1.00 83.81 341 ASP A CA 1
ATOM 2519 C C . ASP A 1 341 ? 12.518 -4.674 -10.470 1.00 83.81 341 ASP A C 1
ATOM 2521 O O . ASP A 1 341 ? 13.578 -4.570 -9.860 1.00 83.81 341 ASP A O 1
ATOM 2525 N N . GLU A 1 342 ? 12.385 -5.544 -11.481 1.00 85.94 342 GLU A N 1
ATOM 2526 C CA . GLU A 1 342 ? 13.464 -6.454 -11.914 1.00 85.94 342 GLU A CA 1
ATOM 2527 C C . GLU A 1 342 ? 14.641 -5.734 -12.603 1.00 85.94 342 GLU A C 1
ATOM 2529 O O . GLU A 1 342 ? 15.792 -6.158 -12.484 1.00 85.94 342 GLU A O 1
ATOM 2534 N N . HIS A 1 343 ? 14.375 -4.639 -13.322 1.00 91.19 343 HIS A N 1
ATOM 2535 C CA . HIS A 1 343 ? 15.361 -3.967 -14.180 1.00 91.19 343 HIS A CA 1
ATOM 2536 C C . HIS A 1 343 ? 15.718 -2.536 -13.740 1.00 91.19 343 HIS A C 1
ATOM 2538 O O . HIS A 1 343 ? 16.453 -1.839 -14.445 1.00 91.19 343 HIS A O 1
ATOM 2544 N N . ARG A 1 344 ? 15.252 -2.082 -12.569 1.00 91.19 344 ARG A N 1
ATOM 2545 C CA . ARG A 1 344 ? 15.396 -0.698 -12.078 1.00 91.19 344 ARG A CA 1
ATOM 2546 C C . ARG A 1 344 ? 16.851 -0.253 -12.040 1.00 91.19 344 ARG A C 1
ATOM 2548 O O . ARG A 1 344 ? 17.198 0.790 -12.592 1.00 91.19 344 ARG A O 1
ATOM 2555 N N . GLY A 1 345 ? 17.699 -1.074 -11.419 1.00 89.56 345 GLY A N 1
ATOM 2556 C CA . GLY A 1 345 ? 19.127 -0.799 -11.275 1.00 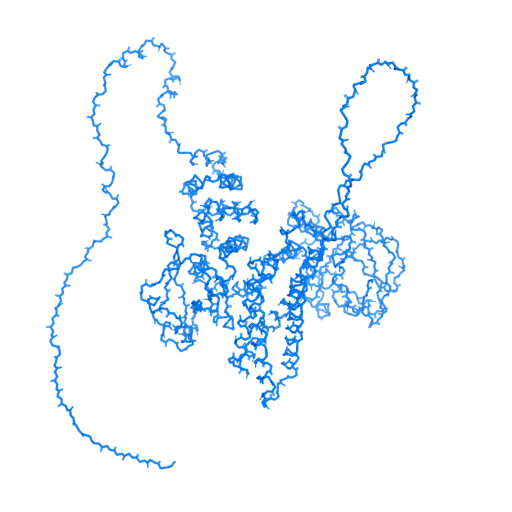89.56 345 GLY A CA 1
ATOM 2557 C C . GLY A 1 345 ? 19.843 -0.703 -12.621 1.00 89.56 345 GLY A C 1
ATOM 2558 O O . GLY A 1 345 ? 20.674 0.181 -12.805 1.00 89.56 345 GLY A O 1
ATOM 2559 N N . MET A 1 346 ? 19.475 -1.555 -13.586 1.00 93.81 346 MET A N 1
ATOM 2560 C CA . MET A 1 346 ? 20.019 -1.508 -14.948 1.00 93.81 346 MET A CA 1
ATOM 2561 C C . MET A 1 346 ? 19.615 -0.215 -15.662 1.00 93.81 346 MET A C 1
ATOM 2563 O O . MET A 1 346 ? 20.478 0.473 -16.202 1.00 93.81 346 MET A O 1
ATOM 2567 N N . LEU A 1 347 ? 18.332 0.158 -15.605 1.00 94.06 347 LEU A N 1
ATOM 2568 C CA . LEU A 1 347 ? 17.831 1.368 -16.259 1.00 94.06 347 LEU A CA 1
ATOM 2569 C C . LEU A 1 347 ? 18.547 2.624 -15.751 1.00 94.06 347 LEU A C 1
ATOM 2571 O O . LEU A 1 347 ? 18.963 3.462 -16.549 1.00 94.06 347 LEU A O 1
ATOM 2575 N N . VAL A 1 348 ? 18.709 2.751 -14.432 1.00 93.44 348 VAL A N 1
ATOM 2576 C CA . VAL A 1 348 ? 19.406 3.896 -13.828 1.00 93.44 348 VAL A CA 1
ATOM 2577 C C . VAL A 1 348 ? 20.898 3.871 -14.161 1.00 93.44 348 VAL A C 1
ATOM 2579 O O . VAL A 1 348 ? 21.457 4.909 -14.509 1.00 93.44 348 VAL A O 1
ATOM 2582 N N . ALA A 1 349 ? 21.542 2.702 -14.104 1.00 92.31 349 ALA A N 1
ATOM 2583 C CA . ALA A 1 349 ? 22.967 2.579 -14.399 1.00 92.31 349 ALA A CA 1
ATOM 2584 C C . ALA A 1 349 ? 23.308 2.950 -15.852 1.00 92.31 349 ALA A C 1
ATOM 2586 O O . ALA A 1 349 ? 24.319 3.614 -16.080 1.00 92.31 349 ALA A O 1
ATOM 2587 N N . GLU A 1 350 ? 22.475 2.544 -16.813 1.00 94.94 350 GLU A N 1
ATOM 2588 C CA . GLU A 1 350 ? 22.743 2.748 -18.239 1.00 94.94 350 GLU A CA 1
ATOM 2589 C C . GLU A 1 350 ? 22.234 4.105 -18.747 1.00 94.94 350 GLU A C 1
ATOM 2591 O O . GLU A 1 350 ? 22.915 4.775 -19.523 1.00 94.94 350 GLU A O 1
ATOM 2596 N N . PHE A 1 351 ? 21.055 4.546 -18.293 1.00 95.56 351 PHE A N 1
ATOM 2597 C CA . PHE A 1 351 ? 20.390 5.735 -18.840 1.00 95.56 351 PHE A CA 1
ATOM 2598 C C . PHE A 1 351 ? 20.374 6.942 -17.897 1.00 95.56 351 PHE A C 1
ATOM 2600 O O . PHE A 1 351 ? 19.975 8.020 -18.330 1.00 95.56 351 PHE A O 1
ATOM 2607 N N . GLY A 1 352 ? 20.817 6.808 -16.643 1.00 94.50 352 GLY A N 1
ATOM 2608 C CA . GLY A 1 352 ? 20.971 7.914 -15.692 1.00 94.50 352 GLY A CA 1
ATOM 2609 C C . GLY A 1 352 ? 19.677 8.689 -15.404 1.00 94.50 352 GLY A C 1
ATOM 2610 O O . GLY A 1 352 ? 18.612 8.108 -15.194 1.00 94.50 352 GLY A O 1
ATOM 2611 N N . GLU A 1 353 ? 19.771 10.024 -15.406 1.00 94.94 353 GLU A N 1
ATOM 2612 C CA . GLU A 1 353 ? 18.680 10.948 -15.045 1.00 94.94 353 GLU A CA 1
ATOM 2613 C C . GLU A 1 353 ? 17.362 10.711 -15.827 1.00 94.94 353 GLU A C 1
ATOM 2615 O O . GLU A 1 353 ? 16.303 10.689 -15.192 1.00 94.94 353 GLU A O 1
ATOM 2620 N N . PRO A 1 354 ? 17.359 10.485 -17.161 1.00 97.00 354 PRO A N 1
ATOM 2621 C CA . PRO A 1 354 ? 16.153 10.087 -17.894 1.00 97.00 354 PRO A CA 1
ATOM 2622 C C . PRO A 1 354 ? 15.408 8.880 -17.304 1.00 97.00 354 PRO A C 1
ATOM 2624 O O . PRO A 1 354 ? 14.183 8.932 -17.161 1.00 97.00 354 PRO A O 1
ATOM 2627 N N . ALA A 1 355 ? 16.124 7.813 -16.932 1.00 95.19 355 ALA A N 1
ATOM 2628 C CA . ALA A 1 355 ? 15.514 6.634 -16.318 1.00 95.19 355 ALA A CA 1
ATOM 2629 C C . ALA A 1 355 ? 14.990 6.938 -14.916 1.00 95.19 355 ALA A C 1
ATOM 2631 O O . ALA A 1 355 ? 13.846 6.601 -14.620 1.00 95.19 355 ALA A O 1
ATOM 2632 N N . GLU A 1 356 ? 15.766 7.630 -14.078 1.00 92.62 356 GLU A N 1
ATOM 2633 C C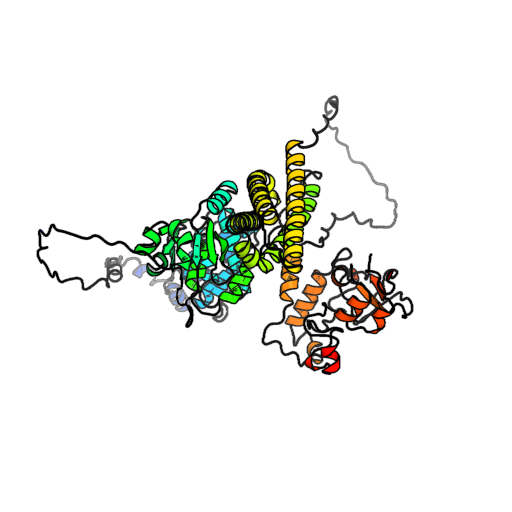A . GLU A 1 356 ? 15.320 8.034 -12.738 1.00 92.62 356 GLU A CA 1
ATOM 2634 C C . GLU A 1 356 ? 14.024 8.849 -12.792 1.00 92.62 356 GLU A C 1
ATOM 2636 O O . GLU A 1 356 ? 13.090 8.616 -12.021 1.00 92.62 356 GLU A O 1
ATOM 2641 N N . LYS A 1 357 ? 13.937 9.785 -13.740 1.00 94.12 357 LYS A N 1
ATOM 2642 C CA . LYS A 1 357 ? 12.755 10.621 -13.933 1.00 94.12 357 LYS A CA 1
ATOM 2643 C C . LYS A 1 357 ? 11.552 9.815 -14.415 1.00 94.12 357 LYS A C 1
ATOM 2645 O O . LYS A 1 357 ? 10.448 10.048 -13.928 1.00 94.12 357 LYS A O 1
ATOM 2650 N N . PHE A 1 358 ? 11.742 8.887 -15.351 1.00 95.38 358 PHE A N 1
ATOM 2651 C CA . PHE A 1 358 ? 10.677 7.995 -15.810 1.00 95.38 358 PHE A CA 1
ATOM 2652 C C . PHE A 1 358 ? 10.157 7.107 -14.673 1.00 95.38 358 PHE A C 1
ATOM 2654 O O . PHE A 1 358 ? 8.959 7.132 -14.391 1.00 95.38 358 PHE A O 1
ATOM 2661 N N . LEU A 1 359 ? 11.059 6.411 -13.973 1.00 92.81 359 LEU A N 1
ATOM 2662 C CA . LEU A 1 359 ? 10.744 5.561 -12.821 1.00 92.81 359 LEU A CA 1
ATOM 2663 C C . LEU A 1 359 ? 9.957 6.331 -11.761 1.00 92.81 359 LEU A C 1
ATOM 2665 O O . LEU A 1 359 ? 8.928 5.861 -11.289 1.00 92.81 359 LEU A O 1
ATOM 2669 N N . ARG A 1 360 ? 10.382 7.563 -11.459 1.00 91.81 360 ARG A N 1
ATOM 2670 C CA . ARG A 1 360 ? 9.681 8.435 -10.518 1.00 91.81 360 ARG A CA 1
ATOM 2671 C C . ARG A 1 360 ? 8.230 8.688 -10.922 1.00 91.81 360 ARG A C 1
ATOM 2673 O O . ARG A 1 360 ? 7.354 8.632 -10.068 1.00 91.81 360 ARG A O 1
ATOM 2680 N N . TYR A 1 361 ? 7.955 8.997 -12.190 1.00 93.25 361 TYR A N 1
ATOM 2681 C CA . TYR A 1 361 ? 6.575 9.237 -12.623 1.00 93.25 361 TYR A CA 1
ATOM 2682 C C . TYR A 1 361 ? 5.741 7.959 -12.660 1.00 93.25 361 TYR A C 1
ATOM 2684 O O . TYR A 1 361 ? 4.547 8.037 -12.384 1.00 93.25 361 TYR A O 1
ATOM 2692 N N . VAL A 1 362 ? 6.341 6.800 -12.942 1.00 92.00 362 VAL A N 1
ATOM 2693 C CA . VAL A 1 362 ? 5.640 5.515 -12.810 1.00 92.00 362 VAL A CA 1
ATOM 2694 C C . VAL A 1 362 ? 5.265 5.255 -11.350 1.00 92.00 362 VAL A C 1
ATOM 2696 O O . VAL A 1 362 ? 4.096 4.991 -11.082 1.00 92.00 362 VAL A O 1
ATOM 2699 N N . ASP A 1 363 ? 6.203 5.434 -10.414 1.00 89.44 363 ASP A N 1
ATOM 2700 C CA . ASP A 1 363 ? 5.953 5.287 -8.973 1.00 89.44 363 ASP A CA 1
ATOM 2701 C C . ASP A 1 363 ? 4.845 6.257 -8.496 1.00 89.44 363 ASP A C 1
ATOM 2703 O O . ASP A 1 363 ? 3.983 5.892 -7.696 1.00 89.44 363 ASP A O 1
ATOM 2707 N N . ILE A 1 364 ? 4.818 7.494 -9.016 1.00 90.38 364 ILE A N 1
ATOM 2708 C CA . ILE A 1 364 ? 3.753 8.474 -8.731 1.00 90.38 364 ILE A CA 1
ATOM 2709 C C . ILE A 1 364 ? 2.402 7.997 -9.277 1.00 90.38 364 ILE A C 1
ATOM 2711 O O . ILE A 1 364 ? 1.404 8.070 -8.560 1.00 90.38 364 ILE A O 1
ATOM 2715 N N . VAL A 1 365 ? 2.340 7.527 -10.529 1.00 89.62 365 VAL A N 1
ATOM 2716 C CA . VAL A 1 365 ? 1.086 7.047 -11.133 1.00 89.62 365 VAL A CA 1
ATOM 2717 C C . VAL A 1 365 ? 0.540 5.854 -10.362 1.00 89.62 365 VAL A C 1
ATOM 2719 O O . VAL A 1 365 ? -0.643 5.867 -10.017 1.00 89.62 365 VAL A O 1
ATOM 2722 N N . ASP A 1 366 ? 1.382 4.864 -10.068 1.00 87.06 366 ASP A N 1
ATOM 2723 C CA . ASP A 1 366 ? 1.009 3.689 -9.279 1.00 87.06 366 ASP A CA 1
ATOM 2724 C C . ASP A 1 366 ? 0.452 4.117 -7.917 1.00 87.06 366 ASP A C 1
ATOM 2726 O O . ASP A 1 366 ? -0.664 3.758 -7.536 1.00 87.06 366 ASP A O 1
ATOM 2730 N N . ARG A 1 367 ? 1.153 5.025 -7.230 1.00 86.62 367 ARG A N 1
ATOM 2731 C CA . ARG A 1 367 ? 0.750 5.452 -5.895 1.00 86.62 367 ARG A CA 1
ATOM 2732 C C . ARG A 1 367 ? -0.532 6.276 -5.863 1.00 86.62 367 ARG A C 1
ATOM 2734 O O . ARG A 1 367 ? -1.382 6.048 -5.002 1.00 86.62 367 ARG A O 1
ATOM 2741 N N . VAL A 1 368 ? -0.682 7.244 -6.764 1.00 87.31 368 VAL A N 1
ATOM 2742 C CA . VAL A 1 368 ? -1.907 8.054 -6.871 1.00 87.31 368 VAL A CA 1
ATOM 2743 C C . VAL A 1 368 ? -3.098 7.146 -7.176 1.00 87.31 368 VAL A C 1
ATOM 2745 O O . VAL A 1 368 ? -4.160 7.274 -6.568 1.00 87.31 368 VAL A O 1
ATOM 2748 N N . THR A 1 369 ? -2.900 6.184 -8.069 1.00 85.00 369 THR A N 1
ATOM 2749 C CA . THR A 1 369 ? -3.906 5.190 -8.424 1.00 85.00 369 THR A CA 1
ATOM 2750 C C . THR A 1 369 ? -4.296 4.316 -7.236 1.00 85.00 369 THR A C 1
ATOM 2752 O O . THR A 1 369 ? -5.486 4.116 -6.994 1.00 85.00 369 THR A O 1
ATOM 2755 N N . MET A 1 370 ? -3.317 3.844 -6.465 1.00 82.81 370 MET A N 1
ATOM 2756 C CA . MET A 1 370 ? -3.542 3.018 -5.282 1.00 82.81 370 MET A CA 1
ATOM 2757 C C . MET A 1 370 ? -4.290 3.784 -4.179 1.00 82.81 370 MET A C 1
ATOM 2759 O O . MET A 1 370 ? -5.205 3.238 -3.570 1.00 82.81 370 MET A O 1
ATOM 2763 N N . ILE A 1 371 ? -3.938 5.055 -3.934 1.00 82.88 371 ILE A N 1
ATOM 2764 C CA . ILE A 1 371 ? -4.581 5.877 -2.895 1.00 82.88 371 ILE A CA 1
ATOM 2765 C C . ILE A 1 371 ? -6.014 6.239 -3.291 1.00 82.88 371 ILE A C 1
ATOM 2767 O O . ILE A 1 371 ? -6.939 6.044 -2.509 1.00 82.88 371 ILE A O 1
ATOM 2771 N N . TYR A 1 372 ? -6.206 6.813 -4.478 1.00 83.94 372 TYR A N 1
ATOM 2772 C CA . TYR A 1 372 ? -7.470 7.460 -4.845 1.00 83.94 372 TYR A CA 1
ATOM 2773 C C . TYR A 1 372 ? -8.412 6.564 -5.652 1.00 83.94 372 TYR A C 1
ATOM 2775 O O . TYR A 1 372 ? -9.599 6.885 -5.781 1.00 83.94 372 TYR A O 1
ATOM 2783 N N . GLY A 1 373 ? -7.900 5.449 -6.174 1.00 83.19 373 GLY A N 1
ATOM 2784 C CA . GLY A 1 373 ? -8.584 4.602 -7.138 1.00 83.19 373 GLY A CA 1
ATOM 2785 C C . GLY A 1 373 ? -8.718 5.281 -8.502 1.00 83.19 373 GLY A C 1
ATOM 2786 O O . GLY A 1 373 ? -8.883 6.492 -8.619 1.00 83.19 373 GLY A O 1
ATOM 2787 N N . TYR A 1 374 ? -8.737 4.489 -9.566 1.00 73.94 374 TYR A N 1
ATOM 2788 C CA . TYR A 1 374 ? -8.826 4.970 -10.949 1.00 73.94 374 TYR A CA 1
ATOM 2789 C C . TYR A 1 374 ? -9.981 5.956 -11.209 1.00 73.94 374 TYR A C 1
ATOM 2791 O O . TYR A 1 374 ? -9.833 6.927 -11.951 1.00 73.94 374 TYR A O 1
ATOM 2799 N N . THR A 1 375 ? -11.133 5.752 -10.566 1.00 67.94 375 THR A N 1
ATOM 2800 C CA . THR A 1 375 ? -12.353 6.531 -10.839 1.00 67.94 375 THR A CA 1
ATOM 2801 C C . THR A 1 375 ? -12.290 7.986 -10.381 1.00 67.94 375 THR A C 1
ATOM 2803 O O . THR A 1 375 ? -12.889 8.840 -11.033 1.00 67.94 375 THR A O 1
ATOM 2806 N N . ARG A 1 376 ? -11.578 8.297 -9.289 1.00 69.00 376 ARG A N 1
ATOM 2807 C CA . ARG A 1 376 ? -11.453 9.681 -8.801 1.00 69.00 376 ARG A CA 1
ATOM 2808 C C . ARG A 1 376 ? -10.362 10.463 -9.514 1.00 69.00 376 ARG A C 1
ATOM 2810 O O . ARG A 1 376 ? -10.488 11.673 -9.629 1.00 69.00 376 ARG A O 1
ATOM 2817 N N . VAL A 1 377 ? -9.336 9.784 -10.021 1.00 67.69 377 VAL A N 1
ATOM 2818 C CA . VAL A 1 377 ? -8.148 10.448 -10.574 1.00 67.69 377 VAL A CA 1
ATOM 2819 C C . VAL A 1 377 ? -8.325 10.813 -12.049 1.00 67.69 377 VAL A C 1
ATOM 2821 O O . VAL A 1 377 ? -7.506 11.535 -12.584 1.00 67.69 377 VAL A O 1
ATOM 2824 N N . ALA A 1 378 ? -9.383 10.387 -12.746 1.00 68.88 378 ALA A N 1
ATOM 2825 C CA . ALA A 1 378 ? -9.493 10.572 -14.202 1.00 68.88 378 ALA A CA 1
ATOM 2826 C C . ALA A 1 378 ? -9.272 12.020 -14.712 1.00 68.88 378 ALA A C 1
ATOM 2828 O O . ALA A 1 378 ? -8.791 12.198 -15.831 1.00 68.88 378 ALA A O 1
ATOM 2829 N N . VAL A 1 379 ? -9.587 13.049 -13.913 1.00 67.12 379 VAL A N 1
ATOM 2830 C CA . VAL A 1 379 ? -9.330 14.459 -14.267 1.00 67.12 379 VAL A CA 1
ATOM 2831 C C . VAL A 1 379 ? -7.878 14.866 -13.973 1.00 67.12 379 VAL A C 1
ATOM 2833 O O . VAL A 1 379 ? -7.216 15.425 -14.849 1.00 67.12 379 VAL A O 1
ATOM 2836 N N . ASP A 1 380 ? -7.352 14.521 -12.799 1.00 72.81 380 ASP A N 1
ATOM 2837 C CA . ASP A 1 380 ? -6.033 14.981 -12.331 1.00 72.81 380 ASP A CA 1
ATOM 2838 C C . ASP A 1 380 ? -4.884 14.110 -12.875 1.00 72.81 380 ASP A C 1
ATOM 2840 O O . ASP A 1 380 ? -3.758 14.575 -13.088 1.00 72.81 380 ASP A O 1
ATOM 2844 N N . LEU A 1 381 ? -5.186 12.856 -13.235 1.00 78.38 381 LEU A N 1
ATOM 2845 C CA . LEU A 1 381 ? -4.252 11.905 -13.837 1.00 78.38 381 LEU A CA 1
ATOM 2846 C C . LEU A 1 381 ? -3.721 12.442 -15.163 1.00 78.38 381 LEU A C 1
ATOM 2848 O O . LEU A 1 381 ? -2.588 12.141 -15.516 1.00 78.38 381 LEU A O 1
ATOM 2852 N N . TYR A 1 382 ? -4.485 13.271 -15.883 1.00 84.44 382 TYR A N 1
ATOM 2853 C CA . TYR A 1 382 ? -4.042 13.844 -17.153 1.00 84.44 382 TYR A CA 1
ATOM 2854 C C . TYR A 1 382 ? -2.717 14.608 -17.013 1.00 84.44 382 TYR A C 1
ATOM 2856 O O . TYR A 1 382 ? -1.831 14.482 -17.865 1.00 84.44 382 TYR A O 1
ATOM 2864 N N . ARG A 1 383 ? -2.537 15.364 -15.920 1.00 87.00 383 ARG A N 1
ATOM 2865 C CA . ARG A 1 383 ? -1.276 16.066 -15.647 1.00 87.00 383 ARG A CA 1
ATOM 2866 C C . ARG A 1 383 ? -0.141 15.070 -15.423 1.00 87.00 383 ARG A C 1
ATOM 2868 O O . ARG A 1 383 ? 0.919 15.227 -16.030 1.00 87.00 383 ARG A O 1
ATOM 2875 N N . VAL A 1 384 ? -0.374 14.044 -14.605 1.00 88.25 384 VAL A N 1
ATOM 2876 C CA . VAL A 1 384 ? 0.620 13.003 -14.298 1.00 88.25 384 VAL A CA 1
ATOM 2877 C C . VAL A 1 384 ? 1.001 12.221 -15.552 1.00 88.25 384 VAL A C 1
ATOM 2879 O O . VAL A 1 384 ? 2.180 12.094 -15.856 1.00 88.25 384 VAL A O 1
ATOM 2882 N N . ILE A 1 385 ? 0.016 11.785 -16.339 1.00 90.31 385 ILE A N 1
ATOM 2883 C CA . ILE A 1 385 ? 0.187 11.099 -17.625 1.00 90.31 385 ILE A CA 1
ATOM 2884 C C . ILE A 1 385 ? 0.982 11.963 -18.600 1.00 90.31 385 ILE A C 1
ATOM 2886 O O . ILE A 1 385 ? 1.861 11.458 -19.291 1.00 90.31 385 ILE A O 1
ATOM 2890 N N . THR A 1 386 ? 0.717 13.271 -18.656 1.00 91.50 386 THR A N 1
ATOM 2891 C CA . THR A 1 386 ? 1.470 14.183 -19.527 1.00 91.50 386 THR A CA 1
ATOM 2892 C C . THR A 1 386 ? 2.945 14.235 -19.125 1.00 91.50 386 THR A C 1
ATOM 2894 O O . THR A 1 386 ? 3.824 14.220 -19.991 1.00 91.50 386 THR A O 1
ATOM 2897 N N . GLN A 1 387 ? 3.238 14.266 -17.821 1.00 92.12 387 GLN A N 1
ATOM 2898 C CA . GLN A 1 387 ? 4.617 14.215 -17.336 1.00 92.12 387 GLN A CA 1
ATOM 2899 C C . GLN A 1 387 ? 5.258 12.838 -17.541 1.00 92.12 387 GLN A C 1
ATOM 2901 O O . GLN A 1 387 ? 6.412 12.780 -17.963 1.00 92.12 387 GLN A O 1
ATOM 2906 N N . LEU A 1 388 ? 4.510 11.749 -17.338 1.00 93.88 388 LEU A N 1
ATOM 2907 C CA . LEU A 1 388 ? 4.949 10.385 -17.627 1.00 93.88 388 LEU A CA 1
ATOM 2908 C C . LEU A 1 388 ? 5.299 10.231 -19.110 1.00 93.88 388 LEU A C 1
ATOM 2910 O O . LEU A 1 388 ? 6.380 9.754 -19.427 1.00 93.88 388 LEU A O 1
ATOM 2914 N N . ARG A 1 389 ? 4.447 10.714 -20.022 1.00 95.50 389 ARG A N 1
ATOM 2915 C CA . ARG A 1 389 ? 4.695 10.727 -21.473 1.00 95.50 389 ARG A CA 1
ATOM 2916 C C . ARG A 1 389 ? 5.970 11.484 -21.816 1.00 95.50 389 ARG A C 1
ATOM 2918 O O . ARG A 1 389 ? 6.768 11.018 -22.625 1.00 95.50 389 ARG A O 1
ATOM 2925 N N . LYS A 1 390 ? 6.177 12.649 -21.198 1.00 96.50 390 LYS A N 1
ATOM 2926 C CA . LYS A 1 390 ? 7.397 13.437 -21.389 1.00 96.50 390 LYS A CA 1
ATOM 2927 C C . LYS A 1 390 ? 8.633 12.678 -20.898 1.00 96.50 390 LYS A C 1
ATOM 2929 O O . LYS A 1 390 ? 9.608 12.591 -21.635 1.00 96.50 390 LYS A O 1
ATOM 2934 N N . ALA A 1 391 ? 8.587 12.126 -19.687 1.00 96.00 391 ALA A N 1
ATOM 2935 C CA . ALA A 1 391 ? 9.693 11.367 -19.108 1.00 96.00 391 ALA A CA 1
ATOM 2936 C C . ALA A 1 391 ? 9.995 10.089 -19.906 1.00 96.00 391 ALA A C 1
ATOM 2938 O O . ALA A 1 391 ? 11.153 9.783 -20.160 1.00 96.00 391 ALA A O 1
ATOM 2939 N N . TYR A 1 392 ? 8.962 9.396 -20.384 1.00 97.06 392 TYR A N 1
ATOM 2940 C CA . TYR A 1 392 ? 9.098 8.241 -21.265 1.00 97.06 392 TYR A CA 1
ATOM 2941 C C . TYR A 1 392 ? 9.740 8.614 -22.610 1.00 97.06 392 TYR A C 1
ATOM 2943 O O . TYR A 1 392 ? 10.642 7.924 -23.076 1.00 97.06 392 TYR A O 1
ATOM 2951 N N . GLY A 1 393 ? 9.348 9.743 -23.212 1.00 97.19 393 GLY A N 1
ATOM 2952 C CA . GLY A 1 393 ? 9.988 10.254 -24.428 1.00 97.19 393 GLY A CA 1
ATOM 2953 C C . GLY A 1 393 ? 11.469 10.602 -24.232 1.00 97.19 393 GLY A C 1
ATOM 2954 O O . GLY A 1 393 ? 12.285 10.327 -25.110 1.00 97.19 393 GLY A O 1
ATOM 2955 N N . GLU A 1 394 ? 11.829 11.165 -23.074 1.00 97.25 394 GLU A N 1
ATOM 2956 C CA . GLU A 1 394 ? 13.224 11.427 -22.695 1.00 97.25 394 GLU A CA 1
ATOM 2957 C C . GLU A 1 394 ? 14.014 10.122 -22.494 1.00 97.25 394 GLU A C 1
ATOM 2959 O O . GLU A 1 394 ? 15.126 10.006 -23.009 1.00 97.25 394 GLU A O 1
ATOM 2964 N N . LEU A 1 395 ? 13.430 9.120 -21.823 1.00 96.62 395 LEU A N 1
ATOM 2965 C CA . LEU A 1 395 ? 14.031 7.792 -21.670 1.00 96.62 395 LEU A CA 1
ATOM 2966 C C . LEU A 1 395 ? 14.254 7.123 -23.030 1.00 96.62 395 LEU A C 1
ATOM 2968 O O . LEU A 1 395 ? 15.347 6.644 -23.306 1.00 96.62 395 LEU A O 1
ATOM 2972 N N . ARG A 1 396 ? 13.251 7.132 -23.910 1.00 96.88 396 ARG A N 1
ATOM 2973 C CA . ARG A 1 396 ? 13.358 6.552 -25.254 1.00 96.88 396 ARG A CA 1
ATOM 2974 C C . ARG A 1 396 ? 14.462 7.216 -26.075 1.00 96.88 396 ARG A C 1
ATOM 2976 O O . ARG A 1 396 ? 15.246 6.521 -26.709 1.00 96.88 396 ARG A O 1
ATOM 2983 N N . ALA A 1 397 ? 14.568 8.543 -26.013 1.00 96.88 397 ALA A N 1
ATOM 2984 C CA . ALA A 1 397 ? 15.653 9.266 -26.669 1.00 96.88 397 ALA A CA 1
ATOM 2985 C C . ALA A 1 397 ? 17.036 8.887 -26.106 1.00 96.88 397 ALA A C 1
ATOM 2987 O O . ALA A 1 397 ? 17.997 8.825 -26.868 1.00 96.88 397 ALA A O 1
ATOM 2988 N N . ALA A 1 398 ? 17.141 8.619 -24.800 1.00 96.31 398 ALA A N 1
ATOM 2989 C CA . ALA A 1 398 ? 18.375 8.135 -24.180 1.00 96.31 398 ALA A CA 1
ATOM 2990 C C . ALA A 1 398 ? 18.722 6.702 -24.620 1.00 96.31 398 ALA A C 1
ATOM 2992 O O . ALA A 1 398 ? 19.875 6.439 -24.949 1.00 96.31 398 ALA A O 1
ATOM 2993 N N . VAL A 1 399 ? 17.728 5.810 -24.701 1.00 95.31 399 VAL A N 1
ATOM 2994 C CA . VAL A 1 399 ? 17.884 4.442 -25.225 1.00 95.31 399 VAL A CA 1
ATOM 2995 C C . VAL A 1 399 ? 18.369 4.465 -26.677 1.00 95.31 399 VAL A C 1
ATOM 2997 O O . VAL A 1 399 ? 19.325 3.774 -27.013 1.00 95.31 399 VAL A O 1
ATOM 3000 N N . ASP A 1 400 ? 17.757 5.292 -27.529 1.00 95.06 400 ASP A N 1
ATOM 3001 C CA . ASP A 1 400 ? 18.130 5.414 -28.946 1.00 95.06 400 ASP A CA 1
ATOM 3002 C C . ASP A 1 400 ? 19.535 6.022 -29.142 1.00 95.06 400 ASP A C 1
ATOM 3004 O O . ASP A 1 400 ? 20.180 5.784 -30.164 1.00 95.06 400 ASP A O 1
ATOM 3008 N N . ALA A 1 401 ? 20.005 6.825 -28.181 1.00 95.50 401 ALA A N 1
ATOM 3009 C CA . ALA A 1 401 ? 21.319 7.466 -28.202 1.00 95.50 401 ALA A CA 1
ATOM 3010 C C . ALA A 1 401 ? 22.438 6.619 -27.571 1.00 95.50 401 ALA A C 1
ATOM 3012 O O . ALA A 1 401 ? 23.600 7.025 -27.633 1.00 95.50 401 ALA A O 1
ATOM 3013 N N . ALA A 1 402 ? 22.119 5.480 -26.949 1.00 94.12 402 ALA A N 1
ATOM 3014 C CA . ALA A 1 402 ? 23.110 4.624 -26.310 1.00 94.12 402 ALA A CA 1
ATOM 3015 C C . ALA A 1 402 ? 24.014 3.951 -27.362 1.00 94.12 402 ALA A C 1
ATOM 3017 O O . ALA A 1 402 ? 23.564 3.168 -28.197 1.00 94.12 402 ALA A O 1
ATOM 3018 N N . ASP A 1 403 ? 25.316 4.253 -27.314 1.00 85.25 403 ASP A N 1
ATOM 3019 C CA . ASP A 1 403 ? 26.316 3.691 -28.237 1.00 85.25 403 ASP A CA 1
ATOM 3020 C C . ASP A 1 403 ? 26.657 2.220 -27.922 1.00 85.25 403 ASP A C 1
ATOM 3022 O O . ASP A 1 403 ? 27.146 1.483 -28.786 1.00 85.25 403 ASP A O 1
ATOM 3026 N N . ALA A 1 404 ? 26.442 1.790 -26.674 1.00 88.69 404 ALA A N 1
ATOM 3027 C CA . ALA A 1 404 ? 26.681 0.422 -26.242 1.00 88.69 404 ALA A CA 1
ATOM 3028 C C . ALA A 1 404 ? 25.461 -0.452 -26.574 1.00 88.69 404 ALA A C 1
ATOM 3030 O O . ALA A 1 404 ? 24.342 -0.116 -26.186 1.00 88.69 404 ALA A O 1
ATOM 3031 N N . PRO A 1 405 ? 25.638 -1.588 -27.274 1.00 89.62 405 PRO A N 1
ATOM 3032 C CA . PRO A 1 405 ? 24.534 -2.507 -27.476 1.00 89.62 405 PRO A CA 1
ATOM 3033 C C . PRO A 1 405 ? 24.132 -3.100 -26.124 1.00 89.62 405 PRO A C 1
ATOM 3035 O O . PRO A 1 405 ? 24.935 -3.776 -25.476 1.00 89.62 405 PRO A O 1
ATOM 3038 N N . LEU A 1 406 ? 22.881 -2.867 -25.731 1.00 93.62 406 LEU A N 1
ATOM 3039 C CA . LEU A 1 406 ? 22.255 -3.549 -24.603 1.00 93.62 406 LEU A CA 1
ATOM 3040 C C . LEU A 1 406 ? 22.321 -5.067 -24.803 1.00 93.62 406 LEU A C 1
ATOM 3042 O O . LEU A 1 406 ? 22.349 -5.569 -25.936 1.00 93.62 406 LEU A O 1
ATOM 3046 N N . SER A 1 407 ? 22.307 -5.822 -23.704 1.00 94.75 407 SER A N 1
ATOM 3047 C CA . SER A 1 407 ? 22.156 -7.272 -23.804 1.00 94.75 407 SER A CA 1
ATOM 3048 C C . SER A 1 407 ? 20.813 -7.624 -24.465 1.00 94.75 407 SER A C 1
ATOM 3050 O O . SER A 1 407 ? 19.884 -6.814 -24.520 1.00 94.75 407 SER A O 1
ATOM 3052 N N . THR A 1 408 ? 20.685 -8.840 -25.005 1.00 93.94 408 THR A N 1
ATOM 3053 C CA . THR A 1 408 ? 19.414 -9.288 -25.605 1.00 93.94 408 THR A CA 1
ATOM 3054 C C . THR A 1 408 ? 18.271 -9.282 -24.587 1.00 93.94 408 THR A C 1
ATOM 3056 O O . THR A 1 408 ? 17.138 -8.977 -24.949 1.00 93.94 408 THR A O 1
ATOM 3059 N N . GLU A 1 409 ? 18.578 -9.585 -23.326 1.00 92.00 409 GLU A N 1
ATOM 3060 C CA . GLU A 1 409 ? 17.630 -9.555 -22.214 1.00 92.00 409 GLU A CA 1
ATOM 3061 C C . GLU A 1 409 ? 17.211 -8.120 -21.878 1.00 92.00 409 GLU A C 1
ATOM 3063 O O . GLU A 1 409 ? 16.019 -7.820 -21.902 1.00 92.00 409 GLU A O 1
ATOM 3068 N N . ASP A 1 410 ? 18.170 -7.206 -21.708 1.00 92.81 410 ASP A N 1
ATOM 3069 C CA . ASP A 1 410 ? 17.888 -5.793 -21.413 1.00 92.81 410 ASP A CA 1
ATOM 3070 C C . ASP A 1 410 ? 17.129 -5.116 -22.558 1.00 92.81 410 ASP A C 1
ATOM 3072 O O . ASP A 1 410 ? 16.205 -4.338 -22.333 1.00 92.81 410 ASP A O 1
ATOM 3076 N N . THR A 1 411 ? 17.460 -5.461 -23.806 1.00 94.56 411 THR A N 1
ATOM 3077 C CA . THR A 1 411 ? 16.728 -4.984 -24.987 1.00 94.56 411 THR A CA 1
ATOM 3078 C C . THR A 1 411 ? 15.265 -5.425 -24.934 1.00 94.56 411 THR A C 1
ATOM 3080 O O . THR A 1 411 ? 14.371 -4.622 -25.198 1.00 94.56 411 THR A O 1
ATOM 3083 N N . ALA A 1 412 ? 15.004 -6.689 -24.582 1.00 92.44 412 ALA A N 1
ATOM 3084 C CA . ALA A 1 412 ? 13.645 -7.208 -24.459 1.00 92.44 412 ALA A CA 1
ATOM 3085 C C . ALA A 1 412 ? 12.887 -6.564 -23.285 1.00 92.44 412 ALA A C 1
ATOM 3087 O O . ALA A 1 412 ? 11.695 -6.280 -23.416 1.00 92.44 412 ALA A O 1
ATOM 3088 N N . ALA A 1 413 ? 13.568 -6.296 -22.168 1.00 91.12 413 ALA A N 1
ATOM 3089 C CA . ALA A 1 413 ? 12.999 -5.600 -21.018 1.00 91.12 413 ALA A CA 1
ATOM 3090 C C . ALA A 1 413 ? 12.607 -4.155 -21.366 1.00 91.12 413 ALA A C 1
ATOM 3092 O O . ALA A 1 413 ? 11.457 -3.769 -21.164 1.00 91.12 413 ALA A O 1
ATOM 3093 N N . VAL A 1 414 ? 13.515 -3.382 -21.974 1.00 94.50 414 VAL A N 1
ATOM 3094 C CA . VAL A 1 414 ? 13.256 -1.997 -22.409 1.00 94.50 414 VAL A CA 1
ATOM 3095 C C . VAL A 1 414 ? 12.123 -1.939 -23.438 1.00 94.50 414 VAL A C 1
ATOM 3097 O O . VAL A 1 414 ? 11.255 -1.072 -23.341 1.00 94.50 414 VAL A O 1
ATOM 3100 N N . GLN A 1 415 ? 12.079 -2.882 -24.385 1.00 94.25 415 GLN A N 1
ATOM 3101 C CA . GLN A 1 415 ? 10.971 -2.990 -25.342 1.00 94.25 415 GLN A CA 1
ATOM 3102 C C . GLN A 1 415 ? 9.641 -3.264 -24.640 1.00 94.25 415 GLN A C 1
ATOM 3104 O O . GLN A 1 415 ? 8.668 -2.564 -24.903 1.00 94.25 415 GLN A O 1
ATOM 3109 N N . ARG A 1 416 ? 9.601 -4.218 -23.701 1.00 91.25 416 ARG A N 1
ATOM 3110 C CA . ARG A 1 416 ? 8.384 -4.535 -22.941 1.00 91.25 416 ARG A CA 1
ATOM 3111 C C . ARG A 1 416 ? 7.898 -3.348 -22.109 1.00 91.25 416 ARG A C 1
ATOM 3113 O O . ARG A 1 416 ? 6.704 -3.063 -22.116 1.00 91.25 416 ARG A O 1
ATOM 3120 N N . ILE A 1 417 ? 8.806 -2.649 -21.423 1.00 93.12 417 ILE A N 1
ATOM 3121 C CA . ILE A 1 417 ? 8.486 -1.419 -20.681 1.00 93.12 417 ILE A CA 1
ATOM 3122 C C . ILE A 1 417 ? 7.889 -0.386 -21.635 1.00 93.12 417 ILE A C 1
ATOM 3124 O O . ILE A 1 417 ? 6.883 0.240 -21.307 1.00 93.12 417 ILE A O 1
ATOM 3128 N N . GLY A 1 418 ? 8.482 -0.227 -22.820 1.00 93.75 418 GLY A N 1
ATOM 3129 C CA . GLY A 1 418 ? 7.984 0.683 -23.841 1.00 93.75 418 GLY A CA 1
ATOM 3130 C C . GLY A 1 418 ? 6.578 0.338 -24.323 1.00 93.75 418 GLY A C 1
ATOM 3131 O O . GLY A 1 418 ? 5.701 1.195 -24.278 1.00 93.75 418 GLY A O 1
ATOM 3132 N N . ASP A 1 419 ? 6.350 -0.915 -24.708 1.00 93.69 419 ASP A N 1
ATOM 3133 C CA . ASP A 1 419 ? 5.061 -1.386 -25.217 1.00 93.69 419 ASP A CA 1
ATOM 3134 C C . ASP A 1 419 ? 3.937 -1.226 -24.178 1.00 93.69 419 ASP A C 1
ATOM 3136 O O . ASP A 1 419 ? 2.846 -0.757 -24.510 1.00 93.69 419 ASP A O 1
ATOM 3140 N N . GLU A 1 420 ? 4.189 -1.573 -22.910 1.00 92.38 420 GLU A N 1
ATOM 3141 C CA . GLU A 1 420 ? 3.184 -1.412 -21.852 1.00 92.38 420 GLU A CA 1
ATOM 3142 C C . GLU A 1 420 ? 2.977 0.053 -21.454 1.00 92.38 420 GLU A C 1
ATOM 3144 O O . GLU A 1 420 ? 1.849 0.450 -21.158 1.00 92.38 420 GLU A O 1
ATOM 3149 N N . THR A 1 421 ? 4.028 0.879 -21.489 1.00 93.38 421 THR A N 1
ATOM 3150 C CA . THR A 1 421 ? 3.900 2.322 -21.235 1.00 93.38 421 THR A CA 1
ATOM 3151 C C . THR A 1 421 ? 3.064 2.985 -22.323 1.00 93.38 421 THR A C 1
ATOM 3153 O O . THR A 1 421 ? 2.143 3.729 -22.001 1.00 93.38 421 THR A O 1
ATOM 3156 N N . GLU A 1 422 ? 3.318 2.691 -23.599 1.00 94.88 422 GLU A N 1
ATOM 3157 C CA . GLU A 1 422 ? 2.504 3.208 -24.707 1.00 94.88 422 GLU A CA 1
ATOM 3158 C C . GLU A 1 422 ? 1.054 2.727 -24.585 1.00 94.88 422 GLU A C 1
ATOM 3160 O O . GLU A 1 422 ? 0.134 3.534 -24.690 1.00 94.88 422 GLU A O 1
ATOM 3165 N N . ARG A 1 423 ? 0.823 1.453 -24.227 1.00 91.81 423 ARG A N 1
ATOM 3166 C CA . ARG A 1 423 ? -0.533 0.952 -23.948 1.00 91.81 423 ARG A CA 1
ATOM 3167 C C . ARG A 1 423 ? -1.215 1.739 -22.827 1.00 91.81 423 ARG A C 1
ATOM 3169 O O . ARG A 1 423 ? -2.395 2.072 -22.958 1.00 91.81 423 ARG A O 1
ATOM 3176 N N . LEU A 1 424 ? -0.509 2.037 -21.737 1.00 89.06 424 LEU A N 1
ATOM 3177 C CA . LEU A 1 424 ? -1.034 2.846 -20.636 1.00 89.06 424 LEU A CA 1
ATOM 3178 C C . LEU A 1 424 ? -1.365 4.277 -21.097 1.00 89.06 424 LEU A C 1
ATOM 3180 O O . LEU A 1 424 ? -2.425 4.801 -20.754 1.00 89.06 424 LEU A O 1
ATOM 3184 N N . LEU A 1 425 ? -0.488 4.897 -21.892 1.00 91.81 425 LEU A N 1
ATOM 3185 C CA . LEU A 1 425 ? -0.663 6.251 -22.426 1.00 91.81 425 LEU A CA 1
ATOM 3186 C C . LEU A 1 425 ? -1.818 6.345 -23.437 1.00 91.81 425 LEU A C 1
ATOM 3188 O O . LEU A 1 425 ? -2.584 7.306 -23.380 1.00 91.81 425 LEU A O 1
ATOM 3192 N N . ASP A 1 426 ? -1.974 5.358 -24.316 1.00 90.94 426 ASP A N 1
ATOM 3193 C CA . ASP A 1 426 ? -3.097 5.256 -25.256 1.00 90.94 426 ASP A CA 1
ATOM 3194 C C . ASP A 1 426 ? -4.415 5.114 -24.495 1.00 90.94 426 ASP A C 1
ATOM 3196 O O . ASP A 1 426 ? -5.394 5.823 -24.739 1.00 90.94 426 ASP A O 1
ATOM 3200 N N . THR A 1 427 ? -4.411 4.223 -23.505 1.00 85.94 427 THR A N 1
ATOM 3201 C CA . THR A 1 427 ? -5.549 3.977 -22.626 1.00 85.94 427 THR A CA 1
ATOM 3202 C C . THR A 1 427 ? -5.951 5.261 -21.890 1.00 85.94 427 THR A C 1
ATOM 3204 O O . THR A 1 427 ? -7.136 5.555 -21.758 1.00 85.94 427 THR A O 1
ATOM 3207 N N . ALA A 1 428 ? -4.982 6.065 -21.455 1.00 85.94 428 ALA A N 1
ATOM 3208 C CA . ALA A 1 428 ? -5.216 7.377 -20.870 1.00 85.94 428 ALA A CA 1
ATOM 3209 C C . ALA A 1 428 ? -5.825 8.403 -21.847 1.00 85.94 428 ALA A C 1
ATOM 3211 O O . ALA A 1 428 ? -6.750 9.133 -21.477 1.00 85.94 428 ALA A O 1
ATOM 3212 N N . ASP A 1 429 ? -5.343 8.456 -23.091 1.00 87.75 429 ASP A N 1
ATOM 3213 C CA . ASP A 1 429 ? -5.878 9.359 -24.119 1.00 87.75 429 ASP A CA 1
ATOM 3214 C C . ASP A 1 429 ? -7.332 9.017 -24.477 1.00 87.75 429 ASP A C 1
ATOM 3216 O O . ASP A 1 429 ? -8.151 9.921 -24.672 1.00 87.75 429 ASP A O 1
ATOM 3220 N N . GLU A 1 430 ? -7.689 7.728 -24.501 1.00 85.69 430 GLU A N 1
ATOM 3221 C CA . GLU A 1 430 ? -9.073 7.283 -24.699 1.00 85.69 430 GLU A CA 1
ATOM 3222 C C . GLU A 1 430 ? -10.019 7.858 -23.627 1.00 85.69 430 GLU A C 1
ATOM 3224 O O . GLU A 1 430 ? -11.122 8.313 -23.954 1.00 85.69 430 GLU A O 1
ATOM 3229 N N . ILE A 1 431 ? -9.590 7.902 -22.359 1.00 78.31 431 ILE A N 1
ATOM 3230 C CA . ILE A 1 431 ? -10.374 8.486 -21.255 1.00 78.31 431 ILE A CA 1
ATOM 3231 C C . ILE A 1 431 ? -10.522 9.988 -21.436 1.00 78.31 431 ILE A C 1
ATOM 3233 O O . ILE A 1 431 ? -11.628 10.518 -21.325 1.00 78.31 431 ILE A O 1
ATOM 3237 N N . ALA A 1 432 ? -9.408 10.681 -21.685 1.00 81.75 432 ALA A N 1
ATOM 3238 C CA . ALA A 1 432 ? -9.394 12.129 -21.810 1.00 81.75 432 ALA A CA 1
ATOM 3239 C C . ALA A 1 432 ? -10.290 12.561 -22.980 1.00 81.75 432 ALA A C 1
ATOM 3241 O O . ALA A 1 432 ? -11.102 13.481 -22.846 1.00 81.75 432 ALA A O 1
ATOM 3242 N N . GLY A 1 433 ? -10.219 11.828 -24.096 1.00 84.75 433 GLY A N 1
ATOM 3243 C CA . GLY A 1 433 ? -11.093 12.003 -25.251 1.00 84.75 433 GLY A CA 1
ATOM 3244 C C . GLY A 1 433 ? -12.563 11.741 -24.929 1.00 84.75 433 GLY A C 1
ATOM 3245 O O . GLY A 1 433 ? -13.425 12.535 -25.316 1.00 84.75 433 GLY A O 1
ATOM 3246 N N . ALA A 1 434 ? -12.868 10.677 -24.178 1.00 82.12 434 ALA A N 1
ATOM 3247 C CA . ALA A 1 434 ? -14.229 10.417 -23.724 1.00 82.12 434 ALA A CA 1
ATOM 3248 C C . ALA A 1 434 ? -14.747 11.569 -22.849 1.00 82.12 434 ALA A C 1
ATOM 3250 O O . ALA A 1 434 ? -15.862 12.044 -23.073 1.00 82.12 434 ALA A O 1
ATOM 3251 N N . HIS A 1 435 ? -13.960 12.036 -21.869 1.00 77.94 435 HIS A N 1
ATOM 3252 C CA . HIS A 1 435 ? -14.344 13.120 -20.951 1.00 77.94 435 HIS A CA 1
ATOM 3253 C C . HIS A 1 435 ? -14.604 14.427 -21.698 1.00 77.94 435 HIS A C 1
ATOM 3255 O O . HIS A 1 435 ? -15.618 15.084 -21.456 1.00 77.94 435 HIS A O 1
ATOM 3261 N N . ALA A 1 436 ? -13.736 14.770 -22.650 1.00 83.50 436 ALA A N 1
ATOM 3262 C CA . ALA A 1 436 ? -13.892 15.953 -23.486 1.00 83.50 436 ALA A CA 1
ATOM 3263 C C . ALA A 1 436 ? -15.140 15.891 -24.386 1.00 83.50 436 ALA A C 1
ATOM 3265 O O . ALA A 1 436 ? -15.748 16.927 -24.659 1.00 83.50 436 ALA A O 1
ATOM 3266 N N . ALA A 1 437 ? -15.556 14.696 -24.822 1.00 82.88 437 ALA A N 1
ATOM 3267 C CA . ALA A 1 437 ? -16.762 14.517 -25.632 1.00 82.88 437 ALA A CA 1
ATOM 3268 C C . ALA A 1 437 ? -18.067 14.779 -24.852 1.00 82.88 437 ALA A C 1
ATOM 3270 O O . ALA A 1 437 ? -19.121 14.955 -25.470 1.00 82.88 437 ALA A O 1
ATOM 3271 N N . GLY A 1 438 ? -18.003 14.837 -23.515 1.00 76.31 438 GLY A N 1
ATOM 3272 C CA . GLY A 1 438 ? -19.163 14.974 -22.641 1.00 76.31 438 GLY A CA 1
ATOM 3273 C C . GLY A 1 438 ? -20.104 13.761 -22.702 1.00 76.31 438 GLY A C 1
ATOM 3274 O O . GLY A 1 438 ? -19.975 12.882 -23.560 1.00 76.31 438 GLY A O 1
ATOM 3275 N N . PRO A 1 439 ? -21.088 13.659 -21.791 1.00 73.00 439 PRO A N 1
ATOM 3276 C CA . PRO A 1 439 ? -22.146 12.674 -21.953 1.00 73.00 439 PRO A CA 1
ATOM 3277 C C . PRO A 1 439 ? -22.861 12.941 -23.287 1.00 73.00 439 PRO A C 1
ATOM 3279 O O . PRO A 1 439 ? -23.181 14.103 -23.558 1.00 73.00 439 PRO A O 1
ATOM 3282 N N . PRO A 1 440 ? -23.118 11.911 -24.125 1.00 66.50 440 PRO A N 1
ATOM 3283 C CA . PRO A 1 440 ? -23.863 12.093 -25.364 1.00 66.50 440 PRO A CA 1
ATOM 3284 C C . PRO A 1 440 ? -25.164 12.795 -25.001 1.00 66.50 440 PRO A C 1
ATOM 3286 O O . PRO A 1 440 ? -25.947 12.257 -24.214 1.00 66.50 440 PRO A O 1
ATOM 3289 N N . GLY A 1 441 ? -25.309 14.037 -25.478 1.00 59.78 441 GLY A N 1
ATOM 3290 C CA . GLY A 1 441 ? -26.336 14.958 -25.008 1.00 59.78 441 GLY A CA 1
ATOM 3291 C C . GLY A 1 441 ? -27.666 14.232 -24.957 1.00 59.78 441 GLY A C 1
ATOM 3292 O O . GLY A 1 441 ? -28.090 13.688 -25.977 1.00 59.78 441 GLY A O 1
ATOM 3293 N N . ALA A 1 442 ? -28.264 14.157 -23.763 1.00 50.66 442 ALA A N 1
ATOM 3294 C CA . ALA A 1 442 ? -29.553 13.519 -23.561 1.00 50.66 442 ALA A CA 1
ATOM 3295 C C . ALA A 1 442 ? -30.500 14.084 -24.617 1.00 50.66 442 ALA A C 1
ATOM 3297 O O . ALA A 1 442 ? -30.858 15.263 -24.560 1.00 50.66 442 ALA A O 1
ATOM 3298 N N . ALA A 1 443 ? -30.805 13.274 -25.635 1.00 53.50 443 ALA A N 1
ATOM 3299 C CA . ALA A 1 443 ? -31.650 13.690 -26.734 1.00 53.50 443 ALA A CA 1
ATOM 3300 C C . ALA A 1 443 ? -32.928 14.235 -26.104 1.00 53.50 443 ALA A C 1
ATOM 3302 O O . ALA A 1 443 ? -33.581 13.529 -25.332 1.00 53.50 443 ALA A O 1
ATOM 3303 N N . ALA A 1 444 ? -33.202 15.519 -26.351 1.00 45.94 444 ALA A N 1
ATOM 3304 C CA . ALA A 1 444 ? -34.329 16.220 -25.768 1.00 45.94 444 ALA A CA 1
ATOM 3305 C C . ALA A 1 444 ? -35.574 15.348 -25.942 1.00 45.94 444 ALA A C 1
ATOM 3307 O O . ALA A 1 444 ? -35.993 15.081 -27.071 1.00 45.94 444 ALA A O 1
ATOM 3308 N N . SER A 1 445 ? -36.122 14.852 -24.828 1.00 49.34 445 SER A N 1
ATOM 3309 C CA . SER A 1 445 ? -37.390 14.132 -24.866 1.00 49.34 445 SER A CA 1
ATOM 3310 C C . SER A 1 445 ? -38.400 15.038 -25.571 1.00 49.34 445 SER A C 1
ATOM 3312 O O . SER A 1 445 ? -38.528 16.201 -25.173 1.00 49.34 445 SER A O 1
ATOM 3314 N N . PRO A 1 446 ? -39.078 14.572 -26.636 1.00 53.19 446 PRO A N 1
ATOM 3315 C CA . PRO A 1 446 ? -40.053 15.394 -27.328 1.00 53.19 446 PRO A CA 1
ATOM 3316 C C . PRO A 1 446 ? -41.115 15.827 -26.319 1.00 53.19 446 PRO A C 1
ATOM 3318 O O . PRO A 1 446 ? -41.638 15.006 -25.566 1.00 53.19 446 PRO A O 1
ATOM 3321 N N . ALA A 1 447 ? -41.382 17.133 -26.279 1.00 45.31 447 ALA A N 1
ATOM 3322 C CA . ALA A 1 447 ? -42.314 17.759 -25.356 1.00 45.31 447 ALA A CA 1
ATOM 3323 C C . ALA A 1 447 ? -43.683 17.058 -25.402 1.00 45.31 447 ALA A C 1
ATOM 3325 O O . ALA A 1 447 ? -44.475 17.249 -26.326 1.00 45.31 447 ALA A O 1
ATOM 3326 N N . GLY A 1 448 ? -43.953 16.233 -24.390 1.00 48.53 448 GLY A N 1
ATOM 3327 C CA . GLY A 1 448 ? -45.265 15.661 -24.145 1.00 48.53 448 GLY A CA 1
ATOM 3328 C C . GLY A 1 448 ? -46.233 16.774 -23.763 1.00 48.53 448 GLY A C 1
ATOM 3329 O O . GLY A 1 448 ? -46.034 17.480 -22.777 1.00 48.53 448 GLY A O 1
ATOM 3330 N N . THR A 1 449 ? -47.274 16.937 -24.574 1.00 47.97 449 THR A N 1
ATOM 3331 C CA . THR A 1 449 ? -48.393 17.848 -24.325 1.00 47.97 449 THR A CA 1
ATOM 3332 C C . THR A 1 449 ? -49.052 17.504 -22.988 1.00 47.97 449 THR A C 1
ATOM 3334 O O . THR A 1 449 ? -49.489 16.374 -22.775 1.00 47.97 449 THR A O 1
ATOM 3337 N N . ALA A 1 450 ? -49.117 18.485 -22.089 1.00 44.28 450 ALA A N 1
ATOM 3338 C CA . ALA A 1 450 ? -49.758 18.369 -20.788 1.00 44.28 450 ALA A CA 1
ATOM 3339 C C . ALA A 1 450 ? -51.276 18.157 -20.934 1.00 44.28 450 ALA A C 1
ATOM 3341 O O . ALA A 1 450 ? -51.988 19.038 -21.417 1.00 44.28 450 ALA A O 1
ATOM 3342 N N . ALA A 1 451 ? -51.777 17.010 -20.473 1.00 41.72 451 ALA A N 1
ATOM 3343 C CA . ALA A 1 451 ? -53.194 16.803 -20.185 1.00 41.72 451 ALA A CA 1
ATOM 3344 C C . ALA A 1 451 ? -53.428 16.939 -18.671 1.00 41.72 451 ALA A C 1
ATOM 3346 O O . ALA A 1 451 ? -52.727 16.329 -17.866 1.00 41.72 451 ALA A O 1
ATOM 3347 N N . SER A 1 452 ? -54.401 17.778 -18.303 1.00 43.12 452 SER A N 1
ATOM 3348 C CA . SER A 1 452 ? -54.820 18.061 -16.922 1.00 43.12 452 SER A CA 1
ATOM 3349 C C . SER A 1 452 ? -55.319 16.815 -16.175 1.00 43.12 452 SER A C 1
ATOM 3351 O O . SER A 1 452 ? -55.979 15.974 -16.790 1.00 43.12 452 SER A O 1
ATOM 3353 N N . PRO A 1 453 ? -55.112 16.720 -14.848 1.00 52.19 453 PRO A N 1
ATOM 3354 C CA . PRO A 1 453 ? -55.670 15.644 -14.040 1.00 52.19 453 PRO A CA 1
ATOM 3355 C C . PRO A 1 453 ? -57.134 15.936 -13.676 1.00 52.19 453 PRO A C 1
ATOM 3357 O O . PRO A 1 453 ? -57.450 16.987 -13.117 1.00 52.19 453 PRO A O 1
ATOM 3360 N N . ALA A 1 454 ? -58.026 14.988 -13.965 1.00 40.72 454 ALA A N 1
ATOM 3361 C CA . ALA A 1 454 ? -59.377 14.957 -13.415 1.00 40.72 454 ALA A CA 1
ATOM 3362 C C . ALA A 1 454 ? -59.403 14.146 -12.106 1.00 40.72 454 ALA A C 1
ATOM 3364 O O . ALA A 1 454 ? -58.871 13.041 -12.023 1.00 40.72 454 ALA A O 1
ATOM 3365 N N . THR A 1 455 ? -60.031 14.745 -11.097 1.00 45.62 455 THR A N 1
ATOM 3366 C CA . THR A 1 455 ? -60.292 14.284 -9.724 1.00 45.62 455 THR A CA 1
ATOM 3367 C C . THR A 1 455 ? -60.984 12.906 -9.646 1.00 45.62 455 THR A C 1
ATOM 3369 O O . THR A 1 455 ? -61.846 12.621 -10.479 1.00 45.62 455 THR A O 1
ATOM 3372 N N . PRO A 1 456 ? -60.678 12.062 -8.635 1.00 48.59 456 PRO A N 1
ATOM 3373 C CA . PRO A 1 456 ? -61.183 10.692 -8.545 1.00 48.59 456 PRO A CA 1
ATOM 3374 C C . PRO A 1 456 ? -62.596 10.610 -7.946 1.00 48.59 456 PRO A C 1
ATOM 3376 O O . PRO A 1 456 ? -62.903 11.266 -6.950 1.00 48.59 456 PRO A O 1
ATOM 3379 N N . ALA A 1 457 ? -63.434 9.739 -8.515 1.00 35.56 457 ALA A N 1
ATOM 3380 C CA . ALA A 1 457 ? -64.689 9.293 -7.916 1.00 35.56 457 ALA A CA 1
ATOM 3381 C C . ALA A 1 457 ? -64.506 7.914 -7.257 1.00 35.56 457 ALA A C 1
ATOM 3383 O O . ALA A 1 457 ? -63.902 7.008 -7.830 1.00 35.56 457 ALA A O 1
ATOM 3384 N N . ALA A 1 458 ? -65.032 7.786 -6.039 1.00 44.16 458 ALA A N 1
ATOM 3385 C CA . ALA A 1 458 ? -65.023 6.586 -5.207 1.00 44.16 458 ALA A CA 1
ATOM 3386 C C . ALA A 1 458 ? -65.848 5.428 -5.806 1.00 44.16 458 ALA A C 1
ATOM 3388 O O . ALA A 1 458 ? -66.883 5.696 -6.421 1.00 44.16 458 ALA A O 1
ATOM 3389 N N . PRO A 1 459 ? -65.502 4.153 -5.538 1.00 49.41 459 PRO A N 1
ATOM 3390 C CA . PRO A 1 459 ? -66.427 3.053 -5.751 1.00 49.41 459 PRO A CA 1
ATOM 3391 C C . PRO A 1 459 ? -67.044 2.554 -4.438 1.00 49.41 459 PRO A C 1
ATOM 3393 O O . PRO A 1 459 ? -66.372 2.312 -3.434 1.00 49.41 459 PRO A O 1
ATOM 3396 N N . ALA A 1 460 ? -68.364 2.396 -4.501 1.00 36.16 460 ALA A N 1
ATOM 3397 C CA . ALA A 1 460 ? -69.210 1.723 -3.533 1.00 36.16 460 ALA A CA 1
ATOM 3398 C C . ALA A 1 460 ? -69.063 0.192 -3.612 1.00 36.16 460 ALA A C 1
ATOM 3400 O O . ALA A 1 460 ? -68.717 -0.375 -4.647 1.00 36.16 460 ALA A O 1
ATOM 3401 N N . ALA A 1 461 ? -69.373 -0.459 -2.495 1.00 42.09 461 ALA A N 1
ATOM 3402 C CA . ALA A 1 461 ? -69.403 -1.903 -2.314 1.00 42.09 461 ALA A CA 1
ATOM 3403 C C . ALA A 1 461 ? -70.554 -2.591 -3.074 1.00 42.09 461 ALA A C 1
ATOM 3405 O O . ALA A 1 461 ? -71.670 -2.078 -3.057 1.00 42.09 461 ALA A O 1
ATOM 3406 N N . ALA A 1 462 ? -70.307 -3.797 -3.611 1.00 35.22 462 ALA A N 1
ATOM 3407 C CA . ALA A 1 462 ? -71.227 -4.945 -3.544 1.00 35.22 462 ALA A CA 1
ATOM 3408 C C . ALA A 1 462 ? -70.615 -6.251 -4.108 1.00 35.22 462 ALA A C 1
ATOM 3410 O O . ALA A 1 462 ? -70.182 -6.305 -5.252 1.00 35.22 462 ALA A O 1
ATOM 3411 N N . ALA A 1 463 ? -70.688 -7.293 -3.271 1.00 32.88 463 ALA A N 1
ATOM 3412 C CA . ALA A 1 463 ? -71.062 -8.688 -3.550 1.00 32.88 463 ALA A CA 1
ATOM 3413 C C . ALA A 1 463 ? -70.289 -9.565 -4.570 1.00 32.88 463 ALA A C 1
ATOM 3415 O O . ALA A 1 463 ? -70.515 -9.538 -5.772 1.00 32.88 463 ALA A O 1
ATOM 3416 N N . SER A 1 464 ? -69.484 -10.462 -3.988 1.00 36.66 464 SER A N 1
ATOM 3417 C CA . SER A 1 464 ? -69.477 -11.931 -4.126 1.00 36.66 464 SER A CA 1
ATOM 3418 C C . SER A 1 464 ? -69.926 -12.611 -5.431 1.00 36.66 464 SER A C 1
ATOM 3420 O O . SER A 1 464 ? -71.117 -12.696 -5.711 1.00 36.66 464 SER A O 1
ATOM 3422 N N . THR A 1 465 ? -68.996 -13.368 -6.026 1.00 30.06 465 THR A N 1
ATOM 3423 C CA . THR A 1 465 ? -69.262 -14.761 -6.435 1.00 30.06 465 THR A CA 1
ATOM 3424 C C . THR A 1 465 ? -67.994 -15.601 -6.295 1.00 30.06 465 THR A C 1
ATOM 3426 O O . THR A 1 465 ? -66.911 -15.186 -6.694 1.00 30.06 465 THR A O 1
ATOM 3429 N N . VAL A 1 466 ? -68.163 -16.762 -5.668 1.00 34.97 466 VAL A N 1
ATOM 3430 C CA . VAL A 1 466 ? -67.180 -17.828 -5.470 1.00 34.97 466 VAL A CA 1
ATOM 3431 C C . VAL A 1 466 ? -67.070 -18.624 -6.767 1.00 34.97 466 VAL A C 1
ATOM 3433 O O . VAL A 1 466 ? -68.098 -19.089 -7.250 1.00 34.97 466 VAL A O 1
ATOM 3436 N N . ASP A 1 467 ? -65.858 -18.844 -7.278 1.00 30.11 467 ASP A N 1
ATOM 3437 C CA . ASP A 1 467 ? -65.543 -20.119 -7.925 1.00 30.11 467 ASP A CA 1
ATOM 3438 C C . ASP A 1 467 ? -64.059 -20.475 -7.775 1.00 30.11 467 ASP A C 1
ATOM 3440 O O . ASP A 1 467 ? -63.182 -19.617 -7.669 1.00 30.11 467 ASP A O 1
ATOM 3444 N N . SER A 1 468 ? -63.830 -21.774 -7.669 1.00 34.12 468 SER A N 1
ATOM 3445 C CA . SER A 1 468 ? -62.633 -22.435 -7.172 1.00 34.12 468 SER A CA 1
ATOM 3446 C C . SER A 1 468 ? -61.650 -22.722 -8.308 1.00 34.12 468 SER A C 1
ATOM 3448 O O . SER A 1 468 ? -62.043 -23.211 -9.362 1.00 34.12 468 SER A O 1
ATOM 3450 N N . GLY A 1 469 ? -60.353 -22.506 -8.087 1.00 27.66 469 GLY A N 1
ATOM 3451 C CA . GLY A 1 469 ? -59.320 -22.864 -9.060 1.00 27.66 469 GLY A CA 1
ATOM 3452 C C . GLY A 1 469 ? -57.933 -22.851 -8.436 1.00 27.66 469 GLY A C 1
ATOM 3453 O O . GLY A 1 469 ? -57.501 -21.846 -7.889 1.00 27.66 469 GLY A O 1
ATOM 3454 N N . ALA A 1 470 ? -57.282 -24.006 -8.470 1.00 29.06 470 ALA A N 1
ATOM 3455 C CA . ALA A 1 470 ? -56.079 -24.352 -7.738 1.00 29.06 470 ALA A CA 1
ATOM 3456 C C . ALA A 1 470 ? -54.832 -23.506 -8.062 1.00 29.06 470 ALA A C 1
ATOM 3458 O O . ALA A 1 470 ? -54.661 -22.957 -9.146 1.00 29.06 470 ALA A O 1
ATOM 3459 N N . ALA A 1 471 ? -53.948 -23.488 -7.065 1.00 30.56 471 ALA A N 1
ATOM 3460 C CA . ALA A 1 471 ? -52.613 -22.918 -7.031 1.00 30.56 471 ALA A CA 1
ATOM 3461 C C . ALA A 1 471 ? -51.737 -23.219 -8.259 1.00 30.56 471 ALA A C 1
ATOM 3463 O O . ALA A 1 471 ? -51.650 -24.364 -8.688 1.00 30.56 471 ALA A O 1
ATOM 3464 N N . LEU A 1 472 ? -50.962 -22.216 -8.678 1.00 28.42 472 LEU A N 1
ATOM 3465 C CA . LEU A 1 472 ? -49.539 -22.354 -8.998 1.00 28.42 472 LEU A CA 1
ATOM 3466 C C . LEU A 1 472 ? -48.864 -21.001 -8.734 1.00 28.42 472 LEU A C 1
ATOM 3468 O O . LEU A 1 472 ? -49.141 -19.998 -9.386 1.00 28.42 472 LEU A O 1
ATOM 3472 N N . TRP A 1 473 ? -48.015 -20.990 -7.710 1.00 28.47 473 TRP A N 1
ATOM 3473 C CA . TRP A 1 473 ? -47.130 -19.890 -7.356 1.00 28.47 473 TRP A CA 1
ATOM 3474 C C . TRP A 1 473 ? -46.181 -19.592 -8.524 1.00 28.47 473 TRP A C 1
ATOM 3476 O O . TRP A 1 473 ? -45.411 -20.462 -8.923 1.00 28.47 473 TRP A O 1
ATOM 3486 N N . GLN A 1 474 ? -46.206 -18.367 -9.050 1.00 30.52 474 GLN A N 1
ATOM 3487 C CA . GLN A 1 474 ? -45.097 -17.829 -9.836 1.00 30.52 474 GLN A CA 1
ATOM 3488 C C . GLN A 1 474 ? -44.170 -17.060 -8.882 1.00 30.52 474 GLN A C 1
ATOM 3490 O O . GLN A 1 474 ? -44.634 -16.110 -8.246 1.00 30.52 474 GLN A O 1
ATOM 3495 N N . PRO A 1 475 ? -42.887 -17.438 -8.736 1.00 29.89 475 PRO A N 1
ATOM 3496 C CA . PRO A 1 475 ? -41.926 -16.599 -8.039 1.00 29.89 475 PRO A CA 1
ATOM 3497 C C . PRO A 1 475 ? -41.614 -15.368 -8.898 1.00 29.89 475 PRO A C 1
ATOM 3499 O O . PRO A 1 475 ? -41.331 -15.481 -10.091 1.00 29.89 475 PRO A O 1
ATOM 3502 N N . MET A 1 476 ? -41.674 -14.187 -8.284 1.00 27.55 476 MET A N 1
ATOM 3503 C CA . MET A 1 476 ? -41.163 -12.958 -8.888 1.00 27.55 476 MET A CA 1
ATOM 3504 C C . MET A 1 476 ? -39.650 -13.083 -9.140 1.00 27.55 476 MET A C 1
ATOM 3506 O O . MET A 1 476 ? -38.960 -13.702 -8.325 1.00 27.55 476 MET A O 1
ATOM 3510 N N . PRO A 1 477 ? -39.107 -12.494 -10.222 1.00 31.38 477 PRO A N 1
ATOM 3511 C CA . PRO A 1 477 ? -37.666 -12.406 -10.400 1.00 31.38 477 PRO A CA 1
ATOM 3512 C C . PRO A 1 477 ? -37.091 -11.529 -9.284 1.00 31.38 477 PRO A C 1
ATOM 3514 O O . PRO A 1 477 ? -37.437 -10.354 -9.157 1.00 31.38 477 PRO A O 1
ATOM 3517 N N . GLY A 1 478 ? -36.242 -12.123 -8.444 1.00 30.73 478 GLY A N 1
ATOM 3518 C CA . GLY A 1 478 ? -35.410 -11.365 -7.518 1.00 30.73 478 GLY A CA 1
ATOM 3519 C C . GLY A 1 478 ? -34.467 -10.428 -8.286 1.00 30.73 478 GLY A C 1
ATOM 3520 O O . GLY A 1 478 ? -34.200 -10.666 -9.468 1.00 30.73 478 GLY A O 1
ATOM 3521 N N . PRO A 1 479 ? -33.966 -9.360 -7.642 1.00 25.88 479 PRO A N 1
ATOM 3522 C CA . PRO A 1 479 ? -32.972 -8.486 -8.255 1.00 25.88 479 PRO A CA 1
ATOM 3523 C C . PRO A 1 479 ? -31.746 -9.307 -8.700 1.00 25.88 479 PRO A C 1
ATOM 3525 O O . PRO A 1 479 ? -31.425 -10.309 -8.050 1.00 25.88 479 PRO A O 1
ATOM 3528 N N . PRO A 1 480 ? -31.067 -8.923 -9.797 1.00 28.27 480 PRO A N 1
ATOM 3529 C CA . PRO A 1 480 ? -29.873 -9.625 -10.248 1.00 28.27 480 PRO A CA 1
ATOM 3530 C C . PRO A 1 480 ? -28.842 -9.654 -9.116 1.00 28.27 480 PRO A C 1
ATOM 3532 O O . PRO A 1 480 ? -28.465 -8.617 -8.573 1.00 28.27 480 PRO A O 1
ATOM 3535 N N . ARG A 1 481 ? -28.424 -10.866 -8.740 1.00 32.03 481 ARG A N 1
ATOM 3536 C CA . ARG A 1 481 ? -27.289 -11.093 -7.842 1.00 32.03 481 ARG A CA 1
ATOM 3537 C C . ARG A 1 481 ? -26.048 -10.506 -8.512 1.00 32.03 481 ARG A C 1
ATOM 3539 O O . ARG A 1 481 ? -25.822 -10.784 -9.689 1.00 32.03 481 ARG A O 1
ATOM 3546 N N . ALA A 1 482 ? -25.278 -9.707 -7.775 1.00 30.22 482 ALA A N 1
ATOM 3547 C CA . ALA A 1 482 ? -23.973 -9.241 -8.221 1.00 30.22 482 ALA A CA 1
ATOM 3548 C C . ALA A 1 482 ? -23.124 -10.460 -8.618 1.00 30.22 482 ALA A C 1
ATOM 3550 O O . ALA A 1 482 ? -22.948 -11.389 -7.830 1.00 30.22 482 ALA A O 1
ATOM 3551 N N . VAL A 1 483 ? -22.700 -10.488 -9.878 1.00 31.44 483 VAL A N 1
ATOM 3552 C CA . VAL A 1 483 ? -21.759 -11.473 -10.408 1.00 31.44 483 VAL A CA 1
ATOM 3553 C C . VAL A 1 483 ? -20.381 -11.020 -9.945 1.00 31.44 483 VAL A C 1
ATOM 3555 O O . VAL A 1 483 ? -19.963 -9.919 -10.297 1.00 31.44 483 VAL A O 1
ATOM 3558 N N . ASN A 1 484 ? -19.696 -11.837 -9.144 1.00 37.06 484 ASN A N 1
ATOM 3559 C CA . ASN A 1 484 ? -18.297 -11.597 -8.804 1.00 37.06 484 ASN A CA 1
ATOM 3560 C C . ASN A 1 484 ? -17.479 -11.738 -10.091 1.00 37.06 484 ASN A C 1
ATOM 3562 O O . ASN A 1 484 ? -17.364 -12.834 -10.642 1.00 37.06 484 ASN A O 1
ATOM 3566 N N . THR A 1 485 ? -16.973 -10.622 -10.609 1.00 35.88 485 THR A N 1
ATOM 3567 C CA . THR A 1 485 ? -16.095 -10.619 -11.779 1.00 35.88 485 THR A CA 1
ATOM 3568 C C . THR A 1 485 ? -14.693 -11.109 -11.395 1.00 35.88 485 THR A C 1
ATOM 3570 O O . THR A 1 485 ? -14.312 -10.992 -10.230 1.00 35.88 485 THR A O 1
ATOM 3573 N N . PRO A 1 486 ? -13.910 -11.657 -12.345 1.00 39.78 486 PRO A N 1
ATOM 3574 C CA . PRO A 1 486 ? -12.579 -12.225 -12.096 1.00 39.78 486 PRO A CA 1
ATOM 3575 C C . PRO A 1 486 ? -11.574 -11.327 -11.351 1.00 39.78 486 PRO A C 1
ATOM 3577 O O . PRO A 1 486 ? -10.634 -11.872 -10.773 1.00 39.78 486 PRO A O 1
ATOM 3580 N N . ASP A 1 487 ? -11.813 -10.014 -11.320 1.00 44.09 487 ASP A N 1
ATOM 3581 C CA . ASP A 1 487 ? -10.900 -8.981 -10.813 1.00 44.09 487 ASP A CA 1
ATOM 3582 C C . ASP A 1 487 ? -11.400 -8.314 -9.516 1.00 44.09 487 ASP A C 1
ATOM 3584 O O . ASP A 1 487 ? -11.089 -7.158 -9.232 1.00 44.09 487 ASP A O 1
ATOM 3588 N N . ASP A 1 488 ? -12.201 -9.030 -8.717 1.00 42.59 488 ASP A N 1
ATOM 3589 C CA . ASP A 1 488 ? -12.552 -8.599 -7.360 1.00 42.59 488 ASP A CA 1
ATOM 3590 C C . ASP A 1 488 ? -11.286 -8.595 -6.465 1.00 42.59 488 ASP A C 1
ATOM 3592 O O . ASP A 1 488 ? -10.710 -9.656 -6.211 1.00 42.59 488 ASP A O 1
ATOM 3596 N N . PRO A 1 489 ? -10.821 -7.439 -5.962 1.00 42.06 489 PRO A N 1
ATOM 3597 C CA . PRO A 1 489 ? -9.590 -7.325 -5.176 1.00 42.06 489 PRO A CA 1
ATOM 3598 C C . PRO A 1 489 ? -9.631 -8.128 -3.871 1.00 42.06 489 PRO A C 1
ATOM 3600 O O . PRO A 1 489 ? -8.605 -8.641 -3.421 1.00 42.06 489 PRO A O 1
ATOM 3603 N N . THR A 1 490 ? -10.825 -8.346 -3.309 1.00 44.94 490 THR A N 1
ATOM 3604 C CA . THR A 1 490 ? -10.995 -9.178 -2.110 1.00 44.94 490 THR A CA 1
ATOM 3605 C C . THR A 1 490 ? -10.644 -10.645 -2.379 1.00 44.94 490 THR A C 1
ATOM 3607 O O . THR A 1 490 ? -10.257 -11.379 -1.471 1.00 44.94 490 THR A O 1
ATOM 3610 N N . LEU A 1 491 ? -10.725 -11.079 -3.638 1.00 42.09 491 LEU A N 1
ATOM 3611 C CA . LEU A 1 491 ? -10.376 -12.414 -4.108 1.00 42.09 491 LEU A CA 1
ATOM 3612 C C . LEU A 1 491 ? -8.862 -12.647 -4.117 1.00 42.09 491 LEU A C 1
ATOM 3614 O O . LEU A 1 491 ? -8.402 -13.724 -3.734 1.00 42.09 491 LEU A O 1
ATOM 3618 N N . ALA A 1 492 ? -8.089 -11.650 -4.555 1.00 47.09 492 ALA A N 1
ATOM 3619 C CA . ALA A 1 492 ? -6.635 -11.731 -4.678 1.00 47.09 492 ALA A CA 1
ATOM 3620 C C . ALA A 1 492 ? -5.960 -11.820 -3.299 1.00 47.09 492 ALA A C 1
ATOM 3622 O O . ALA A 1 492 ? -5.152 -12.724 -3.069 1.00 47.09 492 ALA A O 1
ATOM 3623 N N . ASP A 1 493 ? -6.390 -10.986 -2.350 1.00 48.12 493 ASP A N 1
ATOM 3624 C CA . ASP A 1 493 ? -5.933 -11.009 -0.951 1.00 48.12 493 ASP A CA 1
ATOM 3625 C C . ASP A 1 493 ? -6.247 -12.340 -0.264 1.00 48.12 493 ASP A C 1
ATOM 3627 O O . ASP A 1 493 ? -5.473 -12.890 0.523 1.00 48.12 493 ASP A O 1
ATOM 3631 N N . ARG A 1 494 ? -7.396 -12.917 -0.602 1.00 48.88 494 ARG A N 1
ATOM 3632 C CA . ARG A 1 494 ? -7.840 -14.207 -0.080 1.00 48.88 494 ARG A CA 1
ATOM 3633 C C . ARG A 1 494 ? -7.076 -15.372 -0.695 1.00 48.88 494 ARG A C 1
ATOM 3635 O O . ARG A 1 494 ? -6.793 -16.346 -0.008 1.00 48.88 494 ARG A O 1
ATOM 3642 N N . VAL A 1 495 ? -6.642 -15.261 -1.947 1.00 46.28 495 VAL A N 1
ATOM 3643 C CA . VAL A 1 495 ? -5.716 -16.221 -2.561 1.00 46.28 495 VAL A CA 1
ATOM 3644 C C . VAL A 1 495 ? -4.304 -16.103 -1.966 1.00 46.28 495 VAL A C 1
ATOM 3646 O O . VAL A 1 495 ? -3.644 -17.127 -1.803 1.00 46.28 495 VAL A O 1
ATOM 3649 N N . ALA A 1 496 ? -3.844 -14.912 -1.572 1.00 48.53 496 ALA A N 1
ATOM 3650 C CA . ALA A 1 496 ? -2.536 -14.723 -0.931 1.00 48.53 496 ALA A CA 1
ATOM 3651 C C . ALA A 1 496 ? -2.434 -15.410 0.449 1.00 48.53 496 ALA A C 1
ATOM 3653 O O . ALA A 1 496 ? -1.396 -15.994 0.768 1.00 48.53 496 ALA A O 1
ATOM 3654 N N . LYS A 1 497 ? -3.545 -15.477 1.202 1.00 46.84 497 LYS A N 1
ATOM 3655 C CA . LYS A 1 497 ? -3.684 -16.235 2.470 1.00 46.84 497 LYS A CA 1
ATOM 3656 C C . LYS A 1 497 ? -3.519 -17.758 2.328 1.00 46.84 497 LYS A C 1
ATOM 3658 O O . LYS A 1 497 ? -3.540 -18.491 3.316 1.00 46.84 497 LYS A O 1
ATOM 3663 N N . LEU A 1 498 ? -3.354 -18.262 1.104 1.00 45.28 498 LEU A N 1
ATOM 3664 C CA . LEU A 1 498 ? -3.077 -19.671 0.824 1.00 45.28 498 LEU A CA 1
ATOM 3665 C C . LEU A 1 498 ? -1.583 -20.039 0.935 1.00 45.28 498 LEU A C 1
ATOM 3667 O O . LEU A 1 498 ? -1.247 -21.207 0.743 1.00 45.28 498 LEU A O 1
ATOM 3671 N N . LYS A 1 499 ? -0.671 -19.105 1.241 1.00 46.44 499 LYS A N 1
ATOM 3672 C CA . LYS A 1 499 ? 0.741 -19.446 1.492 1.00 46.44 499 LYS A CA 1
ATOM 3673 C C . LYS A 1 499 ? 0.893 -20.133 2.867 1.00 46.44 499 LYS A C 1
ATOM 3675 O O . LYS A 1 499 ? 0.361 -19.631 3.855 1.00 46.44 499 LYS A O 1
ATOM 3680 N N . PRO A 1 500 ? 1.563 -21.293 2.977 1.00 47.78 500 PRO A N 1
ATOM 3681 C CA . PRO A 1 500 ? 1.833 -21.907 4.278 1.00 47.78 500 PRO A CA 1
ATOM 3682 C C . PRO A 1 500 ? 2.918 -21.127 5.045 1.00 47.78 500 PRO A C 1
ATOM 3684 O O . PRO A 1 500 ? 3.891 -20.697 4.431 1.00 47.78 500 PRO A O 1
ATOM 3687 N N . GLY A 1 501 ? 2.774 -20.984 6.368 1.00 44.00 501 GLY A N 1
ATOM 3688 C CA . GLY A 1 501 ? 3.830 -20.455 7.246 1.00 44.00 501 GLY A CA 1
ATOM 3689 C C . GLY A 1 501 ? 4.989 -21.444 7.460 1.00 44.00 501 GLY A C 1
ATOM 3690 O O . GLY A 1 501 ? 4.863 -22.626 7.132 1.00 44.00 501 GLY A O 1
ATOM 3691 N N . GLU A 1 502 ? 6.108 -20.968 8.022 1.00 38.88 502 GLU A N 1
ATOM 3692 C CA . GLU A 1 502 ? 7.345 -21.753 8.235 1.00 38.88 502 GLU A CA 1
ATOM 3693 C C . GLU A 1 502 ? 7.151 -23.010 9.108 1.00 38.88 502 GLU A C 1
ATOM 3695 O O . GLU A 1 502 ? 7.856 -24.000 8.918 1.00 38.88 502 GLU A O 1
ATOM 3700 N N . ASP A 1 503 ? 6.141 -23.019 9.983 1.00 38.78 503 ASP A N 1
ATOM 3701 C CA . ASP A 1 503 ? 5.849 -24.116 10.920 1.00 38.78 503 ASP A CA 1
ATOM 3702 C C . ASP A 1 503 ? 4.823 -25.142 10.396 1.00 38.78 503 ASP A C 1
ATOM 3704 O O . ASP A 1 503 ? 4.313 -25.972 11.153 1.00 38.78 503 ASP A O 1
ATOM 3708 N N . TYR A 1 504 ? 4.462 -25.095 9.108 1.00 44.78 504 TYR A N 1
ATOM 3709 C CA . TYR A 1 504 ? 3.452 -26.003 8.563 1.00 44.78 504 TYR A CA 1
ATOM 3710 C C . TYR A 1 504 ? 3.982 -27.448 8.515 1.00 44.78 504 TYR A C 1
ATOM 3712 O O . TYR A 1 504 ? 4.798 -27.790 7.661 1.00 44.78 504 TYR A O 1
ATOM 3720 N N . ASP A 1 505 ? 3.521 -28.322 9.422 1.00 43.62 505 ASP A N 1
ATOM 3721 C CA . ASP A 1 505 ? 3.893 -29.743 9.414 1.00 43.62 505 ASP A CA 1
ATOM 3722 C C . ASP A 1 505 ? 3.231 -30.480 8.243 1.00 43.62 505 ASP A C 1
ATOM 3724 O O . ASP A 1 505 ? 2.094 -30.951 8.246 1.00 43.62 505 ASP A O 1
ATOM 3728 N N . TYR A 1 506 ? 4.042 -30.591 7.215 1.00 49.38 506 TYR A N 1
ATOM 3729 C CA . TYR A 1 506 ? 3.816 -31.229 5.941 1.00 49.38 506 TYR A CA 1
ATOM 3730 C C . TYR A 1 506 ? 3.658 -32.767 5.967 1.00 49.38 506 TYR A C 1
ATOM 3732 O O . TYR A 1 506 ? 3.413 -33.388 4.923 1.00 49.38 506 TYR A O 1
ATOM 3740 N N . THR A 1 507 ? 3.827 -33.430 7.116 1.00 41.75 507 THR A N 1
ATOM 3741 C CA . THR A 1 507 ? 3.924 -34.899 7.183 1.00 41.75 507 THR A CA 1
ATOM 3742 C C . THR A 1 507 ? 2.582 -35.635 7.344 1.00 41.75 507 THR A C 1
ATOM 3744 O O . THR A 1 507 ? 2.503 -36.827 7.009 1.00 41.75 507 THR A O 1
ATOM 3747 N N . VAL A 1 508 ? 1.487 -34.949 7.700 1.00 48.19 508 VAL A N 1
ATOM 3748 C CA . VAL A 1 508 ? 0.268 -35.582 8.260 1.00 48.19 508 VAL A CA 1
ATOM 3749 C C . VAL A 1 508 ? -0.974 -35.573 7.337 1.00 48.19 508 VAL A C 1
ATOM 3751 O O . VAL A 1 508 ? -2.094 -35.310 7.749 1.00 48.19 508 VAL A O 1
ATOM 3754 N N . THR A 1 509 ? -0.837 -35.879 6.043 1.00 54.69 509 THR A N 1
ATOM 3755 C CA . THR A 1 509 ? -1.977 -35.741 5.090 1.00 54.69 509 THR A CA 1
ATOM 3756 C C . THR A 1 509 ? -3.160 -36.723 5.242 1.00 54.69 509 THR A C 1
ATOM 3758 O O . THR A 1 509 ? -4.189 -36.496 4.607 1.00 54.69 509 THR A O 1
ATOM 3761 N N . ASP A 1 510 ? -3.062 -37.793 6.043 1.00 48.50 510 ASP A N 1
ATOM 3762 C CA . ASP A 1 510 ? -4.227 -38.665 6.302 1.00 48.50 510 ASP A CA 1
ATOM 3763 C C . ASP A 1 510 ? -5.078 -38.168 7.489 1.00 48.50 510 ASP A C 1
ATOM 3765 O O . ASP A 1 510 ? -6.304 -38.279 7.416 1.00 48.50 510 ASP A O 1
ATOM 3769 N N . ASP A 1 511 ? -4.476 -37.506 8.489 1.00 46.94 511 ASP A N 1
ATOM 3770 C CA . ASP A 1 511 ? -5.208 -36.877 9.607 1.00 46.94 511 ASP A CA 1
ATOM 3771 C C . ASP A 1 511 ? -5.813 -35.512 9.214 1.00 46.94 511 ASP A C 1
ATOM 3773 O O . ASP A 1 511 ? -6.824 -35.092 9.769 1.00 46.94 511 ASP A O 1
ATOM 3777 N N . MET A 1 512 ? -5.322 -34.889 8.132 1.00 50.62 512 MET A N 1
ATOM 3778 C CA . MET A 1 512 ? -5.932 -33.716 7.472 1.00 50.62 512 MET A CA 1
ATOM 3779 C C . MET A 1 512 ? -7.350 -33.961 6.907 1.00 50.62 512 MET A C 1
ATOM 3781 O O . MET A 1 512 ? -7.982 -33.046 6.364 1.00 50.62 512 MET A O 1
ATOM 3785 N N . ARG A 1 513 ? -7.858 -35.198 6.979 1.00 52.72 513 ARG A N 1
ATOM 3786 C CA . ARG A 1 513 ? -9.256 -35.515 6.656 1.00 52.72 513 ARG A CA 1
ATOM 3787 C C . ARG A 1 513 ? -10.212 -35.249 7.808 1.00 52.72 513 ARG A C 1
ATOM 3789 O O . ARG A 1 513 ? -11.408 -35.215 7.533 1.00 52.72 513 ARG A O 1
ATOM 3796 N N . ASP A 1 514 ? -9.725 -35.076 9.038 1.00 56.25 514 ASP A N 1
ATOM 3797 C CA . ASP A 1 514 ? -10.570 -34.714 10.172 1.00 56.25 514 ASP A CA 1
ATOM 3798 C C . ASP A 1 514 ? -10.712 -33.180 10.259 1.00 56.25 514 ASP A C 1
ATOM 3800 O O . ASP A 1 514 ? -9.790 -32.494 10.712 1.00 56.25 514 ASP A O 1
ATOM 3804 N N . PRO A 1 515 ? -11.853 -32.606 9.829 1.00 51.09 515 PRO A N 1
ATOM 3805 C CA . PRO A 1 515 ? -12.084 -31.165 9.901 1.00 51.09 515 PRO A CA 1
ATOM 3806 C C . PRO A 1 515 ? -12.137 -30.637 11.343 1.00 51.09 515 PRO A C 1
ATOM 3808 O O . PRO A 1 515 ? -12.034 -29.429 11.539 1.00 51.09 515 PRO A O 1
ATOM 3811 N N . VAL A 1 516 ? -12.289 -31.508 12.349 1.00 53.97 516 VAL A N 1
ATOM 3812 C CA . VAL A 1 516 ? -12.290 -31.125 13.768 1.00 53.97 516 VAL A CA 1
ATOM 3813 C C . VAL A 1 516 ? -10.868 -30.879 14.276 1.00 53.97 516 VAL A C 1
ATOM 3815 O O . VAL A 1 516 ? -10.662 -29.996 15.105 1.00 53.97 516 VAL A O 1
ATOM 3818 N N . ALA A 1 517 ? -9.882 -31.616 13.761 1.00 54.38 517 ALA A N 1
ATOM 3819 C CA . ALA A 1 517 ? -8.486 -31.494 14.179 1.00 54.38 517 ALA A CA 1
ATOM 3820 C C . ALA A 1 517 ? -7.755 -30.310 13.517 1.00 54.38 517 ALA A C 1
ATOM 3822 O O . ALA A 1 517 ? -6.755 -29.831 14.049 1.00 54.38 517 ALA A O 1
ATOM 3823 N N . HIS A 1 518 ? -8.259 -29.815 12.381 1.00 66.75 518 HIS A N 1
ATOM 3824 C CA . HIS A 1 518 ? -7.557 -28.851 11.530 1.00 66.75 518 HIS A CA 1
ATOM 3825 C C . HIS A 1 518 ? -8.499 -27.756 11.005 1.00 66.75 518 HIS A C 1
ATOM 3827 O O . HIS A 1 518 ? -8.964 -27.780 9.861 1.00 66.75 518 HIS A O 1
ATOM 3833 N N . ARG A 1 519 ? -8.803 -26.779 11.869 1.00 70.06 519 ARG A N 1
ATOM 3834 C CA . ARG A 1 519 ? -9.677 -25.631 11.557 1.00 70.06 519 ARG A CA 1
ATOM 3835 C C . ARG A 1 519 ? -9.183 -24.819 10.347 1.00 70.06 519 ARG A C 1
ATOM 3837 O O . ARG A 1 519 ? -9.999 -24.362 9.548 1.00 70.06 519 ARG A O 1
ATOM 3844 N N . ASP A 1 520 ? -7.869 -24.728 10.162 1.00 73.00 520 ASP A N 1
ATOM 3845 C CA . ASP A 1 520 ? -7.210 -24.068 9.028 1.00 73.00 520 ASP A CA 1
ATOM 3846 C C . ASP A 1 520 ? -7.597 -24.688 7.672 1.00 73.00 520 ASP A C 1
ATOM 3848 O O . ASP A 1 520 ? -7.756 -23.986 6.673 1.00 73.00 520 ASP A O 1
ATOM 3852 N N . ILE A 1 521 ? -7.813 -26.005 7.618 1.00 73.00 521 ILE A N 1
ATOM 3853 C CA . ILE A 1 521 ? -8.215 -26.711 6.393 1.00 73.00 521 ILE A CA 1
ATOM 3854 C C . ILE A 1 521 ? -9.644 -26.350 6.002 1.00 73.00 521 ILE A C 1
ATOM 3856 O O . ILE A 1 521 ? -9.928 -26.166 4.816 1.00 73.00 521 ILE A O 1
ATOM 3860 N N . VAL A 1 522 ? -10.551 -26.267 6.977 1.00 78.38 522 VAL A N 1
ATOM 3861 C CA . VAL A 1 522 ? -11.953 -25.899 6.737 1.00 78.38 522 VAL A CA 1
ATOM 3862 C C . VAL A 1 522 ? -12.027 -24.474 6.199 1.00 78.38 522 VAL A C 1
A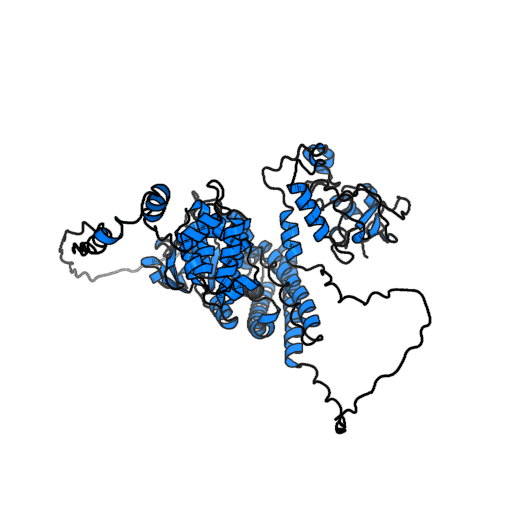TOM 3864 O O . VAL A 1 522 ? -12.676 -24.238 5.178 1.00 78.38 522 VAL A O 1
ATOM 3867 N N . GLU A 1 523 ? -11.293 -23.552 6.823 1.00 78.06 523 GLU A N 1
ATOM 3868 C CA . GLU A 1 523 ? -11.199 -22.157 6.392 1.00 78.06 523 GLU A CA 1
ATOM 3869 C C . GLU A 1 523 ? -10.616 -22.049 4.974 1.00 78.06 523 GLU A C 1
ATOM 3871 O O . GLU A 1 523 ? -11.196 -21.383 4.118 1.00 78.06 523 GLU A O 1
ATOM 3876 N N . ARG A 1 524 ? -9.553 -22.796 4.655 1.00 79.06 524 ARG A N 1
ATOM 3877 C CA . ARG A 1 524 ? -8.957 -22.813 3.307 1.00 79.06 524 ARG A CA 1
ATOM 3878 C C . ARG A 1 524 ? -9.865 -23.437 2.240 1.00 79.06 524 ARG A C 1
ATOM 3880 O O . ARG A 1 524 ? -9.841 -22.998 1.090 1.00 79.06 524 ARG A O 1
ATOM 3887 N N . ARG A 1 525 ? -10.672 -24.451 2.576 1.00 88.25 525 ARG A N 1
ATOM 3888 C CA . ARG A 1 525 ? -11.671 -25.013 1.643 1.00 88.25 525 ARG A CA 1
ATOM 3889 C C . ARG A 1 525 ? -12.785 -24.006 1.378 1.00 88.25 525 ARG A C 1
ATOM 3891 O O . ARG A 1 525 ? -13.179 -23.838 0.227 1.00 88.25 525 ARG A O 1
ATOM 3898 N N . ALA A 1 526 ? -13.260 -23.326 2.422 1.00 86.38 526 ALA A N 1
ATOM 3899 C CA . ALA A 1 526 ? -14.265 -22.276 2.299 1.00 86.38 526 ALA A CA 1
ATOM 3900 C C . ALA A 1 526 ? -13.748 -21.120 1.430 1.00 86.38 526 ALA A C 1
ATOM 3902 O O . ALA A 1 526 ? -14.451 -20.657 0.536 1.00 86.38 526 ALA A O 1
ATOM 3903 N N . LEU A 1 527 ? -12.484 -20.742 1.619 1.00 83.44 527 LEU A N 1
ATOM 3904 C CA . LEU A 1 527 ? -11.793 -19.739 0.817 1.00 83.44 527 LEU A CA 1
ATOM 3905 C C . LEU A 1 527 ? -11.709 -20.131 -0.660 1.00 83.44 527 LEU A C 1
ATOM 3907 O O . LEU A 1 527 ? -12.085 -19.355 -1.529 1.00 83.44 527 LEU A O 1
ATOM 3911 N N . ALA A 1 528 ? -11.269 -21.359 -0.951 1.00 88.69 528 ALA A N 1
ATOM 3912 C CA . ALA A 1 528 ? -11.188 -21.865 -2.319 1.00 88.69 528 ALA A CA 1
ATOM 3913 C C . ALA A 1 528 ? -12.556 -21.876 -3.013 1.00 88.69 528 ALA A C 1
ATOM 3915 O O . ALA A 1 528 ? -12.659 -21.505 -4.179 1.00 88.69 528 ALA A O 1
ATOM 3916 N N . LEU A 1 529 ? -13.606 -22.269 -2.290 1.00 91.94 529 LEU A N 1
ATOM 3917 C CA . LEU A 1 529 ? -14.975 -22.210 -2.786 1.00 91.94 529 LEU A CA 1
ATOM 3918 C C . LEU A 1 529 ? -15.388 -20.780 -3.109 1.00 91.94 529 LEU A C 1
ATOM 3920 O O . LEU A 1 529 ? -15.933 -20.542 -4.184 1.00 91.94 529 LEU A O 1
ATOM 3924 N N . GLU A 1 530 ? -15.154 -19.838 -2.205 1.00 88.88 530 GLU A N 1
ATOM 3925 C CA . GLU A 1 530 ? -15.515 -18.445 -2.453 1.00 88.88 530 GLU A CA 1
ATOM 3926 C C . GLU A 1 530 ? -14.739 -17.849 -3.629 1.00 88.88 530 GLU A C 1
ATOM 3928 O O . GLU A 1 530 ? -15.269 -16.996 -4.335 1.00 88.88 530 GLU A O 1
ATOM 3933 N N . VAL A 1 531 ? -13.527 -18.357 -3.887 1.00 85.81 531 VAL A N 1
ATOM 3934 C CA . VAL A 1 531 ? -12.703 -17.891 -5.001 1.00 85.81 531 VAL A CA 1
ATOM 3935 C C . VAL A 1 531 ? -13.184 -18.377 -6.369 1.00 85.81 531 VAL A C 1
ATOM 3937 O O . VAL A 1 531 ? -12.999 -17.695 -7.376 1.00 85.81 531 VAL A O 1
ATOM 3940 N N . MET A 1 532 ? -13.770 -19.571 -6.433 1.00 94.12 532 MET A N 1
ATOM 3941 C CA . MET A 1 532 ? -14.214 -20.157 -7.696 1.00 94.12 532 MET A CA 1
ATOM 3942 C C . MET A 1 532 ? -15.536 -19.539 -8.176 1.00 94.12 532 MET A C 1
ATOM 3944 O O . MET A 1 532 ? -16.509 -19.485 -7.422 1.00 94.12 532 MET A O 1
ATOM 3948 N N . SER A 1 533 ? -15.592 -19.179 -9.457 1.00 93.06 533 SER A N 1
ATOM 3949 C CA . SER A 1 533 ? -16.761 -18.614 -10.149 1.00 93.06 533 SER A CA 1
ATOM 3950 C C . SER A 1 533 ? -17.399 -19.622 -11.116 1.00 93.06 533 SER A C 1
ATOM 3952 O O . SER A 1 533 ? -16.800 -20.646 -11.441 1.00 93.06 533 SER A O 1
ATOM 3954 N N . ASP A 1 534 ? -18.625 -19.356 -11.577 1.00 90.56 534 ASP A N 1
ATOM 3955 C CA . ASP A 1 534 ? -19.277 -20.171 -12.618 1.00 90.56 534 ASP A CA 1
ATOM 3956 C C . ASP A 1 534 ? -18.635 -19.966 -14.008 1.00 90.56 534 ASP A C 1
ATOM 3958 O O . ASP A 1 534 ? -18.730 -20.847 -14.862 1.00 90.56 534 ASP A O 1
ATOM 3962 N N . ASP A 1 535 ? -17.949 -18.841 -14.236 1.00 92.12 535 ASP A N 1
ATOM 3963 C CA . ASP A 1 535 ? -17.337 -18.441 -15.507 1.00 92.12 535 ASP A CA 1
ATOM 3964 C C . ASP A 1 535 ? -15.981 -17.719 -15.331 1.00 92.12 535 ASP A C 1
ATOM 3966 O O . ASP A 1 535 ? -15.462 -17.559 -14.226 1.00 92.12 535 ASP A O 1
ATOM 3970 N N . GLY A 1 536 ? -15.347 -17.328 -16.439 1.00 91.81 536 GLY A N 1
ATOM 3971 C CA . GLY A 1 536 ? -14.103 -16.552 -16.427 1.00 91.81 536 GLY A CA 1
ATOM 3972 C C . GLY A 1 536 ? -12.861 -17.316 -15.943 1.00 91.81 536 GLY A C 1
ATOM 3973 O O . GLY A 1 536 ? -12.751 -18.536 -16.050 1.00 91.81 536 GLY A O 1
ATOM 3974 N N . LEU A 1 537 ? -11.877 -16.570 -15.434 1.00 91.94 537 LEU A N 1
ATOM 3975 C CA . LEU A 1 537 ? -10.554 -17.083 -15.057 1.00 91.94 537 LEU A CA 1
ATOM 3976 C C . LEU A 1 537 ? -10.555 -17.950 -13.786 1.00 91.94 537 LEU A C 1
ATOM 3978 O O . LEU A 1 537 ? -9.672 -18.794 -13.616 1.00 91.94 537 LEU A O 1
ATOM 3982 N N . ASN A 1 538 ? -11.550 -17.800 -12.912 1.00 93.06 538 ASN A N 1
ATOM 3983 C CA . ASN A 1 538 ? -11.681 -18.611 -11.699 1.00 93.06 538 ASN A CA 1
ATOM 3984 C C . ASN A 1 538 ? -12.676 -19.773 -11.853 1.00 93.06 538 ASN A C 1
ATOM 3986 O O . ASN A 1 538 ? -12.951 -20.469 -10.874 1.00 93.06 538 ASN A O 1
ATOM 3990 N N . GLN A 1 539 ? -13.149 -20.039 -13.075 1.00 96.81 539 GLN A N 1
ATOM 3991 C CA . GLN A 1 539 ? -14.001 -21.188 -13.361 1.00 96.81 539 GLN A CA 1
ATOM 3992 C C . GLN A 1 539 ? -13.279 -22.503 -13.014 1.00 96.81 539 GLN A C 1
ATOM 3994 O O . GLN A 1 539 ? -12.137 -22.699 -13.456 1.00 96.81 539 GLN A O 1
ATOM 3999 N N . PRO A 1 540 ? -13.899 -23.420 -12.247 1.00 97.06 540 PRO A N 1
ATOM 4000 C CA . PRO A 1 540 ? -13.313 -24.716 -11.945 1.00 97.06 540 PRO A CA 1
ATOM 4001 C C . PRO A 1 540 ? -13.271 -25.589 -13.203 1.00 97.06 540 PRO A C 1
ATOM 4003 O O . PRO A 1 540 ? -14.261 -25.751 -13.920 1.00 97.06 540 PRO A O 1
ATOM 4006 N N . VAL A 1 541 ? -12.108 -26.183 -13.466 1.00 97.44 541 VAL A N 1
ATOM 4007 C CA . VAL A 1 541 ? -11.854 -26.999 -14.654 1.00 97.44 541 VAL A CA 1
ATOM 4008 C C . VAL A 1 541 ? -11.178 -28.318 -14.303 1.00 97.44 541 VAL A C 1
ATOM 4010 O O . VAL A 1 541 ? -10.322 -28.408 -13.417 1.00 97.44 541 VAL A O 1
ATOM 4013 N N . LYS A 1 542 ? -11.548 -29.365 -15.041 1.00 97.12 542 LYS A N 1
ATOM 4014 C CA . LYS A 1 542 ? -10.906 -30.677 -14.996 1.00 97.12 542 LYS A CA 1
ATOM 4015 C C . LYS A 1 542 ? -10.107 -30.882 -16.268 1.00 97.12 542 LYS A C 1
ATOM 4017 O O . LYS A 1 542 ? -10.671 -30.941 -17.355 1.00 97.12 542 LYS A O 1
ATOM 4022 N N . VAL A 1 543 ? -8.807 -31.091 -16.110 1.00 97.12 543 VAL A N 1
ATOM 4023 C CA . VAL A 1 543 ? -7.922 -31.475 -17.210 1.00 97.12 543 VAL A CA 1
ATOM 4024 C C . VAL A 1 543 ? -7.722 -32.988 -17.168 1.00 97.12 543 VAL A C 1
ATOM 4026 O O . VAL A 1 543 ? -7.386 -33.553 -16.124 1.00 97.12 543 VAL A O 1
ATOM 4029 N N . VAL A 1 544 ? -7.958 -33.664 -18.289 1.00 97.06 544 VAL A N 1
ATOM 4030 C CA . VAL A 1 544 ? -7.631 -35.086 -18.472 1.00 97.06 544 VAL A CA 1
ATOM 4031 C C . VAL A 1 544 ? -6.798 -35.269 -19.733 1.00 97.06 544 VAL A C 1
ATOM 4033 O O . VAL A 1 544 ? -6.821 -34.423 -20.621 1.00 97.06 544 VAL A O 1
ATOM 4036 N N . ALA A 1 545 ? -6.081 -36.386 -19.842 1.00 97.75 545 ALA A N 1
ATOM 4037 C CA . ALA A 1 545 ? -5.381 -36.720 -21.076 1.00 97.75 545 ALA A CA 1
ATOM 4038 C C . ALA A 1 545 ? -6.395 -36.910 -22.213 1.00 97.75 545 ALA A C 1
ATOM 4040 O O . ALA A 1 545 ? -7.456 -37.500 -22.002 1.00 97.75 545 ALA A O 1
ATOM 4041 N N . LEU A 1 546 ? -6.060 -36.461 -23.422 1.00 97.25 546 LEU A N 1
ATOM 4042 C CA . LEU A 1 546 ? -6.924 -36.594 -24.600 1.00 97.25 546 LEU A CA 1
ATOM 4043 C C . LEU A 1 546 ? -7.220 -38.064 -24.955 1.00 97.25 546 LEU A C 1
ATOM 4045 O O . LEU A 1 546 ? -8.249 -38.376 -25.549 1.00 97.25 546 LEU A O 1
ATOM 4049 N N . THR A 1 547 ? -6.342 -38.978 -24.537 1.00 96.50 547 THR A N 1
ATOM 4050 C CA . THR A 1 547 ? -6.517 -40.433 -24.659 1.00 96.50 547 THR A CA 1
ATOM 4051 C C . THR A 1 547 ? -7.586 -41.005 -23.725 1.00 96.50 547 THR A C 1
ATOM 4053 O O . THR A 1 547 ? -7.977 -42.159 -23.892 1.00 96.50 547 THR A O 1
ATOM 4056 N N . ALA A 1 548 ? -8.050 -40.242 -22.732 1.00 95.62 548 ALA A N 1
ATOM 4057 C CA . ALA A 1 548 ? -9.130 -40.664 -21.857 1.00 95.62 548 ALA A CA 1
ATOM 4058 C C . ALA A 1 548 ? -10.482 -40.588 -22.583 1.00 95.62 548 ALA A C 1
ATOM 4060 O O . ALA A 1 548 ? -10.756 -39.656 -23.347 1.00 95.62 548 ALA A O 1
ATOM 4061 N N . GLU A 1 549 ? -11.359 -41.550 -22.296 1.00 96.00 549 GLU A N 1
ATOM 4062 C CA . GLU A 1 549 ? -12.727 -41.534 -22.814 1.00 96.00 549 GLU A CA 1
ATOM 4063 C C . GLU A 1 549 ? -13.467 -40.253 -22.378 1.00 96.00 549 GLU A C 1
ATOM 4065 O O . GLU A 1 549 ? -13.277 -39.790 -21.241 1.00 96.00 549 GLU A O 1
ATOM 4070 N N . PRO A 1 550 ? -14.300 -39.661 -23.258 1.00 94.44 550 PRO A N 1
ATOM 4071 C CA . PRO A 1 550 ? -15.184 -38.562 -22.896 1.00 94.44 550 PRO A CA 1
ATOM 4072 C C . PRO A 1 550 ? -16.036 -38.901 -21.668 1.00 94.44 550 PRO A C 1
ATOM 4074 O O . PRO A 1 550 ? -16.510 -40.027 -21.520 1.00 94.44 550 PRO A O 1
ATOM 4077 N N . ARG A 1 551 ? -16.243 -37.927 -20.783 1.00 94.06 551 ARG A N 1
ATOM 4078 C CA . ARG A 1 551 ? -17.003 -38.098 -19.541 1.00 94.06 551 ARG A CA 1
ATOM 4079 C C . ARG A 1 551 ? -18.136 -37.090 -19.472 1.00 94.06 551 ARG A C 1
ATOM 4081 O O . ARG A 1 551 ? -17.976 -35.954 -19.895 1.00 94.06 551 ARG A O 1
ATOM 4088 N N . THR A 1 552 ? -19.248 -37.513 -18.885 1.00 96.12 552 THR A N 1
ATOM 4089 C CA . THR A 1 552 ? -20.370 -36.643 -18.501 1.00 96.12 552 THR A CA 1
ATOM 4090 C C . THR A 1 552 ? -20.304 -36.232 -17.030 1.00 96.12 552 THR A C 1
ATOM 4092 O O . THR A 1 552 ? -21.030 -35.343 -16.602 1.00 96.12 552 THR A O 1
ATOM 4095 N N . GLU A 1 553 ? -19.426 -36.871 -16.252 1.00 96.94 553 GLU A N 1
ATOM 4096 C CA . GLU A 1 553 ? -19.177 -36.582 -14.840 1.00 96.94 553 GLU A CA 1
ATOM 4097 C C . GLU A 1 553 ? -17.704 -36.828 -14.474 1.00 96.94 553 GLU A C 1
ATOM 4099 O O . GLU A 1 553 ? -17.063 -37.766 -14.970 1.00 96.94 553 GLU A O 1
ATOM 4104 N N . THR A 1 554 ? -17.159 -36.025 -13.561 1.00 96.25 554 THR A N 1
ATOM 4105 C CA . THR A 1 554 ? -15.783 -36.171 -13.076 1.00 96.25 554 THR A CA 1
ATOM 4106 C C . THR A 1 554 ? -15.679 -36.000 -11.568 1.00 96.25 554 THR A C 1
ATOM 4108 O O . THR A 1 554 ? -16.414 -35.228 -10.970 1.00 96.25 554 THR A O 1
ATOM 4111 N N . GLY A 1 555 ? -14.715 -36.699 -10.973 1.00 94.69 555 GLY A N 1
ATOM 4112 C CA . GLY A 1 555 ? -14.200 -36.408 -9.636 1.00 94.69 555 GLY A CA 1
ATOM 4113 C C . GLY A 1 555 ? -12.681 -36.212 -9.672 1.00 94.69 555 GLY A C 1
ATOM 4114 O O . GLY A 1 555 ? -12.071 -36.041 -10.742 1.00 94.69 555 GLY A O 1
ATOM 4115 N N . GLY A 1 556 ? -12.052 -36.302 -8.506 1.00 93.69 556 GLY A N 1
ATOM 4116 C CA . GLY A 1 556 ? -10.606 -36.184 -8.350 1.00 93.69 556 GLY A CA 1
ATOM 4117 C C . GLY A 1 556 ? -10.096 -34.761 -8.574 1.00 93.69 556 GLY A C 1
ATOM 4118 O O . GLY A 1 556 ? -10.824 -33.801 -8.360 1.00 93.69 556 GLY A O 1
ATOM 4119 N N . ASP A 1 557 ? -8.844 -34.633 -9.017 1.00 92.94 557 ASP A N 1
ATOM 4120 C CA . ASP A 1 557 ? -8.143 -33.342 -8.991 1.00 92.94 557 ASP A CA 1
ATOM 4121 C C . ASP A 1 557 ? -8.663 -32.351 -10.045 1.00 92.94 557 ASP A C 1
ATOM 4123 O O . ASP A 1 557 ? -8.770 -32.702 -11.222 1.00 92.94 557 ASP A O 1
ATOM 4127 N N . ILE A 1 558 ? -8.977 -31.132 -9.625 1.00 95.12 558 ILE A N 1
ATOM 4128 C CA . ILE A 1 558 ? -9.435 -29.997 -10.431 1.00 95.12 558 ILE A CA 1
ATOM 4129 C C . ILE A 1 558 ? -8.540 -28.784 -10.164 1.00 95.12 558 ILE A C 1
ATOM 4131 O O . ILE A 1 558 ? -7.850 -28.724 -9.147 1.00 95.12 558 ILE A O 1
ATOM 4135 N N . THR A 1 559 ? -8.560 -27.813 -11.070 1.00 94.88 559 THR A N 1
ATOM 4136 C CA . THR A 1 559 ? -7.898 -26.509 -10.911 1.00 94.88 559 THR A CA 1
ATOM 4137 C C . THR A 1 559 ? -8.817 -25.405 -11.444 1.00 94.88 559 THR A C 1
ATOM 4139 O O . THR A 1 559 ? -9.995 -25.669 -11.683 1.00 94.88 559 THR A O 1
ATOM 4142 N N . THR A 1 560 ? -8.327 -24.181 -11.630 1.00 95.38 560 THR A N 1
ATOM 4143 C CA . THR A 1 560 ? -9.096 -23.086 -12.241 1.00 95.38 560 THR A CA 1
ATOM 4144 C C . THR A 1 560 ? -8.581 -22.701 -13.627 1.00 95.38 560 THR A C 1
ATOM 4146 O O . THR A 1 560 ? -7.416 -22.915 -13.971 1.00 95.38 560 THR A O 1
ATOM 4149 N N . ALA A 1 561 ? -9.475 -22.134 -14.436 1.00 95.81 561 ALA A N 1
ATOM 4150 C CA . ALA A 1 561 ? -9.254 -21.719 -15.819 1.00 95.81 561 ALA A CA 1
ATOM 4151 C C . ALA A 1 561 ? -7.970 -20.896 -16.043 1.00 95.81 561 ALA A C 1
ATOM 4153 O O . ALA A 1 561 ? -7.245 -21.156 -17.005 1.00 95.81 561 ALA A O 1
ATOM 4154 N N . LYS A 1 562 ? -7.635 -19.964 -15.141 1.00 93.25 562 LYS A N 1
ATOM 4155 C CA . LYS A 1 562 ? -6.429 -19.115 -15.215 1.00 93.25 562 LYS A CA 1
ATOM 4156 C C . LYS A 1 562 ? -5.118 -19.884 -15.254 1.00 93.25 562 LYS A C 1
ATOM 4158 O O . LYS A 1 562 ? -4.133 -19.400 -15.794 1.00 93.25 562 LYS A O 1
ATOM 4163 N N . PHE A 1 563 ? -5.105 -21.092 -14.697 1.00 93.44 563 PHE A N 1
ATOM 4164 C CA . PHE A 1 563 ? -3.930 -21.953 -14.706 1.00 93.44 563 PHE A CA 1
ATOM 4165 C C . PHE A 1 563 ? -3.870 -22.870 -15.928 1.00 93.44 563 PHE A C 1
ATOM 4167 O O . PHE A 1 563 ? -2.910 -23.627 -16.069 1.00 93.44 563 PHE A O 1
ATOM 4174 N N . VAL A 1 564 ? -4.877 -22.830 -16.797 1.00 96.19 564 VAL A N 1
ATOM 4175 C CA . VAL A 1 564 ? -4.964 -23.693 -17.976 1.00 96.19 564 VAL A CA 1
ATOM 4176 C C . VAL A 1 564 ? -4.892 -22.890 -19.268 1.00 96.19 564 VAL A C 1
ATOM 4178 O O . VAL A 1 564 ? -4.210 -23.301 -20.202 1.00 96.19 564 VAL A O 1
ATOM 4181 N N . LEU A 1 565 ? -5.564 -21.741 -19.325 1.00 95.31 565 LEU A N 1
ATOM 4182 C CA . LEU A 1 565 ? -5.621 -20.900 -20.516 1.00 95.31 565 LEU A CA 1
ATOM 4183 C C . LEU A 1 565 ? -4.245 -20.439 -20.990 1.00 95.31 565 LEU A C 1
ATOM 4185 O O . LEU A 1 565 ? -3.388 -20.063 -20.197 1.00 95.31 565 LEU A O 1
ATOM 4189 N N . GLY A 1 566 ? -4.053 -20.464 -22.309 1.00 94.06 566 GLY A N 1
ATOM 4190 C CA . GLY A 1 566 ? -2.803 -20.053 -22.945 1.00 94.06 566 GLY A CA 1
ATOM 4191 C C . GLY A 1 566 ? -1.666 -21.068 -22.815 1.00 94.06 566 GLY A C 1
ATOM 4192 O O . GLY A 1 566 ? -0.655 -20.900 -23.489 1.00 94.06 566 GLY A O 1
ATOM 4193 N N . ARG A 1 567 ? -1.835 -22.138 -22.026 1.00 96.44 567 ARG A N 1
ATOM 4194 C CA . ARG A 1 567 ? -0.816 -23.175 -21.844 1.00 96.44 567 ARG A CA 1
ATOM 4195 C C . ARG A 1 567 ? -1.005 -24.334 -22.808 1.00 96.44 567 ARG A C 1
ATOM 4197 O O . ARG A 1 567 ? -2.120 -24.781 -23.075 1.00 96.44 567 ARG A O 1
ATOM 4204 N N . THR A 1 568 ? 0.105 -24.826 -23.321 1.00 97.75 568 THR A N 1
ATOM 4205 C CA . THR A 1 568 ? 0.203 -26.044 -24.122 1.00 97.75 568 THR A CA 1
ATOM 4206 C C . THR A 1 568 ? 0.043 -27.291 -23.240 1.00 97.75 568 THR A C 1
ATOM 4208 O O . THR A 1 568 ? 0.311 -27.242 -22.035 1.00 97.75 568 THR A O 1
ATOM 4211 N N . PRO A 1 569 ? -0.378 -28.441 -23.793 1.00 97.88 569 PRO A N 1
ATOM 4212 C CA . PRO A 1 569 ? -0.477 -29.687 -23.034 1.00 97.88 569 PRO A CA 1
ATOM 4213 C C . PRO A 1 569 ? 0.831 -30.115 -22.346 1.00 97.88 569 PRO A C 1
ATOM 4215 O O . PRO A 1 569 ? 0.792 -30.739 -21.289 1.00 97.88 569 PRO A O 1
ATOM 4218 N N . GLU A 1 570 ? 1.985 -29.755 -22.906 1.00 95.31 570 GLU A N 1
ATOM 4219 C CA . GLU A 1 570 ? 3.313 -29.981 -22.338 1.00 95.31 570 GLU A CA 1
ATOM 4220 C C . GLU A 1 570 ? 3.549 -29.145 -21.074 1.00 95.31 570 GLU A C 1
ATOM 4222 O O . GLU A 1 570 ? 3.972 -29.677 -20.045 1.00 95.31 570 GLU A O 1
ATOM 4227 N N . GLU A 1 571 ? 3.206 -27.857 -21.114 1.00 93.56 571 GLU A N 1
ATOM 4228 C CA . GLU A 1 571 ? 3.253 -26.979 -19.941 1.00 93.56 571 GLU A CA 1
ATOM 4229 C C . GLU A 1 571 ? 2.265 -27.450 -18.869 1.00 93.56 571 GLU A C 1
ATOM 4231 O O . GLU A 1 571 ? 2.606 -27.511 -17.688 1.00 93.56 571 GLU A O 1
ATOM 4236 N N . LEU A 1 572 ? 1.062 -27.876 -19.273 1.00 94.81 572 LEU A N 1
ATOM 4237 C CA . LEU A 1 572 ? 0.081 -28.472 -18.364 1.00 94.81 572 LEU A CA 1
ATOM 4238 C C . LEU A 1 572 ? 0.606 -29.764 -17.729 1.00 94.81 572 LEU A C 1
ATOM 4240 O O . LEU A 1 572 ? 0.395 -29.984 -16.537 1.00 94.81 572 LEU A O 1
ATOM 4244 N N . ALA A 1 573 ? 1.311 -30.609 -18.485 1.00 92.75 573 ALA A N 1
ATOM 4245 C CA . ALA A 1 573 ? 1.942 -31.819 -17.962 1.00 92.75 573 ALA A CA 1
ATOM 4246 C C . ALA A 1 573 ? 2.968 -31.493 -16.867 1.00 92.75 573 ALA A C 1
ATOM 4248 O O . ALA A 1 573 ? 3.037 -32.208 -15.862 1.00 92.75 573 ALA A O 1
ATOM 4249 N N . ALA A 1 574 ? 3.743 -30.422 -17.065 1.00 88.50 574 ALA A N 1
ATOM 4250 C CA . ALA A 1 574 ? 4.758 -29.963 -16.127 1.00 88.50 574 ALA A CA 1
ATOM 4251 C C . ALA A 1 574 ? 4.130 -29.430 -14.833 1.00 88.50 574 ALA A C 1
ATOM 4253 O O . ALA A 1 574 ? 4.450 -29.937 -13.762 1.00 88.50 574 ALA A O 1
ATOM 4254 N N . ILE A 1 575 ? 3.187 -28.488 -14.921 1.00 88.69 575 ILE A N 1
ATOM 4255 C CA . ILE A 1 575 ? 2.624 -27.818 -13.735 1.00 88.69 575 ILE A CA 1
ATOM 4256 C C . ILE A 1 575 ? 1.573 -28.664 -12.995 1.00 88.69 575 ILE A C 1
ATOM 4258 O O . ILE A 1 575 ? 1.422 -28.543 -11.781 1.00 88.69 575 ILE A O 1
ATOM 4262 N N . LEU A 1 576 ? 0.821 -29.522 -13.703 1.00 90.00 576 LEU A N 1
ATOM 4263 C CA . LEU A 1 576 ? -0.203 -30.390 -13.100 1.00 90.00 576 LEU A CA 1
ATOM 4264 C C . LEU A 1 576 ? 0.352 -31.770 -12.739 1.00 90.00 576 LEU A C 1
ATOM 4266 O O . LEU A 1 576 ? -0.324 -32.518 -12.037 1.00 90.00 576 LEU A O 1
ATOM 4270 N N . GLY A 1 577 ? 1.561 -32.109 -13.194 1.00 89.06 577 GLY A N 1
ATOM 4271 C CA . GLY A 1 577 ? 2.273 -33.337 -12.831 1.00 89.06 577 GLY A CA 1
ATOM 4272 C C . GLY A 1 577 ? 1.714 -34.589 -13.494 1.00 89.06 577 GLY A C 1
ATOM 4273 O O . GLY A 1 577 ? 1.792 -35.683 -12.933 1.00 89.06 577 GLY A O 1
ATOM 4274 N N . VAL A 1 578 ? 1.131 -34.447 -14.687 1.00 90.44 578 VAL A N 1
ATOM 4275 C CA . VAL A 1 578 ? 0.497 -35.549 -15.422 1.00 90.44 578 VAL A CA 1
ATOM 4276 C C . VAL A 1 578 ? 1.213 -35.759 -16.748 1.00 90.44 578 VAL A C 1
ATOM 4278 O O . VAL A 1 578 ? 0.920 -35.112 -17.747 1.00 90.44 578 VAL A O 1
ATOM 4281 N N . ALA A 1 579 ? 2.152 -36.706 -16.767 1.00 91.00 579 ALA A N 1
ATOM 4282 C CA . ALA A 1 579 ? 3.016 -36.951 -17.923 1.00 91.00 579 ALA A CA 1
ATOM 4283 C C . ALA A 1 579 ? 2.254 -37.269 -19.223 1.00 91.00 579 ALA A C 1
ATOM 4285 O O . ALA A 1 579 ? 2.748 -36.958 -20.298 1.00 91.00 579 ALA A O 1
ATOM 4286 N N . ASP A 1 580 ? 1.060 -37.864 -19.144 1.00 94.75 580 ASP A N 1
ATOM 4287 C CA . ASP A 1 580 ? 0.262 -38.201 -20.329 1.00 94.75 580 ASP A CA 1
ATOM 4288 C C . ASP A 1 580 ? -0.358 -36.985 -21.035 1.00 94.75 580 ASP A C 1
ATOM 4290 O O . ASP A 1 580 ? -0.809 -37.123 -22.172 1.00 94.75 580 ASP A O 1
ATOM 4294 N N . PHE A 1 581 ? -0.348 -35.798 -20.418 1.00 96.31 581 PHE A N 1
ATOM 4295 C CA . PHE A 1 581 ? -0.877 -34.581 -21.043 1.00 96.31 581 PHE A CA 1
ATOM 4296 C C . PHE A 1 581 ? -0.075 -34.154 -22.275 1.00 96.31 581 PHE A C 1
ATOM 4298 O O . PHE A 1 581 ? -0.651 -33.563 -23.176 1.00 96.31 581 PHE A O 1
ATOM 4305 N N . VAL A 1 582 ? 1.189 -34.568 -22.419 1.00 96.06 582 VAL A N 1
ATOM 4306 C CA . VAL A 1 582 ? 1.991 -34.321 -23.639 1.00 96.06 582 VAL A CA 1
ATOM 4307 C C . VAL A 1 582 ? 1.375 -34.920 -24.915 1.00 96.06 582 VAL A C 1
ATOM 4309 O O . VAL A 1 582 ? 1.776 -34.582 -26.021 1.00 96.06 582 VAL A O 1
ATOM 4312 N N . LYS A 1 583 ? 0.397 -35.829 -24.790 1.00 97.50 583 LYS A N 1
ATOM 4313 C CA . LYS A 1 583 ? -0.357 -36.411 -25.917 1.00 97.50 583 LYS A CA 1
ATOM 4314 C C . LYS A 1 583 ? -1.615 -35.603 -26.268 1.00 97.50 583 LYS A C 1
ATOM 4316 O O . LYS A 1 583 ? -2.431 -36.058 -27.068 1.00 97.50 583 LYS A O 1
ATOM 4321 N N . GLY A 1 584 ? -1.767 -34.423 -25.675 1.00 97.75 584 GLY A N 1
ATOM 4322 C CA . GLY A 1 584 ? -2.963 -33.600 -25.729 1.00 97.75 584 GLY A CA 1
ATOM 4323 C C . GLY A 1 584 ? -3.804 -33.759 -24.468 1.00 97.75 584 GLY A C 1
ATOM 4324 O O . GLY A 1 584 ? -3.725 -34.763 -23.748 1.00 97.75 584 GLY A O 1
ATOM 4325 N N . VAL A 1 585 ? -4.659 -32.772 -24.224 1.00 98.12 585 VAL A N 1
ATOM 4326 C CA . VAL A 1 585 ? -5.595 -32.772 -23.098 1.00 98.12 585 VAL A CA 1
ATOM 4327 C C . VAL A 1 585 ? -7.024 -32.552 -23.563 1.00 98.12 585 VAL A C 1
ATOM 4329 O O . VAL A 1 585 ? -7.268 -31.962 -24.609 1.00 98.12 585 VAL A O 1
ATOM 4332 N N . ARG A 1 586 ? -7.974 -33.010 -22.754 1.00 98.12 586 ARG A N 1
ATOM 4333 C CA . ARG A 1 586 ? -9.369 -32.586 -22.806 1.00 98.12 586 ARG A CA 1
ATOM 4334 C C . ARG A 1 586 ? -9.678 -31.808 -21.535 1.00 98.12 586 ARG A C 1
ATOM 4336 O O . ARG A 1 586 ? -9.425 -32.302 -20.433 1.00 98.12 586 ARG A O 1
ATOM 4343 N N . ILE A 1 587 ? -10.206 -30.600 -21.692 1.00 97.88 587 ILE A N 1
ATOM 4344 C CA . ILE A 1 587 ? -10.527 -29.696 -20.586 1.00 97.88 587 ILE A CA 1
ATOM 4345 C C . ILE A 1 587 ? -12.040 -29.635 -20.437 1.00 97.88 587 ILE A C 1
ATOM 4347 O O . ILE A 1 587 ? -12.740 -29.225 -21.357 1.00 97.88 587 ILE A O 1
ATOM 4351 N N . TYR A 1 588 ? -12.541 -30.030 -19.275 1.00 97.88 588 TYR A N 1
ATOM 4352 C CA . TYR A 1 588 ? -13.950 -29.929 -18.924 1.00 97.88 588 TYR A CA 1
ATOM 4353 C C . TYR A 1 588 ? -14.184 -28.747 -17.993 1.00 97.88 588 TYR A C 1
ATOM 4355 O O . TYR A 1 588 ? -13.426 -28.563 -17.038 1.00 97.88 588 TYR A O 1
ATOM 4363 N N . ARG A 1 589 ? -15.265 -28.004 -18.228 1.00 97.19 589 ARG A N 1
ATOM 4364 C CA . ARG A 1 589 ? -15.789 -27.017 -17.280 1.00 97.19 589 ARG A CA 1
ATOM 4365 C C . ARG A 1 589 ? -16.716 -27.695 -16.283 1.00 97.19 589 ARG A C 1
ATOM 4367 O O . ARG A 1 589 ? -17.440 -28.631 -16.638 1.00 97.19 589 ARG A O 1
ATOM 4374 N N . LEU A 1 590 ? -16.639 -27.252 -15.035 1.00 97.06 590 LEU A N 1
ATOM 4375 C CA . LEU A 1 590 ? -17.449 -27.763 -13.940 1.00 97.06 590 LEU A CA 1
ATOM 4376 C C . LEU A 1 590 ? -18.464 -26.701 -13.532 1.00 97.06 590 LEU A C 1
ATOM 4378 O O . LEU A 1 590 ? -18.133 -25.523 -13.442 1.00 97.06 590 LEU A O 1
ATOM 4382 N N . ASP A 1 591 ? -19.679 -27.146 -13.227 1.00 95.25 591 ASP A N 1
ATOM 4383 C CA . ASP A 1 591 ? -20.698 -26.310 -12.599 1.00 95.25 591 ASP A CA 1
ATOM 4384 C C . ASP A 1 591 ? -20.277 -26.029 -11.149 1.00 95.25 591 ASP A C 1
ATOM 4386 O O . ASP A 1 591 ? -20.256 -26.934 -10.301 1.00 95.25 591 ASP A O 1
ATOM 4390 N N . ARG A 1 592 ? -19.916 -24.774 -10.860 1.00 95.38 592 ARG A N 1
ATOM 4391 C CA . ARG A 1 592 ? -19.425 -24.368 -9.542 1.00 95.38 592 ARG A CA 1
ATOM 4392 C C . ARG A 1 592 ? -20.491 -24.591 -8.469 1.00 95.38 592 ARG A C 1
ATOM 4394 O O . ARG A 1 592 ? -20.119 -24.930 -7.343 1.00 95.38 592 ARG A O 1
ATOM 4401 N N . SER A 1 593 ? -21.786 -24.528 -8.792 1.00 95.44 593 SER A N 1
ATOM 4402 C CA . SER A 1 593 ? -22.879 -24.811 -7.846 1.00 95.44 593 SER A CA 1
ATOM 4403 C C . SER A 1 593 ? -22.903 -26.258 -7.329 1.00 95.44 593 SER A C 1
ATOM 4405 O O . SER A 1 593 ? -23.535 -26.539 -6.309 1.00 95.44 593 SER A O 1
ATOM 4407 N N . LYS A 1 594 ? -22.208 -27.186 -8.004 1.00 97.12 594 LYS A N 1
ATOM 4408 C CA . LYS A 1 594 ? -22.079 -28.595 -7.590 1.00 97.12 594 LYS A CA 1
ATOM 4409 C C . LYS A 1 594 ? -20.863 -28.864 -6.708 1.00 97.12 594 LYS A C 1
ATOM 4411 O O . LYS A 1 594 ? -20.726 -29.971 -6.189 1.00 97.12 594 LYS A O 1
ATOM 4416 N N . ILE A 1 595 ? -19.992 -27.875 -6.524 1.00 96.69 595 ILE A N 1
ATOM 4417 C CA . ILE A 1 595 ? -18.810 -27.979 -5.669 1.00 96.69 595 ILE A CA 1
ATOM 4418 C C . ILE A 1 595 ? -19.168 -27.431 -4.284 1.00 96.69 595 ILE A C 1
ATOM 4420 O O . ILE A 1 595 ? -19.503 -26.255 -4.125 1.00 96.69 595 ILE A O 1
ATOM 4424 N N . THR A 1 596 ? -19.118 -28.289 -3.272 1.00 96.00 596 THR A N 1
ATOM 4425 C CA . THR A 1 596 ? -19.479 -27.978 -1.884 1.00 96.00 596 THR A CA 1
ATOM 4426 C C . THR A 1 596 ? -18.272 -28.148 -0.968 1.00 96.00 596 THR A C 1
ATOM 4428 O O . THR A 1 596 ? -17.264 -28.748 -1.334 1.00 96.00 596 THR A O 1
ATOM 4431 N N . LEU A 1 597 ? -18.365 -27.632 0.259 1.00 91.56 597 LEU A N 1
ATOM 4432 C CA . LEU A 1 597 ? -17.304 -27.791 1.263 1.00 91.56 597 LEU A CA 1
ATOM 4433 C C . LEU A 1 597 ? -17.066 -29.265 1.620 1.00 91.56 597 LEU A C 1
ATOM 4435 O O . LEU A 1 597 ? -15.944 -29.667 1.919 1.00 91.56 597 LEU A O 1
ATOM 4439 N N . GLU A 1 598 ? -18.132 -30.061 1.549 1.00 92.69 598 GLU A N 1
ATOM 4440 C CA . GLU A 1 598 ? -18.145 -31.490 1.850 1.00 92.69 598 GLU A CA 1
ATOM 4441 C C . GLU A 1 598 ? -17.445 -32.306 0.761 1.00 92.69 598 GLU A C 1
ATOM 4443 O O . GLU A 1 598 ? -16.747 -33.275 1.070 1.00 92.69 598 GLU A O 1
ATOM 4448 N N . ASN A 1 599 ? -17.593 -31.903 -0.508 1.00 94.38 599 ASN A N 1
ATOM 4449 C CA . ASN A 1 599 ? -17.008 -32.632 -1.630 1.00 94.38 599 ASN A CA 1
ATOM 4450 C C . ASN A 1 599 ? -15.674 -32.062 -2.137 1.00 94.38 599 ASN A C 1
ATOM 4452 O O . ASN A 1 599 ? -14.995 -32.730 -2.917 1.00 94.38 599 ASN A O 1
ATOM 4456 N N . LEU A 1 600 ? -15.256 -30.885 -1.660 1.00 93.75 600 LEU A N 1
ATOM 4457 C CA . LEU A 1 600 ? -13.975 -30.268 -1.989 1.00 93.75 600 LEU A CA 1
ATOM 4458 C C . LEU A 1 600 ? -12.920 -30.574 -0.919 1.00 93.75 600 LEU A C 1
ATOM 4460 O O . LEU A 1 600 ? -12.956 -30.056 0.197 1.00 93.75 600 LEU A O 1
ATOM 4464 N N . ASN A 1 601 ? -11.920 -31.376 -1.275 1.00 90.19 601 ASN A N 1
ATOM 4465 C CA . ASN A 1 601 ? -10.775 -31.662 -0.417 1.00 90.19 601 ASN A CA 1
ATOM 4466 C C . ASN A 1 601 ? -9.537 -30.909 -0.904 1.00 90.19 601 ASN A C 1
ATOM 4468 O O . ASN A 1 601 ? -9.178 -30.968 -2.079 1.00 90.19 601 ASN A O 1
ATOM 4472 N N . LEU A 1 602 ? -8.837 -30.238 0.008 1.00 81.62 602 LEU A N 1
ATOM 4473 C CA . LEU A 1 602 ? -7.527 -29.666 -0.290 1.00 81.62 602 LEU A CA 1
ATOM 4474 C C . LEU A 1 602 ? -6.513 -30.799 -0.424 1.00 81.62 602 LEU A C 1
ATOM 4476 O O . LEU A 1 602 ? -6.239 -31.512 0.540 1.00 81.62 602 LEU A O 1
ATOM 4480 N N . ARG A 1 603 ? -5.934 -30.954 -1.613 1.00 69.50 603 ARG A N 1
ATOM 4481 C CA . ARG A 1 603 ? -4.708 -31.730 -1.769 1.00 69.50 603 ARG A CA 1
ATOM 4482 C C . ARG A 1 603 ? -3.562 -30.758 -1.793 1.00 69.50 603 ARG A C 1
ATOM 4484 O O . ARG A 1 603 ? -3.333 -30.194 -2.845 1.00 69.50 603 ARG A O 1
ATOM 4491 N N . GLY A 1 604 ? -2.928 -30.581 -0.631 1.00 58.16 604 GLY A N 1
ATOM 4492 C CA . GLY A 1 604 ? -1.672 -29.861 -0.428 1.00 58.16 604 GLY A CA 1
ATOM 4493 C C . GLY A 1 604 ? -1.515 -28.583 -1.253 1.00 58.16 604 GLY A C 1
ATOM 4494 O O . GLY A 1 604 ? -1.316 -28.627 -2.456 1.00 58.16 604 GLY A O 1
ATOM 4495 N N . LEU A 1 605 ? -1.402 -27.432 -0.595 1.00 56.03 605 LEU A N 1
ATOM 4496 C CA . LEU A 1 605 ? -0.942 -26.181 -1.230 1.00 56.03 605 LEU A CA 1
ATOM 4497 C C . LEU A 1 605 ? 0.497 -26.248 -1.771 1.00 56.03 605 LEU A C 1
ATOM 4499 O O . LEU A 1 605 ? 1.085 -25.248 -2.170 1.00 56.03 605 LEU A O 1
ATOM 4503 N N . THR A 1 606 ? 1.077 -27.442 -1.765 1.00 51.56 606 THR A N 1
ATOM 4504 C CA . THR A 1 606 ? 2.390 -27.722 -2.274 1.00 51.56 606 THR A CA 1
ATOM 4505 C C . THR A 1 606 ? 2.384 -27.399 -3.755 1.00 51.56 606 THR A C 1
ATOM 4507 O O . THR A 1 606 ? 1.712 -28.059 -4.545 1.00 51.56 606 THR A O 1
ATOM 4510 N N . GLN A 1 607 ? 3.177 -26.402 -4.124 1.00 57.88 607 GLN A N 1
ATOM 4511 C CA . GLN A 1 607 ? 3.562 -26.055 -5.489 1.00 57.88 607 GLN A CA 1
ATOM 4512 C C . GLN A 1 607 ? 4.342 -27.203 -6.175 1.00 57.88 607 GLN A C 1
ATOM 4514 O O . GLN A 1 607 ? 5.233 -26.965 -6.984 1.00 57.88 607 GLN A O 1
ATOM 4519 N N . SER A 1 608 ? 4.075 -28.458 -5.817 1.00 61.94 608 SER A N 1
ATOM 4520 C CA . SER A 1 608 ? 4.590 -29.668 -6.428 1.00 61.94 608 SER A CA 1
ATOM 4521 C C . SER A 1 608 ? 3.532 -30.232 -7.384 1.00 61.94 608 SER A C 1
ATOM 4523 O O . SER A 1 608 ? 2.383 -30.477 -6.996 1.00 61.94 608 SER A O 1
ATOM 4525 N N . PRO A 1 609 ? 3.907 -30.467 -8.644 1.00 60.25 609 PRO A N 1
ATOM 4526 C CA . PRO A 1 609 ? 3.026 -31.077 -9.628 1.00 60.25 609 PRO A CA 1
ATOM 4527 C C . PRO A 1 609 ? 2.384 -32.399 -9.142 1.00 60.25 609 PRO A C 1
ATOM 4529 O O . PRO A 1 609 ? 3.011 -33.210 -8.457 1.00 60.25 609 PRO A O 1
ATOM 4532 N N . ALA A 1 610 ? 1.112 -32.613 -9.507 1.00 63.12 610 ALA A N 1
ATOM 4533 C CA . ALA A 1 610 ? 0.207 -33.693 -9.071 1.00 63.12 610 ALA A CA 1
ATOM 4534 C C . ALA A 1 610 ? -0.315 -33.613 -7.622 1.00 63.12 610 ALA A C 1
ATOM 4536 O O . ALA A 1 610 ? -0.848 -34.608 -7.110 1.00 63.12 610 ALA A O 1
ATOM 4537 N N . GLY A 1 611 ? -0.130 -32.474 -6.941 1.00 63.53 611 GLY A N 1
ATOM 4538 C CA . GLY A 1 611 ? -0.633 -32.246 -5.580 1.00 63.53 611 GLY A CA 1
ATOM 4539 C C . GLY A 1 611 ? -0.045 -33.224 -4.560 1.00 63.53 611 GLY A C 1
ATOM 4540 O O . GLY A 1 611 ? -0.649 -33.513 -3.523 1.00 63.53 611 GLY A O 1
ATOM 4541 N N . LYS A 1 612 ? 1.108 -33.823 -4.888 1.00 66.88 612 LYS A N 1
ATOM 4542 C CA . LYS A 1 612 ? 1.812 -34.765 -4.023 1.00 66.88 612 LYS A CA 1
ATOM 4543 C C . LYS A 1 612 ? 2.796 -34.006 -3.167 1.00 66.88 612 LYS A C 1
ATOM 4545 O O . LYS A 1 612 ? 3.655 -33.303 -3.687 1.00 66.88 612 LYS A O 1
ATOM 4550 N N . HIS A 1 613 ? 2.736 -34.254 -1.868 1.00 67.06 613 HIS A N 1
ATOM 4551 C CA . HIS A 1 613 ? 3.684 -33.688 -0.929 1.00 67.06 613 HIS A CA 1
ATOM 4552 C C . HIS A 1 613 ? 5.144 -33.961 -1.364 1.00 67.06 613 HIS A C 1
ATOM 4554 O O . HIS A 1 613 ? 5.465 -35.123 -1.652 1.00 67.06 613 HIS A O 1
ATOM 4560 N N . PRO A 1 614 ? 6.045 -32.957 -1.392 1.00 66.00 614 PRO A N 1
ATOM 4561 C CA . PRO A 1 614 ? 7.433 -33.156 -1.799 1.00 66.00 614 PRO A CA 1
ATOM 4562 C C . PRO A 1 614 ? 8.150 -34.246 -1.001 1.00 66.00 614 PRO A C 1
ATOM 4564 O O . PRO A 1 614 ? 8.768 -35.129 -1.584 1.00 66.00 614 PRO A O 1
ATOM 4567 N N . ALA A 1 615 ? 7.949 -34.287 0.320 1.00 65.56 615 ALA A N 1
ATOM 4568 C CA . ALA A 1 615 ? 8.519 -35.321 1.193 1.00 65.56 615 ALA A CA 1
ATOM 4569 C C . ALA A 1 615 ? 8.000 -36.748 0.913 1.00 65.56 615 ALA A C 1
ATOM 4571 O O . ALA A 1 615 ? 8.576 -37.719 1.394 1.00 65.56 615 ALA A O 1
ATOM 4572 N N . ARG A 1 616 ? 6.910 -36.897 0.145 1.00 67.62 616 ARG A N 1
ATOM 4573 C CA . ARG A 1 616 ? 6.368 -38.198 -0.293 1.00 67.62 616 ARG A CA 1
ATOM 4574 C C . ARG A 1 616 ? 6.689 -38.502 -1.761 1.00 67.62 616 ARG A C 1
ATOM 4576 O O . ARG A 1 616 ? 6.284 -39.545 -2.278 1.00 67.62 616 ARG A O 1
ATOM 4583 N N . SER A 1 617 ? 7.398 -37.606 -2.441 1.00 71.44 617 SER A N 1
ATOM 4584 C CA . SER A 1 617 ? 7.838 -37.785 -3.820 1.00 71.44 617 SER A CA 1
ATOM 4585 C C . SER A 1 617 ? 9.264 -38.327 -3.845 1.00 71.44 617 SER A C 1
ATOM 4587 O O . SER A 1 617 ? 10.118 -37.922 -3.063 1.00 71.44 617 SER A O 1
ATOM 4589 N N . LYS A 1 618 ? 9.535 -39.274 -4.747 1.00 79.75 618 LYS A N 1
ATOM 4590 C CA . LYS A 1 618 ? 10.908 -39.730 -5.001 1.00 79.75 618 LYS A CA 1
ATOM 4591 C C . LYS A 1 618 ? 11.737 -38.559 -5.540 1.00 79.75 618 LYS A C 1
ATOM 4593 O O . LYS A 1 618 ? 11.188 -37.732 -6.261 1.00 79.75 618 LYS A O 1
ATOM 4598 N N . ALA A 1 619 ? 13.039 -38.526 -5.263 1.00 80.56 619 ALA A N 1
ATOM 4599 C CA . ALA A 1 619 ? 13.932 -37.478 -5.769 1.00 80.56 619 ALA A CA 1
ATOM 4600 C C . ALA A 1 619 ? 13.832 -37.304 -7.300 1.00 80.56 619 ALA A C 1
ATOM 4602 O O . ALA A 1 619 ? 13.684 -36.188 -7.774 1.00 80.56 619 ALA A O 1
ATOM 4603 N N . GLU A 1 620 ? 13.757 -38.409 -8.049 1.00 80.69 620 GLU A N 1
ATOM 4604 C CA . GLU A 1 620 ? 13.542 -38.420 -9.510 1.00 80.69 620 GLU A CA 1
ATOM 4605 C C . GLU A 1 620 ? 12.255 -37.688 -9.941 1.00 80.69 620 GLU A C 1
ATOM 4607 O O . GLU A 1 620 ? 12.198 -37.053 -10.992 1.00 80.69 620 GLU A O 1
ATOM 4612 N N . ASN A 1 621 ? 11.202 -37.765 -9.121 1.00 70.50 621 ASN A N 1
ATOM 4613 C CA . ASN A 1 621 ? 9.952 -37.057 -9.374 1.00 70.50 621 ASN A CA 1
ATOM 4614 C C . ASN A 1 621 ? 10.103 -35.564 -9.077 1.00 70.50 621 ASN A C 1
ATOM 4616 O O . ASN A 1 621 ? 9.559 -34.763 -9.817 1.00 70.50 621 ASN A O 1
ATOM 4620 N N . LEU A 1 622 ? 10.833 -35.189 -8.024 1.00 73.50 622 LEU A N 1
ATOM 4621 C CA . LEU A 1 622 ? 11.084 -33.783 -7.686 1.00 73.50 622 LEU A CA 1
ATOM 4622 C C . LEU A 1 622 ? 12.009 -33.096 -8.693 1.00 73.50 622 LEU A C 1
ATOM 4624 O O . LEU A 1 622 ? 11.851 -31.911 -8.950 1.00 73.50 622 LEU A O 1
ATOM 4628 N N . GLU A 1 623 ? 12.931 -33.842 -9.299 1.00 77.25 623 GLU A N 1
ATOM 4629 C CA . GLU A 1 623 ? 13.768 -33.353 -10.396 1.00 77.25 623 GLU A CA 1
ATOM 4630 C C . GLU A 1 623 ? 12.931 -33.081 -11.654 1.00 77.25 623 GLU A C 1
ATOM 4632 O O . GLU A 1 623 ? 13.112 -32.071 -12.330 1.00 77.25 623 GLU A O 1
ATOM 4637 N N . LYS A 1 624 ? 11.956 -33.952 -11.938 1.00 70.50 624 LYS A N 1
ATOM 4638 C CA . LYS A 1 624 ? 11.017 -33.774 -13.052 1.00 70.50 624 LYS A CA 1
ATOM 4639 C C . LYS A 1 624 ? 9.945 -32.711 -12.780 1.00 70.50 624 LYS A C 1
ATOM 4641 O O . LYS A 1 624 ? 9.411 -32.127 -13.721 1.00 70.50 624 LYS A O 1
ATOM 4646 N N . TRP A 1 625 ? 9.609 -32.501 -11.512 1.00 71.69 625 TRP A N 1
ATOM 4647 C CA . TRP A 1 625 ? 8.510 -31.663 -11.042 1.00 71.69 625 TRP A CA 1
ATOM 4648 C C . TRP A 1 625 ? 8.954 -30.856 -9.815 1.00 71.69 625 TRP A C 1
ATOM 4650 O O . TRP A 1 625 ? 8.622 -31.227 -8.681 1.00 71.69 625 TRP A O 1
ATOM 4660 N N . PRO A 1 626 ? 9.720 -29.770 -10.025 1.00 69.00 626 PRO A N 1
ATOM 4661 C CA . PRO A 1 626 ? 10.276 -28.981 -8.937 1.00 69.00 626 PRO A CA 1
ATOM 4662 C C . PRO A 1 626 ? 9.184 -28.389 -8.048 1.00 69.00 626 PRO A C 1
ATOM 4664 O O . PRO A 1 626 ? 8.132 -27.950 -8.522 1.00 69.00 626 PRO A O 1
ATOM 4667 N N . VAL A 1 627 ? 9.453 -28.344 -6.744 1.00 70.19 627 VAL A N 1
ATOM 4668 C CA . VAL A 1 627 ? 8.627 -27.584 -5.799 1.00 70.19 627 VAL A CA 1
ATOM 4669 C C . VAL A 1 627 ? 8.701 -26.110 -6.191 1.00 70.19 627 VAL A C 1
ATOM 4671 O O . VAL A 1 627 ? 9.784 -25.603 -6.461 1.00 70.19 627 VAL A O 1
ATOM 4674 N N . GLY A 1 628 ? 7.560 -25.433 -6.253 1.00 71.38 628 GLY A N 1
ATOM 4675 C CA . GLY A 1 628 ? 7.480 -24.028 -6.663 1.00 71.38 628 GLY A CA 1
ATOM 4676 C C . GLY A 1 628 ? 6.757 -23.808 -7.985 1.00 71.38 628 GLY A C 1
ATOM 4677 O O . GLY A 1 628 ? 6.237 -22.725 -8.224 1.00 71.38 628 GLY A O 1
ATOM 4678 N N . GLN A 1 629 ? 6.680 -24.839 -8.828 1.00 75.12 629 GLN A N 1
ATOM 4679 C CA . GLN A 1 629 ? 6.197 -24.713 -10.208 1.00 75.12 629 GLN A CA 1
ATOM 4680 C C . GLN A 1 629 ? 4.794 -25.296 -10.435 1.00 75.12 629 GLN A C 1
ATOM 4682 O O . GLN A 1 629 ? 4.214 -25.139 -11.509 1.00 75.12 629 GLN A O 1
ATOM 4687 N N . GLY A 1 630 ? 4.240 -25.987 -9.438 1.00 80.50 630 GLY A N 1
ATOM 4688 C CA . GLY A 1 630 ? 2.882 -26.516 -9.472 1.00 80.50 630 GLY A CA 1
ATOM 4689 C C . GLY A 1 630 ? 1.821 -25.430 -9.298 1.00 80.50 630 GLY A C 1
ATOM 4690 O O . GLY A 1 630 ? 2.064 -24.383 -8.702 1.00 80.50 630 GLY A O 1
ATOM 4691 N N . VAL A 1 631 ? 0.616 -25.704 -9.793 1.00 86.50 631 VAL A N 1
ATOM 4692 C CA . VAL A 1 631 ? -0.556 -24.837 -9.587 1.00 86.50 631 VAL A CA 1
ATOM 4693 C C . VAL A 1 631 ? -1.488 -25.413 -8.520 1.00 86.50 631 VAL A C 1
ATOM 4695 O O . VAL A 1 631 ? -1.488 -26.630 -8.321 1.00 86.50 631 VAL A O 1
ATOM 4698 N N . PRO A 1 632 ? -2.314 -24.581 -7.857 1.00 86.56 632 PRO A N 1
ATOM 4699 C CA . PRO A 1 632 ? -3.313 -25.060 -6.910 1.00 86.56 632 PRO A CA 1
ATOM 4700 C C . PRO A 1 632 ? -4.221 -26.139 -7.516 1.00 86.56 632 PRO A C 1
ATOM 4702 O O . PRO A 1 632 ? -4.799 -25.961 -8.596 1.00 86.56 632 PRO A O 1
ATOM 4705 N N . GLN A 1 633 ? -4.338 -27.260 -6.803 1.00 89.19 633 GLN A N 1
ATOM 4706 C CA . GLN A 1 633 ? -5.211 -28.377 -7.145 1.00 89.19 633 GLN A CA 1
ATOM 4707 C C . GLN A 1 633 ? -6.117 -28.719 -5.961 1.00 89.19 633 GLN A C 1
ATOM 4709 O O . GLN A 1 633 ? -5.692 -28.753 -4.806 1.00 89.19 633 GLN A O 1
ATOM 4714 N N . TRP A 1 634 ? -7.375 -29.024 -6.259 1.00 91.38 634 TRP A N 1
ATOM 4715 C CA . TRP A 1 634 ? -8.354 -29.483 -5.277 1.00 91.38 634 TRP A CA 1
ATOM 4716 C C . TRP A 1 634 ? -8.917 -30.823 -5.705 1.00 91.38 634 TRP A C 1
ATOM 4718 O O . TRP A 1 634 ? -9.106 -31.064 -6.889 1.00 91.38 634 TRP A O 1
ATOM 4728 N N . ASN A 1 635 ? -9.198 -31.706 -4.760 1.00 93.00 635 ASN A N 1
ATOM 4729 C CA . ASN A 1 635 ? -9.706 -33.036 -5.040 1.00 93.00 635 ASN A CA 1
ATOM 4730 C C . ASN A 1 635 ? -11.203 -33.115 -4.743 1.00 93.00 635 ASN A C 1
ATOM 4732 O O . ASN A 1 635 ? -11.622 -32.944 -3.599 1.00 93.00 635 ASN A O 1
ATOM 4736 N N . LEU A 1 636 ? -11.995 -33.420 -5.765 1.00 94.75 636 LEU A N 1
ATOM 4737 C CA . LEU A 1 636 ? -13.412 -33.718 -5.608 1.00 94.75 636 LEU A CA 1
ATOM 4738 C C . LEU A 1 636 ? -13.597 -35.164 -5.137 1.00 94.75 636 LEU A C 1
ATOM 4740 O O . LEU A 1 636 ? -13.236 -36.095 -5.867 1.00 94.75 636 LEU A O 1
ATOM 4744 N N . SER A 1 637 ? -14.158 -35.359 -3.940 1.00 93.75 637 SER A N 1
ATOM 4745 C CA . SER A 1 637 ? -14.479 -36.700 -3.420 1.00 93.75 637 SER A CA 1
ATOM 4746 C C . SER A 1 637 ? -15.686 -37.329 -4.112 1.00 93.75 637 SER A C 1
ATOM 4748 O O . SER A 1 637 ? -15.784 -38.554 -4.171 1.00 93.75 637 SER A O 1
ATOM 4750 N N . GLU A 1 638 ? -16.575 -36.510 -4.667 1.00 94.88 638 GLU A N 1
ATOM 4751 C CA . GLU A 1 638 ? -17.752 -36.947 -5.412 1.00 94.88 638 GLU A CA 1
ATOM 4752 C C . GLU A 1 638 ? -17.594 -36.678 -6.908 1.00 94.88 638 GLU A C 1
ATOM 4754 O O . GLU A 1 638 ? -16.830 -35.809 -7.338 1.00 94.88 638 GLU A O 1
ATOM 4759 N N . ARG A 1 639 ? -18.317 -37.450 -7.724 1.00 96.88 639 ARG A N 1
ATOM 4760 C CA . ARG A 1 639 ? -18.391 -37.205 -9.164 1.00 96.88 639 ARG A CA 1
ATOM 4761 C C . ARG A 1 639 ? -19.487 -36.182 -9.422 1.00 96.88 639 ARG A C 1
ATOM 4763 O O . ARG A 1 639 ? -20.627 -36.408 -9.031 1.00 96.88 639 ARG A O 1
ATOM 4770 N N . ILE A 1 640 ? -19.145 -35.091 -10.096 1.00 96.75 640 ILE A N 1
ATOM 4771 C CA . ILE A 1 640 ? -20.095 -34.038 -10.465 1.00 96.75 640 ILE A CA 1
ATOM 4772 C C . ILE A 1 640 ? -20.219 -33.931 -11.990 1.00 96.75 640 ILE A C 1
ATOM 4774 O O . ILE A 1 640 ? -19.265 -34.287 -12.694 1.00 96.75 640 ILE A O 1
ATOM 4778 N N . PRO A 1 641 ? -21.365 -33.465 -12.518 1.00 96.44 641 PRO A N 1
ATOM 4779 C CA . PRO A 1 641 ? -21.550 -33.254 -13.950 1.00 96.44 641 PRO A CA 1
ATOM 4780 C C . PRO A 1 641 ? -20.504 -32.304 -14.538 1.00 96.44 641 PRO A C 1
ATOM 4782 O O . PRO A 1 641 ? -20.060 -31.367 -13.874 1.00 96.44 641 PRO A O 1
ATOM 4785 N N . VAL A 1 642 ? -20.137 -32.535 -15.796 1.00 96.75 642 VAL A N 1
ATOM 4786 C CA . VAL A 1 642 ? -19.251 -31.650 -16.562 1.00 96.75 642 VAL A CA 1
ATOM 4787 C C . VAL A 1 642 ? -19.899 -31.215 -17.869 1.00 96.75 642 VAL A C 1
ATOM 4789 O O . VAL A 1 642 ? -20.688 -31.957 -18.455 1.00 96.75 642 VAL A O 1
ATOM 4792 N N . GLU A 1 643 ? -19.537 -30.026 -18.344 1.00 94.62 643 GLU A N 1
ATOM 4793 C CA . GLU A 1 643 ? -19.874 -29.583 -19.700 1.00 94.62 643 GLU A CA 1
ATOM 4794 C C . GLU A 1 643 ? -19.113 -30.398 -20.758 1.00 94.62 643 GLU A C 1
ATOM 4796 O O . GLU A 1 643 ? -18.193 -31.158 -20.446 1.00 94.62 643 GLU A O 1
ATOM 4801 N N . SER A 1 644 ? -19.464 -30.234 -22.037 1.00 91.69 644 SER A N 1
ATOM 4802 C CA . SER A 1 644 ? -18.694 -30.831 -23.131 1.00 91.69 644 SER A CA 1
ATOM 4803 C C . SER A 1 644 ? -17.240 -30.356 -23.084 1.00 91.69 644 SER A C 1
ATOM 4805 O O . SER A 1 644 ? -16.980 -29.154 -23.111 1.00 91.69 644 SER A O 1
ATOM 4807 N N . GLY A 1 645 ? -16.299 -31.299 -23.024 1.00 92.69 645 GLY A N 1
ATOM 4808 C CA . GLY A 1 645 ? -14.878 -30.976 -22.954 1.00 92.69 645 GLY A CA 1
ATOM 4809 C C . GLY A 1 645 ? -14.331 -30.386 -24.256 1.00 92.69 645 GLY A C 1
ATOM 4810 O O . GLY A 1 645 ? -14.768 -30.758 -25.344 1.00 92.69 645 GLY A O 1
ATOM 4811 N N . VAL A 1 646 ? -13.344 -29.500 -24.130 1.00 97.00 646 VAL A N 1
ATOM 4812 C CA . VAL A 1 646 ? -12.569 -28.945 -25.248 1.00 97.00 646 VAL A CA 1
ATOM 4813 C C . VAL A 1 646 ? -11.288 -29.753 -25.415 1.00 97.00 646 VAL A C 1
ATOM 4815 O O . VAL A 1 646 ? -10.506 -29.889 -24.470 1.00 97.00 646 VAL A O 1
ATOM 4818 N N . ASP A 1 647 ? -11.073 -30.280 -26.616 1.00 97.94 647 ASP A N 1
ATOM 4819 C CA . ASP A 1 647 ? -9.869 -31.031 -26.967 1.00 97.94 647 ASP A CA 1
ATOM 4820 C C . ASP A 1 647 ? -8.751 -30.071 -27.386 1.00 97.94 647 ASP A C 1
ATOM 4822 O O . ASP A 1 647 ? -8.924 -29.243 -28.280 1.00 97.94 647 ASP A O 1
ATOM 4826 N N . VAL A 1 648 ? -7.590 -30.207 -26.750 1.00 97.69 648 VAL A N 1
ATOM 4827 C CA . VAL A 1 648 ? -6.386 -29.413 -27.005 1.00 97.69 648 VAL A CA 1
ATOM 4828 C C . VAL A 1 648 ? -5.275 -30.357 -27.477 1.00 97.69 648 VAL A C 1
ATOM 4830 O O . VAL A 1 648 ? -4.731 -31.123 -26.670 1.00 97.69 648 VAL A O 1
ATOM 4833 N N . PRO A 1 649 ? -4.941 -30.349 -28.780 1.00 97.81 649 PRO A N 1
ATOM 4834 C CA . PRO A 1 649 ? -3.858 -31.163 -29.324 1.00 97.81 649 PRO A CA 1
ATOM 4835 C C . PRO A 1 649 ? -2.480 -30.763 -28.764 1.00 97.81 649 PRO A C 1
ATOM 4837 O O . PRO A 1 649 ? -2.308 -29.612 -28.354 1.00 97.81 649 PRO A O 1
ATOM 4840 N N . PRO A 1 650 ? -1.479 -31.667 -28.798 1.00 98.06 650 PRO A N 1
ATOM 4841 C CA . PRO A 1 650 ? -0.085 -31.343 -28.467 1.00 98.06 650 PRO A CA 1
ATOM 4842 C C . PRO A 1 650 ? 0.410 -30.053 -29.133 1.00 98.06 650 PRO A C 1
ATOM 4844 O O . PRO A 1 650 ? 0.063 -29.778 -30.287 1.00 98.06 650 PRO A O 1
ATOM 4847 N N . GLY A 1 651 ? 1.199 -29.254 -28.410 1.00 95.69 651 GLY A N 1
ATOM 4848 C CA . GLY A 1 651 ? 1.756 -27.986 -28.895 1.00 95.69 651 GLY A CA 1
ATOM 4849 C C . GLY A 1 651 ? 0.747 -26.862 -29.173 1.00 95.69 651 GLY A C 1
ATOM 4850 O O . GLY A 1 651 ? 1.149 -25.783 -29.602 1.00 95.69 651 GLY A O 1
ATOM 4851 N N . THR A 1 652 ? -0.554 -27.075 -28.944 1.00 97.38 652 THR A N 1
ATOM 4852 C CA . THR A 1 652 ? -1.580 -26.040 -29.134 1.00 97.38 652 THR A CA 1
ATOM 4853 C C . THR A 1 652 ? -1.930 -25.403 -27.790 1.00 97.38 652 THR A C 1
ATOM 4855 O O . THR A 1 652 ? -2.325 -26.125 -26.880 1.00 97.38 652 THR A O 1
ATOM 4858 N N . PRO A 1 653 ? -1.837 -24.071 -27.632 1.00 96.25 653 PRO A N 1
ATOM 4859 C CA . PRO A 1 653 ? -2.287 -23.406 -26.415 1.00 96.25 653 PRO A CA 1
ATOM 4860 C C . PRO A 1 653 ? -3.777 -23.645 -26.155 1.00 96.25 653 PRO A C 1
ATOM 4862 O O . PRO A 1 653 ? -4.600 -23.486 -27.061 1.00 96.25 653 PRO A O 1
ATOM 4865 N N . ALA A 1 654 ? -4.131 -23.986 -24.917 1.00 95.31 654 ALA A N 1
ATOM 4866 C CA . ALA A 1 654 ? -5.515 -24.162 -24.505 1.00 95.31 654 ALA A CA 1
ATOM 4867 C C . ALA A 1 654 ? -6.311 -22.856 -24.648 1.00 95.31 654 ALA A C 1
ATOM 4869 O O . ALA A 1 654 ? -5.860 -21.776 -24.251 1.00 95.31 654 ALA A O 1
ATOM 4870 N N . ARG A 1 655 ? -7.518 -22.974 -25.205 1.00 92.44 655 ARG A N 1
ATOM 4871 C CA . ARG A 1 655 ? -8.489 -21.890 -25.391 1.00 92.44 655 ARG A CA 1
ATOM 4872 C C . ARG A 1 655 ? -9.875 -22.389 -24.992 1.00 92.44 655 ARG A C 1
ATOM 4874 O O . ARG A 1 655 ? -10.130 -23.592 -25.048 1.00 92.44 655 ARG A O 1
ATOM 4881 N N . PHE A 1 656 ? -10.727 -21.463 -24.575 1.00 78.56 656 PHE A N 1
ATOM 4882 C CA . PHE A 1 656 ? -12.080 -21.717 -24.087 1.00 78.56 656 PHE A CA 1
ATOM 4883 C C . PHE A 1 656 ? -13.159 -21.293 -25.071 1.00 78.56 656 PHE A C 1
ATOM 4885 O O . PHE A 1 656 ? -12.878 -20.391 -25.890 1.00 78.56 656 PHE A O 1
#